Protein 5NM7 (pdb70)

Sequence (519 aa):
YKTLRLGDRGADVSYLQRQLIAAGARLDIDAIYGSATRRDAVMAFQATHGLVADGIAGPKTWSTLSAGRRDPRHLTDADLQRAADRLQVDLAAVRAVNEVESKGAGFLPDGRPVILYERHIMYRQLAAAGLAAKYPALVNSKRGGYAGDAAEYARLASASQISGACALEATSWGAFQIMGFHWKALGYPDVFAFVDAMKVSEAEQLEAFVRFVLADKVMLAALRSKKWAKFAELYNGKAYAENLYDVKLERAFDRYSRAAAKTLRLGDRGADVSYLQRQLIAAGARLDIDAIYGSATRDAVMAFQATHGLVADGIAGPKTWSTLSAGRRDPRHLTDADLQRAADRRLQVDLAAVRAVNEVESKGAGFLPDGRPVILYERHIMYRQLAAAGDALAAKYPALVNSKRGGYAGDAAEYARLASASQISGACALEATSWGAFQIMGFHWKALGYPDVFAFVDAMKVSEAEQLEAFVRFVLADKVMLAALRSKKWAKFAELYNGKAYAENLYDVKLERAFDRYSRA

Organism: NCBI:txid1636201

CATH classification: 1.10.101.10

Solvent-accessible surface area: 24401 Å² total

Foldseek 3Di:
DAKDAAAFFDPVQLVLVVLLVVVPADDDSHRHLHPSQLVSLLVQQQVLFHARQSICHPQSCCCSVPVDHDPQAHGLVLLVVLCVLLVADSLLSSLCLVQQFQRFQAAPVQAGFKWAWQLQLLVLVVVVVACVPPVLRHHVDTDNTDGGPVRVVSLVVSVVVPVQSRLQRMFGTGNRHRLVCCVLLDHPGSVRLSVQSSRHNSSVVSSVSSVCVSPVVLSVCSRVVVQVSNQCVRVHDCSVVVPRSVSSVVSSVVSVVVVD/DKDAAAFFDDVQLVLVVLLVVVPADDDSHRHLHPSQLVSLLVQQQVLFHARQSICDPQSCCCSPPVDDDPQAHGLVLLVVLCVLLVADSLLSSLCLVQQFPRFQAAPVQFGFKWAWQLQLQVLCVVVPVVVCVVPVLRHHVDTDNTDGGPVRVVSLVVSVVVPVQSRQQRMFGTGNRHRLVCCVVLDHPGSVRLSVLSSRHNSSVVSSVSSVCVSPVVLSVCSRVLVQVVNQCVRVHDCSVVVPRSVSSVVSSVVSVVD

Nearest PDB structures (foldseek):
  5nm7-assembly2_A  TM=1.004E+00  e=3.043E-46  Burkholderia
  5nm7-assembly1_G  TM=9.994E-01  e=7.234E-45  Burkholderia
  7rum-assembly2_B  TM=9.389E-01  e=4.330E-25  Salmonella phage GEC_vB_GOT
  7q4s-assembly2_BBB  TM=9.296E-01  e=2.760E-20  Pseudomonas phage JG004
  4xxt-assembly1_A  TM=7.301E-01  e=5.571E-03  Clostridium acetobutylicum ATCC 824

Structure (mmCIF, N/CA/C/O backbone):
data_5NM7
#
_entry.id   5NM7
#
_cell.length_a   154.615
_cell.length_b   154.615
_cell.length_c   125.823
_cell.angle_alpha   90.00
_cell.angle_beta   90.00
_cell.angle_gamma   120.00
#
_symmetry.space_group_name_H-M   'H 3 2'
#
loop_
_entity.id
_entity.type
_entity.pdbx_description
1 polymer 'Peptidoglycan-binding domain 1'
2 non-polymer GLYCINE
3 non-polymer 'TRIETHYLENE GLYCOL'
4 water water
#
loop_
_atom_site.group_PDB
_atom_site.id
_atom_site.type_symbol
_atom_site.label_atom_id
_atom_site.label_alt_id
_atom_site.label_comp_id
_atom_site.label_asym_id
_atom_site.label_entity_id
_atom_site.label_seq_id
_atom_site.pdbx_PDB_ins_code
_atom_site.Cartn_x
_atom_site.Cartn_y
_atom_site.Cartn_z
_atom_site.occupancy
_atom_site.B_iso_or_equiv
_atom_site.auth_seq_id
_atom_site.auth_comp_id
_atom_site.auth_asym_id
_atom_site.auth_atom_id
_atom_site.pdbx_PDB_model_num
ATOM 1 N N . TYR A 1 2 ? -80.183 119.369 157.516 1.00 58.81 2 TYR G N 1
ATOM 2 C CA . TYR A 1 2 ? -80.371 118.166 158.398 1.00 58.23 2 TYR G CA 1
ATOM 3 C C . TYR A 1 2 ? -79.098 117.321 158.393 1.00 51.70 2 TYR G C 1
ATOM 4 O O . TYR A 1 2 ? -78.325 117.352 157.432 1.00 48.24 2 TYR G O 1
ATOM 13 N N . LYS A 1 3 ? -78.879 116.576 159.471 1.00 48.03 3 LYS G N 1
ATOM 14 C CA . LYS A 1 3 ? -77.700 115.718 159.566 1.00 44.00 3 LYS G CA 1
ATOM 15 C C . LYS A 1 3 ? -77.895 114.496 158.637 1.00 37.75 3 LYS G C 1
ATOM 16 O O . LYS A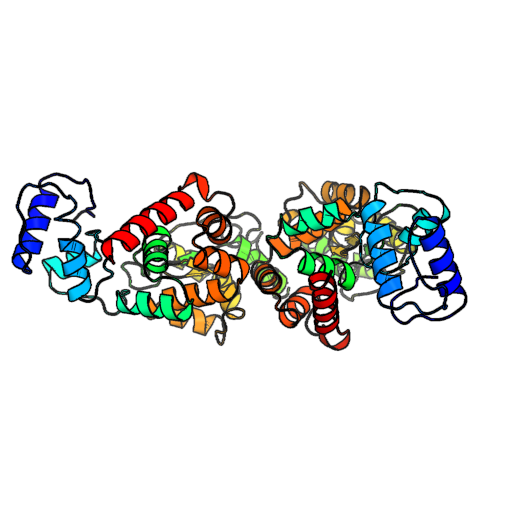 1 3 ? -79.038 114.071 158.355 1.00 35.96 3 LYS G O 1
ATOM 22 N N . THR A 1 4 ? -76.784 113.970 158.133 1.00 32.85 4 THR G N 1
ATOM 23 C CA . THR A 1 4 ? -76.807 112.754 157.316 1.00 31.53 4 THR G CA 1
ATOM 24 C C . THR A 1 4 ? -77.226 111.572 158.174 1.00 27.92 4 THR G C 1
ATOM 25 O O . THR A 1 4 ? -76.683 111.374 159.257 1.00 29.68 4 THR G O 1
ATOM 29 N N . LEU A 1 5 ? -78.169 110.783 157.676 1.00 25.76 5 LEU G N 1
ATOM 30 C CA . LEU A 1 5 ? -78.683 109.627 158.361 1.00 24.69 5 LEU G CA 1
ATOM 31 C C . LEU A 1 5 ? -78.434 108.368 157.541 1.00 24.54 5 LEU G C 1
ATOM 32 O O . LEU A 1 5 ? -78.512 108.370 156.309 1.00 23.64 5 LEU G O 1
ATOM 37 N N . ARG A 1 6 ? -78.184 107.286 158.253 1.00 24.79 6 ARG G N 1
ATOM 38 C CA . ARG A 1 6 ? -77.898 106.011 157.646 1.00 26.08 6 ARG G CA 1
ATOM 39 C C . ARG A 1 6 ? -78.378 104.879 158.516 1.00 26.40 6 ARG G C 1
ATOM 40 O O . ARG A 1 6 ? -78.740 105.065 159.697 1.00 25.90 6 ARG G O 1
ATOM 48 N N . LEU A 1 7 ? -78.347 103.693 157.933 1.00 25.77 7 LEU G N 1
ATOM 49 C CA . LEU A 1 7 ? -78.745 102.465 158.612 1.00 27.55 7 LEU G CA 1
ATOM 50 C C . LEU A 1 7 ? -78.169 102.402 160.015 1.00 27.65 7 LEU G C 1
ATOM 51 O O . LEU A 1 7 ? -76.969 102.587 160.206 1.00 26.25 7 LEU G O 1
ATOM 56 N N . GLY A 1 8 ? -79.049 102.197 160.995 1.00 25.93 8 GLY G N 1
ATOM 57 C CA . GLY A 1 8 ? -78.665 102.089 162.379 1.00 27.68 8 GLY G CA 1
ATOM 58 C C . GLY A 1 8 ? -78.926 103.338 163.192 1.00 28.18 8 GLY G C 1
ATOM 59 O O . GLY A 1 8 ? -78.958 103.265 164.409 1.00 28.71 8 GLY G O 1
ATOM 60 N N . ASP A 1 9 ? -79.081 104.497 162.543 1.00 25.51 9 ASP G N 1
ATOM 61 C CA . ASP A 1 9 ? -79.412 105.720 163.239 1.00 24.46 9 ASP G CA 1
ATOM 62 C C . ASP A 1 9 ? -80.813 105.608 163.875 1.00 23.67 9 ASP G C 1
ATOM 63 O O . ASP A 1 9 ? -81.656 104.827 163.427 1.00 22.24 9 ASP G O 1
ATOM 68 N N . ARG A 1 10 ? -80.984 106.317 164.980 1.00 24.80 10 ARG G N 1
ATOM 69 C CA . ARG A 1 10 ? -82.239 106.309 165.732 1.00 26.91 10 ARG G CA 1
ATOM 70 C C . ARG A 1 10 ? -82.521 107.702 166.245 1.00 27.04 10 ARG G C 1
ATOM 71 O O . ARG A 1 10 ? -81.604 108.443 166.588 1.00 27.32 10 ARG G O 1
ATOM 79 N N . GLY A 1 11 ? -83.793 108.067 166.329 1.00 26.05 11 GLY G N 1
ATOM 80 C CA . GLY A 1 11 ? -84.136 109.307 167.003 1.00 26.17 11 GLY G CA 1
ATOM 81 C C . GLY A 1 11 ? -85.039 110.205 166.208 1.00 26.78 11 GLY G C 1
ATOM 82 O O . GLY A 1 11 ? -85.527 109.842 165.134 1.00 23.54 11 GLY G O 1
ATOM 83 N N . ALA A 1 12 ? -85.248 111.399 166.747 1.00 28.30 12 ALA G N 1
ATOM 84 C CA . ALA A 1 12 ? -86.202 112.355 166.167 1.00 28.10 12 ALA G CA 1
ATOM 85 C C . ALA A 1 12 ? -85.897 112.677 164.699 1.00 28.61 12 ALA G C 1
ATOM 86 O O . ALA A 1 12 ? -86.811 112.818 163.904 1.00 26.54 12 ALA G O 1
ATOM 88 N N . ASP A 1 13 ? -84.619 112.766 164.340 1.00 25.18 13 ASP G N 1
ATOM 89 C CA . ASP A 1 13 ? -84.245 113.023 162.951 1.00 26.47 13 ASP G CA 1
ATOM 90 C C . ASP A 1 13 ? -84.690 111.880 162.026 1.00 22.64 13 ASP G C 1
ATOM 91 O O . ASP A 1 13 ? -85.045 112.127 160.885 1.00 22.59 13 ASP G O 1
ATOM 96 N N . VAL A 1 14 ? -84.655 110.641 162.503 1.00 21.20 14 VAL G N 1
ATOM 97 C CA . VAL A 1 14 ? -85.100 109.508 161.726 1.00 21.59 14 VAL G CA 1
ATOM 98 C C . VAL A 1 14 ? -86.608 109.524 161.549 1.00 21.74 14 VAL G C 1
ATOM 99 O O . VAL A 1 14 ? -87.102 109.300 160.457 1.00 21.28 14 VAL G O 1
ATOM 103 N N . SER A 1 15 ? -87.364 109.805 162.614 1.00 23.73 15 SER G N 1
ATOM 104 C CA . SER A 1 15 ? -88.821 109.827 162.433 1.00 23.43 15 SER G CA 1
ATOM 105 C C . SER A 1 15 ? -89.193 110.951 161.473 1.00 23.90 15 SER G C 1
ATOM 106 O O . SER A 1 15 ? -90.097 110.772 160.677 1.00 22.29 15 SER G O 1
ATOM 109 N N . TYR A 1 16 ? -88.486 112.086 161.531 1.00 23.98 16 TYR G N 1
ATOM 110 C CA . TYR A 1 16 ? -88.690 113.172 160.578 1.00 27.12 16 TYR G CA 1
ATOM 111 C C . TYR A 1 16 ? -88.419 112.692 159.146 1.00 24.87 16 TYR G C 1
ATOM 112 O O . TYR A 1 16 ? -89.241 112.851 158.260 1.00 21.56 16 TYR G O 1
ATOM 121 N N . LEU A 1 17 ? -87.307 111.988 158.951 1.00 22.44 17 LEU G N 1
ATOM 122 C CA . LEU A 1 17 ? -87.045 111.376 157.637 1.00 20.39 17 LEU G CA 1
ATOM 123 C C . LEU A 1 17 ? -88.166 110.451 157.185 1.00 19.81 17 LEU G C 1
ATOM 124 O O . LEU A 1 17 ? -88.611 110.509 156.032 1.00 19.09 17 LEU G O 1
ATOM 129 N N . GLN A 1 18 ? -88.623 109.583 158.074 1.00 21.57 18 GLN G N 1
ATOM 130 C CA . GLN A 1 18 ? -89.656 108.606 157.738 1.00 22.78 18 GLN G CA 1
ATOM 131 C C . GLN A 1 18 ? -90.949 109.332 157.297 1.00 23.38 18 GLN G C 1
ATOM 132 O O . GLN A 1 18 ? -91.568 108.984 156.292 1.00 23.38 18 GLN G O 1
ATOM 138 N N . ARG A 1 19 ? -91.318 110.377 158.031 1.00 24.74 19 ARG G N 1
ATOM 139 C CA . ARG A 1 19 ? -92.480 111.209 157.624 1.00 26.47 19 ARG G CA 1
ATOM 140 C C . ARG A 1 19 ? -92.310 111.832 156.246 1.00 26.15 19 ARG G C 1
ATOM 141 O O . ARG A 1 19 ? -93.260 111.823 155.447 1.00 26.43 19 ARG G O 1
ATOM 149 N N . GLN A 1 20 ? -91.107 112.339 155.950 1.00 23.86 20 GLN G N 1
ATOM 150 C CA . GLN A 1 20 ? -90.811 112.941 154.642 1.00 26.48 20 GLN G CA 1
ATOM 151 C C . GLN A 1 20 ? -90.885 111.887 153.529 1.00 26.73 20 GLN G C 1
ATOM 152 O O . GLN A 1 20 ? -91.457 112.141 152.470 1.00 26.30 20 GLN G O 1
ATOM 158 N N . LEU A 1 21 ? -90.346 110.700 153.791 1.00 24.40 21 LEU G N 1
ATOM 159 C CA . LEU A 1 21 ? -90.452 109.603 152.831 1.00 24.36 21 LEU G CA 1
ATOM 160 C C . LEU A 1 21 ? -91.902 109.211 152.578 1.00 25.82 21 LEU G C 1
ATOM 161 O O . LEU A 1 21 ? -92.283 108.938 151.438 1.00 26.79 21 LEU G O 1
ATOM 166 N N . ILE A 1 22 ? -92.706 109.178 153.635 1.00 27.59 22 ILE G N 1
ATOM 167 C CA . ILE A 1 22 ? -94.157 108.884 153.500 1.00 27.69 22 ILE G CA 1
ATOM 168 C C . ILE A 1 22 ? -94.862 109.983 152.695 1.00 26.95 22 ILE G C 1
ATOM 169 O O . ILE A 1 22 ? -95.668 109.663 151.832 1.00 28.41 22 ILE G O 1
ATOM 174 N N . ALA A 1 23 ? -94.537 111.244 152.953 1.00 26.99 23 ALA G N 1
ATOM 175 C CA . ALA A 1 23 ? -95.051 112.381 152.176 1.00 27.22 23 ALA G CA 1
ATOM 176 C C . ALA A 1 23 ? -94.690 112.277 150.693 1.00 29.54 23 ALA G C 1
ATOM 177 O O . ALA A 1 23 ? -95.468 112.677 149.831 1.00 27.18 23 ALA G O 1
ATOM 179 N N . ALA A 1 24 ? -93.526 111.686 150.401 1.00 29.46 24 ALA G N 1
ATOM 180 C CA . ALA A 1 24 ? -93.121 111.382 149.018 1.00 29.86 24 ALA G CA 1
ATOM 181 C C . ALA A 1 24 ? -93.634 110.042 148.451 1.00 29.59 24 ALA G C 1
ATOM 182 O O . ALA A 1 24 ? -93.247 109.645 147.342 1.00 31.87 24 ALA G O 1
ATOM 184 N N . GLY A 1 25 ? -94.512 109.348 149.172 1.00 27.52 25 GLY G N 1
ATOM 185 C CA . GLY A 1 25 ? -95.121 108.118 148.705 1.00 27.53 25 GLY G CA 1
ATOM 186 C C . GLY A 1 25 ? -94.765 106.810 149.373 1.00 27.30 25 GLY G C 1
ATOM 187 O O . GLY A 1 25 ? -95.344 105.779 149.024 1.00 30.51 25 GLY G O 1
ATOM 188 N N . ALA A 1 26 ? -93.825 106.802 150.334 1.00 29.36 26 ALA G N 1
ATOM 189 C CA . ALA A 1 26 ? -93.390 105.551 150.976 1.00 28.32 26 ALA G CA 1
ATOM 190 C C . ALA A 1 26 ? -94.446 104.994 151.933 1.00 31.66 26 ALA G C 1
ATOM 191 O O . ALA A 1 26 ? -95.294 105.727 152.422 1.00 32.09 26 ALA G O 1
ATOM 193 N N . ARG A 1 27 ? -94.360 103.701 152.198 1.00 33.46 27 ARG G N 1
ATOM 194 C CA . ARG A 1 27 ? -95.129 103.060 153.259 1.00 37.52 27 ARG G CA 1
ATOM 195 C C . ARG A 1 27 ? -94.164 102.577 154.330 1.00 36.06 27 ARG G C 1
ATOM 196 O O . ARG A 1 27 ? -93.416 101.612 154.119 1.00 36.16 27 ARG G O 1
ATOM 204 N N . LEU A 1 28 ? -94.195 103.240 155.490 1.00 33.40 28 LEU G N 1
ATOM 205 C CA . LEU A 1 28 ? -93.281 102.958 156.603 1.00 33.36 28 LEU G CA 1
ATOM 206 C C . LEU A 1 28 ? -93.926 103.150 157.945 1.00 33.48 28 LEU G C 1
ATOM 207 O O . LEU A 1 28 ? -94.738 104.054 158.107 1.00 31.54 28 LEU G O 1
ATOM 212 N N . ASP A 1 29 ? -93.494 102.342 158.908 1.00 34.40 29 ASP G N 1
ATOM 213 C CA . ASP A 1 29 ? -93.819 102.547 160.319 1.00 39.07 29 ASP G CA 1
ATOM 214 C C . ASP A 1 29 ? -92.942 103.727 160.769 1.00 35.80 29 ASP G C 1
ATOM 215 O O . ASP A 1 29 ? -91.731 103.738 160.543 1.00 34.71 29 ASP G O 1
ATOM 220 N N . ILE A 1 30 ? -93.552 104.725 161.396 1.00 31.20 30 ILE G N 1
ATOM 221 C CA . ILE A 1 30 ? -92.802 105.858 161.918 1.00 29.17 30 ILE G CA 1
ATOM 222 C C . ILE A 1 30 ? -92.357 105.511 163.343 1.00 31.02 30 ILE G C 1
ATOM 223 O O . ILE A 1 30 ? -93.029 105.838 164.335 1.00 27.40 30 ILE G O 1
ATOM 228 N N . ASP A 1 31 ? -91.204 104.855 163.443 1.00 26.85 31 ASP G N 1
ATOM 229 C CA . ASP A 1 31 ? -90.690 104.357 164.708 1.00 24.69 31 ASP G CA 1
ATOM 230 C C . ASP A 1 31 ? -89.325 104.932 165.090 1.00 23.60 31 ASP G C 1
ATOM 231 O O . ASP A 1 31 ? -88.788 104.521 166.110 1.00 25.03 31 ASP G O 1
ATOM 236 N N . ALA A 1 32 ? -88.800 105.888 164.307 1.00 22.84 32 ALA G N 1
ATOM 237 C CA . ALA A 1 32 ? -87.542 106.555 164.597 1.00 24.00 32 ALA G CA 1
ATOM 238 C C . ALA A 1 32 ? -86.325 105.599 164.516 1.00 21.92 32 ALA G C 1
ATOM 239 O O . ALA A 1 32 ? -85.279 105.889 165.101 1.00 23.67 32 ALA G O 1
ATOM 241 N N . ILE A 1 33 ? -86.468 104.493 163.803 1.00 23.72 33 ILE G N 1
ATOM 242 C CA . ILE A 1 33 ? -85.379 103.503 163.634 1.00 22.96 33 ILE G CA 1
ATOM 243 C C . ILE A 1 33 ? -85.071 103.402 162.137 1.00 22.26 33 ILE G C 1
ATOM 244 O O . ILE A 1 33 ? -85.934 103.021 161.327 1.00 22.22 33 ILE G O 1
ATOM 249 N N . TYR A 1 34 ? -83.834 103.724 161.779 1.00 22.56 34 TYR G N 1
ATOM 250 C CA . TYR A 1 34 ? -83.405 103.646 160.392 1.00 22.35 34 TYR G CA 1
ATOM 251 C C . TYR A 1 34 ? -82.913 102.219 160.193 1.00 23.57 34 TYR G C 1
ATOM 252 O O . TYR A 1 34 ? -81.727 101.937 160.328 1.00 24.34 34 TYR G O 1
ATOM 261 N N . GLY A 1 35 ? -83.846 101.337 159.884 1.00 24.08 35 GLY G N 1
ATOM 262 C CA . GLY A 1 35 ? -83.532 99.947 159.620 1.00 25.46 35 GLY G CA 1
ATOM 263 C C . GLY A 1 35 ? -83.628 99.684 158.136 1.00 28.24 35 GLY G C 1
ATOM 264 O O . GLY A 1 35 ? -83.638 100.616 157.311 1.00 24.25 35 GLY G O 1
ATOM 265 N N . SER A 1 36 ? -83.734 98.405 157.786 1.00 26.66 36 SER G N 1
ATOM 266 C CA . SER A 1 36 ? -83.742 98.002 156.387 1.00 28.89 36 SER G CA 1
ATOM 267 C C . SER A 1 36 ? -84.925 98.544 155.601 1.00 29.08 36 SER G C 1
ATOM 268 O O . SER A 1 36 ? -84.794 98.832 154.421 1.00 26.72 36 SER G O 1
ATOM 271 N N . ALA A 1 37 ? -86.099 98.643 156.222 1.00 27.56 37 ALA G N 1
ATOM 272 C CA . ALA A 1 37 ? -87.260 99.178 155.519 1.00 26.72 37 ALA G CA 1
ATOM 273 C C . ALA A 1 37 ? -87.051 100.662 155.196 1.00 23.94 37 ALA G C 1
ATOM 274 O O . ALA A 1 37 ? -87.425 101.118 154.115 1.00 24.55 37 ALA G O 1
ATOM 276 N N . THR A 1 38 ? -86.518 101.402 156.159 1.00 21.79 38 THR G N 1
ATOM 277 C CA . THR A 1 38 ? -86.271 102.821 155.976 1.00 23.56 38 THR G CA 1
ATOM 278 C C . THR A 1 38 ? -85.189 102.999 154.897 1.00 21.92 38 THR G C 1
ATOM 279 O O . THR A 1 38 ? -85.335 103.839 153.997 1.00 23.53 38 THR G O 1
ATOM 283 N N A ARG A 1 39 ? -84.118 102.215 154.993 0.50 24.22 39 ARG G N 1
ATOM 284 N N B ARG A 1 39 ? -84.118 102.216 154.993 0.50 24.04 39 ARG G N 1
ATOM 285 C CA A ARG A 1 39 ? -83.066 102.245 153.968 0.50 25.45 39 ARG G CA 1
ATOM 286 C CA B ARG A 1 39 ? -83.067 102.246 153.967 0.50 25.12 39 ARG G CA 1
ATOM 287 C C A ARG A 1 39 ? -83.612 101.956 152.567 0.50 24.75 39 ARG G C 1
ATOM 288 C C B ARG A 1 39 ? -83.612 101.957 152.567 0.50 24.56 39 ARG G C 1
ATOM 289 O O A ARG A 1 39 ? -83.319 102.684 151.610 0.50 23.49 39 ARG G O 1
ATOM 290 O O B ARG A 1 39 ? -83.319 102.684 151.610 0.50 23.32 39 ARG G O 1
ATOM 305 N N . ASP A 1 40 ? -84.405 100.892 152.450 1.00 24.03 40 ASP G N 1
ATOM 306 C CA . ASP A 1 40 ? -85.064 100.554 151.180 1.00 25.69 40 ASP G CA 1
ATOM 307 C C . ASP A 1 40 ? -85.904 101.686 150.662 1.00 23.50 40 ASP G C 1
ATOM 308 O O . ASP A 1 40 ? -85.913 101.945 149.458 1.00 23.11 40 ASP G O 1
ATOM 313 N N . ALA A 1 41 ? -86.621 102.366 151.559 1.00 22.02 41 ALA G N 1
ATOM 314 C CA . ALA A 1 41 ? -87.425 103.514 151.150 1.00 20.00 41 ALA G CA 1
ATOM 315 C C . ALA A 1 41 ? -86.567 104.667 150.636 1.00 20.25 41 ALA G C 1
ATOM 316 O O . ALA A 1 41 ? -86.938 105.313 149.656 1.00 19.79 41 ALA G O 1
ATOM 318 N N . VAL A 1 42 ? -85.441 104.925 151.303 1.00 19.87 42 VAL G N 1
ATOM 319 C CA . VAL A 1 42 ? -84.526 105.956 150.874 1.00 19.65 42 VAL G CA 1
ATOM 320 C C . VAL A 1 42 ? -84.017 105.566 149.484 1.00 19.89 42 VAL G C 1
ATOM 321 O O . VAL A 1 42 ? -84.028 106.383 148.580 1.00 19.56 42 VAL G O 1
ATOM 325 N N . MET A 1 43 ? -83.628 104.300 149.323 1.00 21.36 43 MET G N 1
ATOM 326 C CA . MET A 1 43 ? -83.165 103.825 148.019 1.00 24.14 43 MET G CA 1
ATOM 327 C C . MET A 1 43 ? -84.204 103.990 146.920 1.00 26.36 43 MET G C 1
ATOM 328 O O . MET A 1 43 ? -83.910 104.532 145.853 1.00 24.53 43 MET G O 1
ATOM 333 N N . ALA A 1 44 ? -85.446 103.584 147.201 1.00 26.16 44 ALA G N 1
ATOM 334 C CA . ALA A 1 44 ? -86.528 103.723 146.254 1.00 25.60 44 ALA G CA 1
ATOM 335 C C . ALA A 1 44 ? -86.789 105.189 145.928 1.00 25.33 44 ALA G C 1
ATOM 336 O O . ALA A 1 44 ? -86.991 105.555 144.771 1.00 26.53 44 ALA G O 1
ATOM 338 N N . PHE A 1 45 ? -86.779 106.050 146.942 1.00 23.44 45 PHE G N 1
ATOM 339 C CA . PHE A 1 45 ? -86.922 107.475 146.711 1.00 22.38 45 PHE G CA 1
ATOM 340 C C . PHE A 1 45 ? -85.795 108.022 145.829 1.00 22.72 45 PHE G C 1
ATOM 341 O O . PHE A 1 45 ? -86.031 108.785 144.879 1.00 22.47 45 PHE G O 1
ATOM 349 N N . GLN A 1 46 ? -84.565 107.631 146.132 1.00 23.10 46 GLN G N 1
ATOM 350 C CA . GLN A 1 46 ? -83.434 108.159 145.386 1.00 23.41 46 GLN G CA 1
ATOM 351 C C . GLN A 1 46 ? -83.517 107.737 143.923 1.00 24.84 46 GLN G C 1
ATOM 352 O O . GLN A 1 46 ? -83.342 108.554 143.024 1.00 24.86 46 GLN G O 1
ATOM 358 N N . ALA A 1 47 ? -83.837 106.467 143.714 1.00 26.08 47 ALA G N 1
ATOM 359 C CA . ALA A 1 47 ? -83.860 105.889 142.367 1.00 29.54 47 ALA G CA 1
ATOM 360 C C . ALA A 1 47 ? -84.885 106.569 141.511 1.00 30.12 47 ALA G C 1
ATOM 361 O O . ALA A 1 47 ? -84.606 106.922 140.371 1.00 31.52 47 ALA G O 1
ATOM 363 N N . THR A 1 48 ? -86.062 106.810 142.077 1.00 32.66 48 THR G N 1
ATOM 364 C CA . THR A 1 48 ? -87.167 107.370 141.311 1.00 33.30 48 THR G CA 1
ATOM 365 C C . THR A 1 48 ? -87.031 108.876 141.085 1.00 30.64 48 THR G C 1
ATOM 366 O O . THR A 1 48 ? -87.613 109.374 140.145 1.00 34.07 48 THR G O 1
ATOM 370 N N . HIS A 1 49 ? -86.229 109.582 141.882 1.00 31.63 49 HIS G N 1
ATOM 371 C CA . HIS A 1 49 ? -86.027 111.036 141.724 1.00 30.95 49 HIS G CA 1
ATOM 372 C C . HIS A 1 49 ? -84.662 111.453 141.123 1.00 32.92 49 HIS G C 1
ATOM 373 O O . HIS A 1 49 ? -84.261 112.600 141.265 1.00 37.83 49 HIS G O 1
ATOM 380 N N . GLY A 1 50 ? -83.961 110.530 140.480 1.00 32.85 50 GLY G N 1
ATOM 381 C CA . GLY A 1 50 ? -82.684 110.837 139.824 1.00 34.04 50 GLY G CA 1
ATOM 382 C C . GLY A 1 50 ? -81.525 111.119 140.762 1.00 33.26 50 GLY G C 1
ATOM 383 O O . GLY A 1 50 ? -80.651 111.933 140.457 1.00 36.40 50 GLY G O 1
ATOM 384 N N . LEU A 1 51 ? -81.539 110.501 141.939 1.00 27.15 51 LEU G N 1
ATOM 385 C CA . LEU A 1 51 ? -80.423 110.575 142.856 1.00 25.28 51 LEU G CA 1
ATOM 386 C C . LEU A 1 51 ? -79.657 109.261 142.727 1.00 23.36 51 LEU G C 1
ATOM 387 O O . LEU A 1 51 ? -80.155 108.285 142.195 1.00 24.89 51 LEU G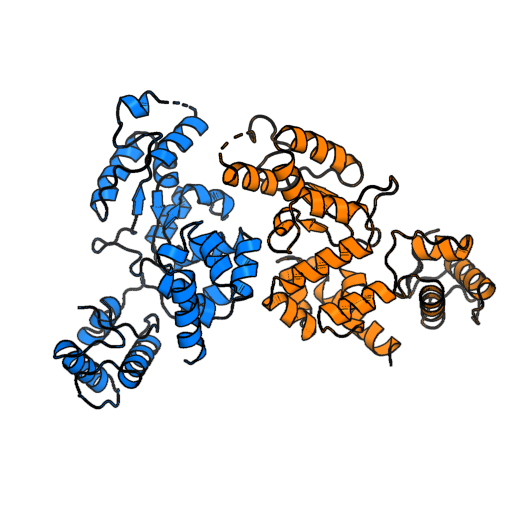 O 1
ATOM 392 N N . VAL A 1 52 ? -78.478 109.233 143.294 1.00 20.78 52 VAL G N 1
ATOM 393 C CA . VAL A 1 52 ? -77.786 107.953 143.484 1.00 21.23 52 VAL G CA 1
ATOM 394 C C . VAL A 1 52 ? -78.473 107.148 144.603 1.00 20.85 52 VAL G C 1
ATOM 395 O O . VAL A 1 52 ? -78.599 107.635 145.726 1.00 20.75 52 VAL G O 1
ATOM 399 N N . ALA A 1 53 ? -78.875 105.919 144.275 1.00 19.88 53 ALA G N 1
ATOM 400 C CA . ALA A 1 53 ? -79.613 105.063 145.216 1.00 21.27 53 ALA G CA 1
ATOM 401 C C . ALA A 1 53 ? -78.645 104.317 146.098 1.00 22.38 53 ALA G C 1
ATOM 402 O O . ALA A 1 53 ? -78.283 103.161 145.813 1.00 24.40 53 ALA G O 1
ATOM 404 N N . ASP A 1 54 ? -78.185 104.972 147.148 1.00 21.94 54 ASP G N 1
ATOM 405 C CA . ASP A 1 54 ? -77.258 104.368 148.118 1.00 21.45 54 ASP G CA 1
ATOM 406 C C . ASP A 1 54 ? -77.900 104.096 149.477 1.00 20.53 54 ASP G C 1
ATOM 407 O O . ASP A 1 54 ? -77.266 103.526 150.362 1.00 21.95 54 ASP G O 1
ATOM 412 N N . GLY A 1 55 ? -79.145 104.513 149.663 1.00 22.18 55 GLY G N 1
ATOM 413 C CA . GLY A 1 55 ? -79.812 104.271 150.947 1.00 22.27 55 GLY G CA 1
ATOM 414 C C . GLY A 1 55 ? -79.314 105.126 152.093 1.00 21.75 55 GLY G C 1
ATOM 415 O O . GLY A 1 55 ? -79.677 104.871 153.239 1.00 23.08 55 GLY G O 1
ATOM 416 N N . ILE A 1 56 ? -78.533 106.169 151.793 1.00 20.30 56 ILE G N 1
ATOM 417 C CA . ILE A 1 56 ? -77.995 107.087 152.775 1.00 19.70 56 ILE G CA 1
ATOM 418 C C . ILE A 1 56 ? -78.663 108.434 152.583 1.00 20.03 56 ILE G C 1
ATOM 419 O O . ILE A 1 56 ? -78.621 108.999 151.483 1.00 19.70 56 ILE G O 1
ATOM 424 N N . ALA A 1 57 ? -79.333 108.911 153.644 1.00 18.98 57 ALA G N 1
ATOM 425 C CA . ALA A 1 57 ? -80.031 110.200 153.567 1.00 19.49 57 ALA G CA 1
ATOM 426 C C . ALA A 1 57 ? -79.034 111.283 153.884 1.00 18.44 57 ALA G C 1
ATOM 427 O O . ALA A 1 57 ? -78.919 111.745 155.029 1.00 20.59 57 ALA G O 1
ATOM 429 N N . GLY A 1 58 ? -78.312 111.711 152.858 1.00 16.86 58 GLY G N 1
ATOM 430 C CA . GLY A 1 58 ? -77.348 112.807 153.021 1.00 17.26 58 GLY G CA 1
ATOM 431 C C . GLY A 1 58 ? -77.906 114.113 152.502 1.00 20.43 58 GLY G C 1
ATOM 432 O O . GLY A 1 58 ? -79.110 114.205 152.216 1.00 20.93 58 GLY G O 1
ATOM 433 N N . PRO A 1 59 ? -77.038 115.117 152.311 1.00 20.98 59 PRO G N 1
ATOM 434 C CA . PRO A 1 59 ? -77.515 116.466 151.928 1.00 22.70 59 PRO G CA 1
ATOM 435 C C . PRO A 1 59 ? -78.248 116.510 150.591 1.00 21.43 59 PRO G C 1
ATOM 436 O O . PRO A 1 59 ? -79.222 117.254 150.420 1.00 22.98 59 PRO G O 1
ATOM 440 N N . LYS A 1 60 ? -77.821 115.692 149.633 1.00 19.29 60 LYS G N 1
ATOM 441 C CA . LYS A 1 60 ? -78.495 115.659 148.344 1.00 20.58 60 LYS G CA 1
ATOM 442 C C . LYS A 1 60 ? -79.887 115.095 148.462 1.00 20.60 60 LYS G C 1
ATOM 443 O O . LYS A 1 60 ? -80.837 115.625 147.864 1.00 21.83 60 LYS G O 1
ATOM 449 N N . THR A 1 61 ? -80.014 113.983 149.188 1.00 21.41 61 THR G N 1
ATOM 450 C CA . THR A 1 61 ? -81.326 113.377 149.384 1.00 21.41 61 THR G CA 1
ATOM 451 C C . THR A 1 61 ? -82.240 114.332 150.155 1.00 23.40 61 THR G C 1
ATOM 452 O O . THR A 1 61 ? -83.404 114.519 149.752 1.00 23.17 61 THR G O 1
ATOM 456 N N . TRP A 1 62 ? -81.719 114.930 151.210 1.00 24.18 62 TRP G N 1
ATOM 457 C CA . TRP A 1 62 ? -82.496 115.898 152.000 1.00 26.95 62 TRP G CA 1
ATOM 458 C C . TRP A 1 62 ? -83.017 117.055 151.151 1.00 30.26 62 TRP G C 1
ATOM 459 O O . TRP A 1 62 ? -84.184 117.462 151.288 1.00 28.69 62 TRP G O 1
ATOM 470 N N . SER A 1 63 ? -82.171 117.579 150.274 1.00 26.12 63 SER G N 1
ATOM 471 C CA . SER A 1 63 ? -82.590 118.647 149.387 1.00 28.83 63 SER G CA 1
ATOM 472 C C . SER A 1 63 ? -83.773 118.240 148.496 1.00 28.44 63 SER G C 1
ATOM 473 O O . SER A 1 63 ? -84.730 118.995 148.352 1.00 26.03 63 SER G O 1
ATOM 476 N N . THR A 1 64 ? -83.735 117.047 147.908 1.00 24.00 64 THR G N 1
ATOM 477 C CA . THR A 1 64 ? -84.845 116.592 147.068 1.00 26.06 64 THR G CA 1
ATOM 478 C C . THR A 1 64 ? -86.056 116.253 147.899 1.00 27.39 64 THR G C 1
ATOM 479 O O . THR A 1 64 ? -87.204 116.542 147.529 1.00 26.07 64 THR G O 1
ATOM 483 N N . LEU A 1 65 ? -85.790 115.670 149.044 1.00 25.95 65 LEU G N 1
ATOM 484 C CA . LEU A 1 65 ? -86.861 115.175 149.851 1.00 28.20 65 LEU G CA 1
ATOM 485 C C . LEU A 1 65 ? -87.642 116.317 150.529 1.00 28.11 65 LEU G C 1
ATOM 486 O O . LEU A 1 65 ? -88.877 116.214 150.708 1.00 30.67 65 LEU G O 1
ATOM 491 N N . SER A 1 66 ? -86.954 117.408 150.849 1.00 26.86 66 SER G N 1
ATOM 492 C CA . SER A 1 66 ? -87.554 118.567 151.529 1.00 31.39 66 SER G CA 1
ATOM 493 C C . SER A 1 66 ? -88.030 119.660 150.582 1.00 30.63 66 SER G C 1
ATOM 494 O O . SER A 1 66 ? -88.929 120.433 150.958 1.00 28.59 66 SER G O 1
ATOM 497 N N . ALA A 1 67 ? -87.428 119.757 149.384 1.00 29.39 67 ALA G N 1
ATOM 498 C CA . ALA A 1 67 ? -87.721 120.862 148.444 1.00 29.68 67 ALA G CA 1
ATOM 499 C C . ALA A 1 67 ? -87.968 120.468 146.990 1.00 25.50 67 ALA G C 1
ATOM 500 O O . ALA A 1 67 ? -88.195 121.342 146.151 1.00 23.58 67 ALA G O 1
ATOM 502 N N . GLY A 1 68 ? -87.893 119.183 146.660 1.00 23.28 68 GLY G N 1
ATOM 503 C CA . GLY A 1 68 ? -88.074 118.719 145.304 1.00 23.39 68 GLY G CA 1
ATOM 504 C C . GLY A 1 68 ? -87.070 119.191 144.270 1.00 24.38 68 GLY G C 1
ATOM 505 O O . GLY A 1 68 ? -87.341 119.102 143.077 1.00 26.89 68 GLY G O 1
ATOM 506 N N . ARG A 1 69 ? -85.903 119.629 144.738 1.00 26.60 69 ARG G N 1
ATOM 507 C CA . ARG A 1 69 ? -84.883 120.243 143.923 1.00 29.77 69 ARG G CA 1
ATOM 508 C C . ARG A 1 69 ? -83.898 119.136 143.643 1.00 28.70 69 ARG G C 1
ATOM 509 O O . ARG A 1 69 ? -83.674 118.330 144.513 1.00 24.73 69 ARG G O 1
ATOM 511 N N . ARG A 1 70 ? -83.303 119.146 142.463 1.00 29.82 70 ARG G N 1
ATOM 512 C CA . ARG A 1 70 ? -82.188 118.257 142.162 1.00 33.63 70 ARG G CA 1
ATOM 513 C C . ARG A 1 70 ? -81.193 119.096 141.381 1.00 31.09 70 ARG G C 1
ATOM 514 O O . ARG A 1 70 ? -81.557 119.753 140.427 1.00 30.75 70 ARG G O 1
ATOM 522 N N . ASP A 1 71 ? -79.932 119.072 141.782 1.00 27.55 71 ASP G N 1
ATOM 523 C CA . ASP A 1 71 ? -78.903 119.836 141.061 1.00 26.94 71 ASP G CA 1
ATOM 524 C C . ASP A 1 71 ? -78.505 118.991 139.842 1.00 27.50 71 ASP G C 1
ATOM 525 O O . ASP A 1 71 ? -78.168 117.806 140.006 1.00 25.81 71 ASP G O 1
ATOM 530 N N . PRO A 1 72 ? -78.550 119.564 138.625 1.00 27.80 72 PRO G N 1
ATOM 531 C CA . PRO A 1 72 ? -78.186 118.770 137.452 1.00 28.35 72 PRO G CA 1
ATOM 532 C C . PRO A 1 72 ? -76.680 118.411 137.405 1.00 27.13 72 PRO G C 1
ATOM 533 O O . PRO A 1 72 ? -76.303 117.529 136.646 1.00 29.75 72 PRO G O 1
ATOM 537 N N . ARG A 1 73 ? -75.850 119.064 138.204 1.00 24.65 73 ARG G N 1
ATOM 538 C CA . ARG A 1 73 ? -74.400 118.705 138.318 1.00 26.50 73 ARG G CA 1
ATOM 539 C C . ARG A 1 73 ? -74.191 117.404 139.091 1.00 22.85 73 ARG G C 1
ATOM 540 O O . ARG A 1 73 ? -73.062 116.861 139.103 1.00 22.67 73 ARG G O 1
ATOM 548 N N . HIS A 1 74 ? -75.208 116.954 139.822 1.00 19.48 74 HIS G N 1
ATOM 549 C CA . HIS A 1 74 ? -75.021 115.769 140.688 1.00 19.32 74 HIS G CA 1
ATOM 550 C C . HIS A 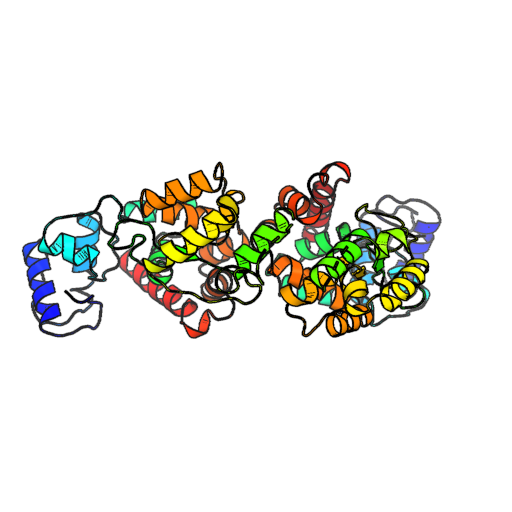1 74 ? -75.146 114.475 139.932 1.00 18.86 74 HIS G C 1
ATOM 551 O O . HIS A 1 74 ? -75.923 114.323 139.000 1.00 19.08 74 HIS G O 1
ATOM 558 N N . LEU A 1 75 ? -74.362 113.501 140.394 1.00 18.29 75 LEU G N 1
ATOM 559 C CA . LEU A 1 75 ? -74.390 112.178 139.829 1.00 19.98 75 LEU G CA 1
ATOM 560 C C . LEU A 1 75 ? -75.746 111.530 140.022 1.00 18.66 75 LEU G C 1
ATOM 561 O O . LEU A 1 75 ? -76.399 111.722 141.047 1.00 19.54 75 LEU G O 1
ATOM 566 N N . THR A 1 76 ? -76.165 110.755 139.030 1.00 20.34 76 THR G N 1
ATOM 567 C CA . THR A 1 76 ? -77.401 109.947 139.085 1.00 22.04 76 THR G CA 1
ATOM 568 C C . THR A 1 76 ? -77.120 108.436 139.040 1.00 22.53 76 THR G C 1
ATOM 569 O O . THR A 1 76 ? -76.037 108.027 138.653 1.00 20.48 76 THR G O 1
ATOM 573 N N . ASP A 1 77 ? -78.121 107.617 139.369 1.00 21.68 77 ASP G N 1
ATOM 574 C CA . ASP A 1 77 ? -78.048 106.157 139.187 1.00 23.49 77 ASP G CA 1
ATOM 575 C C . ASP A 1 77 ? -77.635 105.780 137.780 1.00 21.69 77 ASP G C 1
ATOM 576 O O . ASP A 1 77 ? -76.820 104.866 137.584 1.00 21.85 77 ASP G O 1
ATOM 581 N N . ALA A 1 78 ? -78.204 106.490 136.801 1.00 22.40 78 ALA G N 1
ATOM 582 C CA . ALA A 1 78 ? -77.940 106.199 135.402 1.00 21.46 78 ALA G CA 1
ATOM 583 C C . ALA A 1 78 ? -76.477 106.422 135.056 1.00 20.22 78 ALA G C 1
ATOM 584 O O . ALA A 1 78 ? -75.928 105.687 134.223 1.00 21.64 78 ALA G O 1
ATOM 586 N N . ASP A 1 79 ? -75.842 107.427 135.654 1.00 18.65 79 ASP G N 1
ATOM 587 C CA . ASP A 1 79 ? -74.402 107.592 135.471 1.00 17.63 79 ASP G CA 1
ATOM 588 C C . ASP A 1 79 ? -73.624 106.383 135.974 1.00 18.30 79 ASP G C 1
ATOM 589 O O . ASP A 1 79 ? -72.614 106.011 135.363 1.00 18.34 79 ASP G O 1
ATOM 594 N N . LEU A 1 80 ? -74.051 105.798 137.096 1.00 18.15 80 LEU G N 1
ATOM 595 C CA . LEU A 1 80 ? -73.352 104.607 137.627 1.00 18.87 80 LEU G CA 1
ATOM 596 C C . LEU A 1 80 ? -73.533 103.420 136.710 1.00 18.51 80 LEU G C 1
ATOM 597 O O . LEU A 1 80 ? -72.582 102.640 136.505 1.00 19.90 80 LEU G O 1
ATOM 602 N N . GLN A 1 81 ? -74.738 103.262 136.147 1.00 18.72 81 GLN G N 1
ATOM 603 C CA . GLN A 1 81 ? -74.968 102.201 135.166 1.00 21.73 81 GLN G CA 1
ATOM 604 C C . GLN A 1 81 ? -74.087 102.394 133.949 1.00 21.02 81 GLN G C 1
ATOM 605 O O . GLN A 1 81 ? -73.443 101.427 133.474 1.00 21.33 81 GLN G O 1
ATOM 611 N N . ARG A 1 82 ? -73.968 103.633 133.471 1.00 21.09 82 ARG G N 1
ATOM 612 C CA . ARG A 1 82 ? -73.070 103.895 132.339 1.00 22.12 82 ARG G CA 1
ATOM 613 C C . ARG A 1 82 ? -71.614 103.552 132.663 1.00 20.26 82 ARG G C 1
ATOM 614 O O . ARG A 1 82 ? -70.899 102.969 131.816 1.00 19.21 82 ARG G O 1
ATOM 622 N N . ALA A 1 83 ? -71.171 103.907 133.871 1.00 18.09 83 ALA G N 1
ATOM 623 C CA . ALA A 1 83 ? -69.833 103.568 134.315 1.00 19.24 83 ALA G CA 1
ATOM 624 C C . ALA A 1 83 ? -69.623 102.054 134.378 1.00 19.17 83 ALA G C 1
ATOM 625 O O . ALA A 1 83 ? -68.567 101.555 133.951 1.00 18.59 83 ALA G O 1
ATOM 627 N N . ALA A 1 84 ? -70.625 101.316 134.861 1.00 18.80 84 ALA G N 1
ATOM 628 C CA . ALA A 1 84 ? -70.544 99.848 134.901 1.00 20.41 84 ALA G CA 1
ATOM 629 C C . ALA A 1 84 ? -70.379 99.260 133.502 1.00 21.64 84 ALA G C 1
ATOM 630 O O . ALA A 1 84 ? -69.562 98.367 133.268 1.00 22.20 84 ALA G O 1
ATOM 632 N N . ASP A 1 85 ? -71.139 99.794 132.558 1.00 22.30 85 ASP G N 1
ATOM 633 C CA . ASP A 1 85 ? -70.987 99.404 131.150 1.00 23.50 85 ASP G CA 1
ATOM 634 C C . ASP A 1 85 ? -69.623 99.736 130.581 1.00 23.10 85 ASP G C 1
ATOM 635 O O . ASP A 1 85 ? -69.014 98.894 129.890 1.00 26.04 85 ASP G O 1
ATOM 640 N N . ARG A 1 86 ? -69.131 100.949 130.848 1.00 20.05 86 ARG G N 1
ATOM 641 C CA . ARG A 1 86 ? -67.813 101.339 130.396 1.00 21.97 86 ARG G CA 1
ATOM 642 C C . ARG A 1 86 ? -66.700 100.440 130.905 1.00 21.93 86 ARG G C 1
ATOM 643 O O . ARG A 1 86 ? -65.715 100.181 130.187 1.00 22.74 86 ARG G O 1
ATOM 651 N N . LEU A 1 87 ? -66.809 100.047 132.172 1.00 20.92 87 LEU G N 1
ATOM 652 C CA . LEU A 1 87 ? -65.785 99.255 132.840 1.00 20.72 87 LEU G CA 1
ATOM 653 C C . LEU A 1 87 ? -65.941 97.756 132.661 1.00 21.46 87 LEU G C 1
ATOM 654 O O . LEU A 1 87 ? -64.990 97.024 132.936 1.00 21.28 87 LEU G O 1
ATOM 659 N N . GLN A 1 88 ? -67.127 97.314 132.230 1.00 22.01 88 GLN G N 1
ATOM 660 C CA . GLN A 1 88 ? -67.510 95.895 132.235 1.00 24.08 88 GLN G CA 1
ATOM 661 C C . GLN A 1 88 ? -67.345 95.317 133.642 1.00 24.85 88 GLN G C 1
ATOM 662 O O . GLN A 1 88 ? -66.714 94.280 133.867 1.00 22.95 88 GLN G O 1
ATOM 668 N N . VAL A 1 89 ? -67.890 96.058 134.605 1.00 23.09 89 VAL G N 1
ATOM 669 C CA . VAL A 1 89 ? -67.860 95.704 136.016 1.00 23.41 89 VAL G CA 1
ATOM 670 C C . VAL A 1 89 ? -69.326 95.602 136.444 1.00 25.85 89 VAL G C 1
ATOM 671 O O . VAL A 1 89 ? -70.191 96.323 135.952 1.00 22.85 89 VAL G O 1
ATOM 675 N N . ASP A 1 90 ? -69.596 94.665 137.347 1.00 25.86 90 ASP G N 1
ATOM 676 C CA . ASP A 1 90 ? -70.907 94.444 137.899 1.00 27.42 90 ASP G CA 1
ATOM 677 C C . ASP A 1 90 ? -71.386 95.788 138.513 1.00 23.73 90 ASP G C 1
ATOM 678 O O . ASP A 1 90 ? -70.613 96.506 139.143 1.00 23.05 90 ASP G O 1
ATOM 683 N N . LEU A 1 91 ? -72.628 96.145 138.252 1.00 24.35 91 LEU G N 1
ATOM 684 C CA . LEU A 1 91 ? -73.175 97.430 138.714 1.00 25.57 91 LEU G CA 1
ATOM 685 C C . LEU A 1 91 ? -73.026 97.570 140.231 1.00 24.29 91 LEU G C 1
ATOM 686 O O . LEU A 1 91 ? -72.645 98.648 140.725 1.00 23.16 91 LEU G O 1
ATOM 691 N N . ALA A 1 92 ? -73.266 96.476 140.963 1.00 22.80 92 ALA G N 1
ATOM 692 C CA . ALA A 1 92 ? -73.113 96.491 142.415 1.00 20.06 92 ALA G CA 1
ATOM 693 C C . ALA A 1 92 ? -71.697 96.876 142.831 1.00 17.97 92 ALA G C 1
ATOM 694 O O . ALA A 1 92 ? -71.491 97.531 143.854 1.00 17.19 92 ALA G O 1
ATOM 696 N N . ALA A 1 93 ? -70.692 96.442 142.051 1.00 19.21 93 ALA G N 1
ATOM 697 C CA . ALA A 1 93 ? -69.324 96.825 142.338 1.00 18.90 93 ALA G CA 1
ATOM 698 C C . ALA A 1 93 ? -69.069 98.308 142.116 1.00 18.45 93 ALA G C 1
ATOM 699 O O . ALA A 1 93 ? -68.341 98.949 142.897 1.00 18.71 93 ALA G O 1
ATOM 701 N N . VAL A 1 94 ? -69.669 98.854 141.071 1.00 18.69 94 VAL G N 1
ATOM 702 C CA . VAL A 1 94 ? -69.577 100.301 140.782 1.00 19.23 94 VAL G CA 1
ATOM 703 C C . VAL A 1 94 ? -70.282 101.117 141.850 1.00 16.83 94 VAL G C 1
ATOM 704 O O . VAL A 1 94 ? -69.742 102.103 142.318 1.00 16.95 94 VAL G O 1
ATOM 708 N N . ARG A 1 95 ? -71.456 100.667 142.258 1.00 16.93 95 ARG G N 1
ATOM 709 C CA . ARG A 1 95 ? -72.141 101.299 143.371 1.00 18.95 95 ARG G CA 1
ATOM 710 C C . ARG A 1 95 ? -71.335 101.273 144.650 1.00 18.51 95 ARG G C 1
ATOM 711 O O . ARG A 1 95 ? -71.247 102.284 145.358 1.00 18.00 95 ARG G O 1
ATOM 719 N N . ALA A 1 96 ? -70.686 100.135 144.952 1.00 16.99 96 ALA G N 1
ATOM 720 C CA . ALA A 1 96 ? -69.794 100.046 146.101 1.00 16.10 96 ALA G CA 1
ATOM 721 C C . ALA A 1 96 ? -68.608 100.975 146.025 1.00 15.53 96 ALA G C 1
ATOM 722 O O . ALA A 1 96 ? -68.290 101.648 146.951 1.00 15.62 96 ALA G O 1
ATOM 724 N N . VAL A 1 97 ? -67.945 101.043 144.869 1.00 16.34 97 VAL G N 1
ATOM 725 C CA . VAL A 1 97 ? -66.836 101.981 144.679 1.00 17.71 97 VAL G CA 1
ATOM 726 C C . VAL A 1 97 ? -67.262 103.420 144.826 1.00 17.09 97 VAL G C 1
ATOM 727 O O . VAL A 1 97 ? -66.578 104.224 145.455 1.00 16.60 97 VAL G O 1
ATOM 731 N N . ASN A 1 98 ? -68.379 103.751 144.220 1.00 17.46 98 ASN G N 1
ATOM 732 C CA . ASN A 1 98 ? -68.913 105.101 144.337 1.00 18.93 98 ASN G CA 1
ATOM 733 C C . ASN A 1 98 ? -69.206 105.460 145.780 1.00 19.70 98 ASN G C 1
ATOM 734 O O . ASN A 1 98 ? -68.835 106.532 146.250 1.00 19.55 98 ASN G O 1
ATOM 739 N N . GLU A 1 99 ? -69.857 104.562 146.504 1.00 18.16 99 GLU G N 1
ATOM 740 C CA . GLU A 1 99 ? -70.138 104.822 147.919 1.00 18.68 99 GLU G CA 1
ATOM 741 C C . GLU A 1 99 ? -68.908 105.029 148.770 1.00 18.68 99 GLU G C 1
ATOM 742 O O . GLU A 1 99 ? -68.858 105.940 149.610 1.00 20.70 99 GLU G O 1
ATOM 748 N N . VAL A 1 100 ? -67.910 104.177 148.590 1.00 16.87 100 VAL G N 1
ATOM 749 C CA . VAL A 1 100 ? -66.764 104.183 149.463 1.00 18.61 100 VAL G CA 1
ATOM 750 C C . VAL A 1 100 ? -65.705 105.189 149.033 1.00 18.52 100 VAL G C 1
ATOM 751 O O . VAL A 1 100 ? -65.086 105.849 149.888 1.00 19.32 100 VAL G O 1
ATOM 755 N N . GLU A 1 101 ? -65.470 105.296 147.724 1.00 17.18 101 GLU G N 1
ATOM 756 C CA . GLU A 1 101 ? -64.324 106.041 147.207 1.00 16.33 101 GLU G CA 1
ATOM 757 C C . GLU A 1 101 ? -64.638 107.472 146.814 1.00 17.50 101 GLU G C 1
ATOM 758 O O . GLU A 1 101 ? -63.735 108.282 146.787 1.00 18.48 101 GLU G O 1
ATOM 764 N N . SER A 1 102 ? -65.882 107.769 146.531 1.00 16.67 102 SER G N 1
ATOM 765 C CA . SER A 1 102 ? -66.219 109.143 146.187 1.00 17.68 102 SER G CA 1
ATOM 766 C C . SER A 1 102 ? -66.150 110.025 147.434 1.00 18.18 102 SER G C 1
ATOM 767 O O . SER A 1 102 ? -66.503 109.606 148.522 1.00 18.93 102 SER G O 1
ATOM 770 N N . LYS A 1 103 ? -65.752 111.284 147.242 1.00 18.15 103 LYS G N 1
ATOM 771 C CA . LYS A 1 103 ? -65.932 112.292 148.274 1.00 21.34 103 LYS G CA 1
ATOM 772 C C . LYS A 1 103 ? -67.405 112.604 148.524 1.00 20.73 103 LYS G C 1
ATOM 773 O O . LYS A 1 103 ? -67.737 113.231 149.552 1.00 24.13 103 LYS G O 1
ATOM 779 N N . GLY A 1 104 ? -68.277 112.207 147.613 1.00 18.66 104 GLY G N 1
ATOM 780 C CA . GLY A 1 104 ? -69.713 112.453 147.714 1.00 22.78 104 GLY G CA 1
ATOM 781 C C . GLY A 1 104 ? -70.023 113.667 146.869 1.00 20.65 104 GLY G C 1
ATOM 782 O O . GLY A 1 104 ? -70.259 113.547 145.650 1.00 21.68 104 GLY G O 1
ATOM 783 N N . ALA A 1 105 ? -69.984 114.846 147.497 1.00 19.99 105 ALA G N 1
ATOM 784 C CA . ALA A 1 105 ? -70.047 116.072 146.718 1.00 18.60 105 ALA G CA 1
ATOM 785 C C . ALA A 1 105 ? -68.744 116.267 145.901 1.00 15.37 105 ALA G C 1
ATOM 786 O O . ALA A 1 105 ? -67.682 116.356 146.473 1.00 16.70 105 ALA G O 1
ATOM 788 N N . GLY A 1 106 ? -68.889 116.369 144.595 1.00 16.42 106 GLY G N 1
ATOM 789 C CA . GLY A 1 106 ? -67.776 116.679 143.702 1.00 16.18 106 GLY G CA 1
ATOM 790 C C . GLY A 1 106 ? -67.486 118.172 143.596 1.00 17.77 106 GLY G C 1
ATOM 791 O O . GLY A 1 106 ? -66.467 118.570 143.019 1.00 17.32 106 GLY G O 1
ATOM 792 N N . PHE A 1 107 ? -68.401 118.986 144.127 1.00 17.38 107 PHE G N 1
ATOM 793 C CA . PHE A 1 107 ? -68.267 120.440 144.095 1.00 18.60 107 PHE G CA 1
ATOM 794 C C . PHE A 1 107 ? -68.369 121.037 145.483 1.00 19.03 107 PHE G C 1
ATOM 795 O O . PHE A 1 107 ? -69.086 120.527 146.362 1.00 19.72 107 PHE G O 1
ATOM 803 N N . LEU A 1 108 ? -67.608 122.112 145.678 1.00 19.53 108 LEU G N 1
ATOM 804 C CA . LEU A 1 108 ? -67.682 122.922 146.859 1.00 20.87 108 LEU G CA 1
ATOM 805 C C . LEU A 1 108 ? -69.015 123.655 146.855 1.00 22.20 108 LEU G C 1
ATOM 806 O O . LEU A 1 108 ? -69.628 123.829 145.826 1.00 20.80 108 LEU G O 1
ATOM 811 N N . PRO A 1 109 ? -69.426 124.150 148.019 1.00 24.59 109 PRO G N 1
ATOM 812 C CA . PRO A 1 109 ? -70.651 124.972 148.037 1.00 27.38 109 PRO G CA 1
ATOM 813 C C . PRO A 1 109 ? -70.622 126.161 147.061 1.00 26.48 109 PRO G C 1
ATOM 814 O O . PRO A 1 109 ? -71.655 126.487 146.469 1.00 27.59 109 PRO G O 1
ATOM 818 N N . ASP A 1 110 ? -69.441 126.739 146.807 1.00 25.69 110 ASP G N 1
ATOM 819 C CA . ASP A 1 110 ? -69.315 127.850 145.867 1.00 24.28 110 ASP G CA 1
ATOM 820 C C . ASP A 1 110 ? -69.441 127.470 144.390 1.00 24.47 110 ASP G C 1
ATOM 821 O O . ASP A 1 110 ? -69.454 128.341 143.525 1.00 23.11 110 ASP G O 1
ATOM 826 N N . GLY A 1 111 ? -69.438 126.154 144.091 1.00 22.48 111 GLY G N 1
ATOM 827 C CA . GLY A 1 111 ? -69.746 125.656 142.774 1.00 20.87 111 GLY G CA 1
ATOM 828 C C . GLY A 1 111 ? -68.524 125.132 142.019 1.00 22.42 111 GLY G C 1
ATOM 829 O O . GLY A 1 111 ? -68.674 124.564 140.963 1.00 23.08 111 GLY G O 1
ATOM 830 N N . ARG A 1 112 ? -67.324 125.375 142.553 1.00 19.37 112 ARG G N 1
ATOM 831 C CA . ARG A 1 112 ? -66.107 124.908 141.909 1.00 19.31 112 ARG G CA 1
ATOM 832 C C . ARG A 1 112 ? -65.890 123.472 142.318 1.00 19.06 112 ARG G C 1
ATOM 833 O O . ARG A 1 112 ? -66.285 123.061 143.399 1.00 19.20 112 ARG G O 1
ATOM 841 N N . PRO A 1 113 ? -65.186 122.711 141.479 1.00 18.85 113 PRO G N 1
ATOM 842 C CA . PRO A 1 113 ? -64.898 121.331 141.911 1.00 19.29 113 PRO G CA 1
ATOM 843 C C . PRO A 1 113 ? -64.040 121.235 143.177 1.00 17.80 113 PRO G C 1
ATOM 844 O O . PRO A 1 113 ? -63.192 122.089 143.454 1.00 18.26 113 PRO G O 1
ATOM 848 N N . VAL A 1 114 ? -64.227 120.157 143.934 1.00 17.76 114 VAL G N 1
ATOM 849 C CA . VAL A 1 114 ? -63.387 119.856 145.080 1.00 18.23 114 VAL G CA 1
ATOM 850 C C . VAL A 1 114 ? -61.984 119.520 144.571 1.00 18.17 114 VAL G C 1
ATOM 851 O O . VAL A 1 114 ? -61.850 118.794 143.588 1.00 19.05 114 VAL G O 1
ATOM 855 N N . ILE A 1 115 ? -60.984 120.126 145.188 1.00 16.05 115 ILE G N 1
ATOM 856 C CA . ILE A 1 115 ? -59.582 119.961 144.776 1.00 16.73 115 ILE G CA 1
ATOM 857 C C . ILE A 1 115 ? -58.685 119.759 145.948 1.00 16.80 115 ILE G C 1
ATOM 858 O O . ILE A 1 115 ? -59.010 120.111 147.084 1.00 16.89 115 ILE G O 1
ATOM 863 N N . LEU A 1 116 ? -57.506 119.196 145.669 1.00 16.10 116 LEU G N 1
ATOM 864 C CA . LEU A 1 116 ? -56.404 119.203 146.604 1.00 17.46 116 LEU G CA 1
ATOM 865 C C . LEU A 1 116 ? -55.139 119.404 145.815 1.00 18.06 116 LEU G C 1
ATOM 866 O O . LEU A 1 116 ? -54.830 118.633 144.893 1.00 18.36 116 LEU G O 1
ATOM 871 N N . TYR A 1 117 ? -54.434 120.484 146.128 1.00 18.22 117 TYR G N 1
ATOM 872 C CA . TYR A 1 117 ? -53.205 120.817 145.443 1.00 18.25 117 TYR G CA 1
ATOM 873 C C . TYR A 1 117 ? -52.008 120.133 146.129 1.00 18.13 117 TYR G C 1
ATOM 874 O O . TYR A 1 117 ? -51.947 120.103 147.358 1.00 18.45 117 TYR G O 1
ATOM 883 N N . GLU A 1 118 ? -51.122 119.535 145.324 1.00 17.48 118 GLU G N 1
ATOM 884 C CA . GLU A 1 118 ? -50.037 118.674 145.792 1.00 19.04 118 GLU G CA 1
ATOM 885 C C . GLU A 1 118 ? -48.691 119.293 145.409 1.00 20.18 118 GLU G C 1
ATOM 886 O O . GLU A 1 118 ? -48.225 119.159 144.263 1.00 20.00 118 GLU G O 1
ATOM 892 N N . ARG A 1 119 ? -48.094 119.988 146.371 1.00 20.48 119 ARG G N 1
ATOM 893 C CA . ARG A 1 119 ? -46.866 120.742 146.150 1.00 21.59 119 ARG G CA 1
ATOM 894 C C . ARG A 1 119 ? -45.689 119.882 145.732 1.00 22.10 119 ARG G C 1
ATOM 895 O O . ARG A 1 119 ? -44.802 120.355 145.012 1.00 22.51 119 ARG G O 1
ATOM 903 N N . HIS A 1 120 ? -45.682 118.631 146.202 1.00 23.09 120 HIS G N 1
ATOM 904 C CA . HIS A 1 120 ? -44.627 117.679 145.775 1.00 24.93 120 HIS G CA 1
ATOM 905 C C . HIS A 1 120 ? -44.788 117.208 144.337 1.00 24.35 120 HIS G C 1
ATOM 906 O O . HIS A 1 120 ? -43.790 116.941 143.661 1.00 26.58 120 HIS G O 1
ATOM 913 N N . ILE A 1 121 ? -46.020 117.144 143.835 1.00 21.75 121 ILE G N 1
ATOM 914 C CA . ILE A 1 121 ? -46.244 116.887 142.437 1.00 23.84 121 ILE G CA 1
ATOM 915 C C . ILE A 1 121 ? -45.938 118.133 141.602 1.00 25.19 121 ILE G C 1
ATOM 916 O O . ILE A 1 121 ? -45.455 118.021 140.464 1.00 24.87 121 ILE G O 1
ATOM 921 N N . MET A 1 122 ? -46.257 119.325 142.119 1.00 23.56 122 MET G N 1
ATOM 922 C CA . MET A 1 122 ? -45.873 120.557 141.410 1.00 24.88 122 MET G CA 1
ATOM 923 C C . MET A 1 122 ? -44.353 120.576 141.196 1.00 26.72 122 MET G C 1
ATOM 924 O O . MET A 1 122 ? -43.892 120.801 140.072 1.00 30.84 122 MET G O 1
ATOM 929 N N . TYR A 1 123 ? -43.616 120.324 142.266 1.00 28.80 123 TYR G N 1
ATOM 930 C CA . TYR A 1 123 ? -42.161 120.186 142.217 1.00 33.17 123 TYR G CA 1
ATOM 931 C C . TYR A 1 123 ? -41.736 119.264 141.058 1.00 33.14 123 TYR G C 1
ATOM 932 O O . TYR A 1 123 ? -40.900 119.620 140.213 1.00 31.89 123 TYR G O 1
ATOM 941 N N . ARG A 1 124 ? -42.380 118.108 140.997 1.00 33.41 124 ARG G N 1
ATOM 942 C CA . ARG A 1 124 ? -42.103 117.107 139.985 1.00 35.43 124 ARG G CA 1
ATOM 943 C C . ARG A 1 124 ? -42.417 117.587 138.555 1.00 36.01 124 ARG G C 1
ATOM 944 O O . ARG A 1 124 ? -41.633 117.349 137.626 1.00 37.85 124 ARG G O 1
ATOM 952 N N . GLN A 1 125 ? -43.556 118.254 138.372 1.00 32.66 125 GLN G N 1
ATOM 953 C CA . GLN A 1 125 ? -43.993 118.687 137.053 1.00 34.29 125 GLN G CA 1
ATOM 954 C C . GLN A 1 125 ? -43.154 119.850 136.518 1.00 37.59 125 GLN G C 1
ATOM 955 O O . GLN A 1 125 ? -42.944 119.957 135.292 1.00 40.17 125 GLN G O 1
ATOM 961 N N . LEU A 1 126 ? -42.686 120.702 137.426 1.00 38.59 126 LEU G N 1
ATOM 962 C CA . LEU A 1 126 ? -41.794 121.808 137.075 1.00 39.93 126 LEU G CA 1
ATOM 963 C C . LEU A 1 126 ? -40.414 121.290 136.612 1.00 44.61 126 LEU G C 1
ATOM 964 O O . LEU A 1 126 ? -39.872 121.778 135.612 1.00 42.34 126 LEU G O 1
ATOM 969 N N . ALA A 1 127 ? -39.867 120.323 137.342 1.00 46.26 127 ALA G N 1
ATOM 970 C CA . ALA A 1 127 ? -38.606 119.662 136.960 1.00 49.97 127 ALA G CA 1
ATOM 971 C C . ALA A 1 127 ? -38.687 119.034 135.562 1.00 52.82 127 ALA G C 1
ATOM 972 O O . ALA A 1 127 ? -37.840 119.298 134.708 1.00 50.88 127 ALA G O 1
ATOM 974 N N . ALA A 1 128 ? -39.732 118.243 135.332 1.00 53.18 128 ALA G N 1
ATOM 975 C CA . ALA A 1 128 ? -39.995 117.629 134.018 1.00 55.72 128 ALA G CA 1
ATOM 976 C C . ALA A 1 128 ? -40.264 118.633 132.879 1.00 54.86 128 ALA G C 1
ATOM 977 O O . ALA A 1 128 ? -40.014 118.330 131.717 1.00 55.98 128 ALA G O 1
ATOM 979 N N . ALA A 1 129 ? -40.780 119.813 133.215 1.00 58.44 129 ALA G N 1
ATOM 980 C CA . ALA A 1 129 ? -40.994 120.889 132.238 1.00 59.29 129 ALA G CA 1
ATOM 981 C C . ALA A 1 129 ? -39.717 121.698 131.903 1.00 59.60 129 ALA G C 1
ATOM 982 O O . ALA A 1 129 ? -39.754 122.558 131.012 1.00 53.40 129 ALA G O 1
ATOM 984 N N . GLY A 1 130 ? -38.619 121.442 132.623 1.00 58.25 130 GLY G N 1
ATOM 985 C CA . GLY A 1 130 ? -37.289 121.915 132.236 1.00 58.10 130 GLY G CA 1
ATOM 986 C C . GLY A 1 130 ? -36.514 122.460 133.418 1.00 57.94 130 GLY G C 1
ATOM 987 O O . GLY A 1 130 ? -36.301 121.746 134.404 1.00 60.52 130 GLY G O 1
ATOM 988 N N . LEU A 1 136 ? -37.324 127.625 142.888 1.00 44.98 136 LEU G N 1
ATOM 989 C CA . LEU A 1 136 ? -38.781 127.786 143.148 1.00 45.15 136 LEU G CA 1
ATOM 990 C C . LEU A 1 136 ? -39.271 127.220 144.489 1.00 43.01 136 LEU G C 1
ATOM 991 O O . LEU A 1 136 ? -40.082 127.861 145.190 1.00 42.76 136 LEU G O 1
ATOM 996 N N . ALA A 1 137 ? -38.796 126.026 144.841 1.00 44.35 137 ALA G N 1
ATOM 997 C CA . ALA A 1 137 ? -39.044 125.428 146.174 1.00 46.07 137 ALA G CA 1
ATOM 998 C C . ALA A 1 137 ? -38.490 126.247 147.341 1.00 48.96 137 ALA G C 1
ATOM 999 O O . ALA A 1 137 ? -39.112 126.316 148.405 1.00 56.56 137 ALA G O 1
ATOM 1001 N N . ALA A 1 138 ? -37.321 126.859 147.141 1.00 50.12 138 ALA G N 1
ATOM 1002 C CA . ALA A 1 138 ? -36.768 127.824 148.102 1.00 48.41 138 ALA G CA 1
ATOM 1003 C C . ALA A 1 138 ? -37.566 129.141 148.164 1.00 44.37 138 ALA G C 1
ATOM 1004 O O . ALA A 1 138 ? -37.797 129.672 149.241 1.00 46.98 138 ALA G O 1
ATOM 1006 N N . LYS A 1 139 ? -37.957 129.660 146.999 1.00 45.93 139 LYS G N 1
ATOM 1007 C CA . LYS A 1 139 ? -38.759 130.895 146.905 1.00 48.63 139 LYS G CA 1
ATOM 1008 C C . LYS A 1 139 ? -40.187 130.741 147.467 1.00 48.38 139 LYS G C 1
ATOM 1009 O O . LYS A 1 139 ? -40.710 131.654 148.108 1.00 49.25 139 LYS G O 1
ATOM 1015 N N . TYR A 1 140 ? -40.799 129.578 147.237 1.00 47.58 140 TYR G N 1
ATOM 1016 C CA . TYR A 1 140 ? -42.210 129.349 147.560 1.00 44.63 140 TYR G CA 1
ATOM 1017 C C . TYR A 1 140 ? -42.407 127.977 148.238 1.00 45.08 140 TYR G C 1
ATOM 1018 O O . TYR A 1 140 ? -43.065 127.089 147.689 1.00 45.17 140 TYR G O 1
ATOM 1027 N N . PRO A 1 141 ? -41.844 127.792 149.446 1.00 49.10 141 PRO G N 1
ATOM 1028 C CA . PRO A 1 141 ? -41.815 126.458 150.101 1.00 47.10 141 PRO G CA 1
ATOM 1029 C C . PRO A 1 141 ? -43.172 125.816 150.462 1.00 43.95 141 PRO G C 1
ATOM 1030 O O . PRO A 1 141 ? -43.291 124.586 150.513 1.00 43.00 141 PRO G O 1
ATOM 1034 N N . ALA A 1 142 ? -44.186 126.631 150.722 1.00 40.07 142 ALA G N 1
ATOM 1035 C CA . ALA A 1 142 ? -45.532 126.121 150.979 1.00 37.33 142 ALA G CA 1
ATOM 1036 C C . ALA A 1 142 ? -46.198 125.543 149.724 1.00 36.06 142 ALA G C 1
ATOM 1037 O O . ALA A 1 142 ? -47.086 124.685 149.839 1.00 32.06 142 ALA G O 1
ATOM 1039 N N . LEU A 1 143 ? -45.804 126.059 148.550 1.00 32.57 143 LEU G N 1
ATOM 1040 C CA . LEU A 1 143 ? -46.399 125.705 147.254 1.00 32.83 143 LEU G CA 1
ATOM 1041 C C . LEU A 1 143 ? -45.603 124.770 146.390 1.00 33.30 143 LEU G C 1
ATOM 1042 O O . LEU A 1 143 ? -46.148 124.095 145.517 1.00 33.09 143 LEU G O 1
ATOM 1047 N N . VAL A 1 144 ? -44.287 124.803 146.546 1.00 33.35 144 VAL G N 1
ATOM 1048 C CA . VAL A 1 144 ? -43.416 123.960 145.738 1.00 35.73 144 VAL G CA 1
ATOM 1049 C C . VAL A 1 144 ? -42.476 123.353 146.745 1.00 37.24 144 VAL G C 1
ATOM 1050 O O . VAL A 1 144 ? -41.819 124.092 147.480 1.00 36.08 144 VAL G O 1
ATOM 1054 N N . ASN A 1 145 ? -42.441 122.023 146.806 1.00 36.69 145 ASN G N 1
ATOM 1055 C CA . ASN A 1 145 ? -41.694 121.322 147.844 1.00 36.99 145 ASN G CA 1
ATOM 1056 C C . ASN A 1 145 ? -41.601 119.836 147.544 1.00 39.39 145 ASN G C 1
ATOM 1057 O O . ASN A 1 145 ? -42.590 119.225 147.184 1.00 36.97 145 ASN G O 1
ATOM 1062 N N . SER A 1 146 ? -40.423 119.235 147.721 1.00 40.10 146 SER G N 1
ATOM 1063 C CA . SER A 1 146 ? -40.285 117.778 147.579 1.00 41.57 146 SER G CA 1
ATOM 1064 C C . SER A 1 146 ? -41.001 117.021 148.711 1.00 38.84 146 SER G C 1
ATOM 1065 O O . SER A 1 146 ? -41.297 115.846 148.577 1.00 38.32 146 SER G O 1
ATOM 1068 N N . LYS A 1 147 ? -41.240 117.704 149.825 1.00 40.14 147 LYS G N 1
ATOM 1069 C CA . LYS A 1 147 ? -42.060 117.200 150.933 1.00 39.78 147 LYS G CA 1
ATOM 1070 C C . LYS A 1 147 ? -43.554 117.425 150.662 1.00 37.00 147 LYS G C 1
ATOM 1071 O O . LYS A 1 147 ? -43.978 118.522 150.302 1.00 30.59 147 LYS G O 1
ATOM 1077 N N . ARG A 1 148 ? -44.338 116.382 150.871 1.00 33.30 148 ARG G N 1
ATOM 1078 C CA . ARG A 1 148 ? -45.780 116.450 150.705 1.00 33.45 148 ARG G CA 1
ATOM 1079 C C . ARG A 1 148 ? -46.401 117.275 151.818 1.00 30.63 148 ARG G C 1
ATOM 1080 O O . ARG A 1 148 ? -45.808 117.440 152.903 1.00 28.26 148 ARG G O 1
ATOM 1088 N N . GLY A 1 149 ? -47.571 117.828 151.525 1.00 27.67 149 GLY G N 1
ATOM 1089 C CA . GLY A 1 149 ? -48.378 118.517 152.515 1.00 25.41 149 GLY G CA 1
ATOM 1090 C C . GLY A 1 149 ? -48.580 119.994 152.247 1.00 23.89 149 GLY G C 1
ATOM 1091 O O . GLY A 1 149 ? -48.477 120.422 151.116 1.00 23.55 149 GLY G O 1
ATOM 1092 N N . GLY A 1 150 ? -48.849 120.739 153.325 1.00 22.58 150 GLY G N 1
ATOM 1093 C CA . GLY A 1 150 ? -49.168 122.174 153.257 1.00 22.75 150 GLY G CA 1
ATOM 1094 C C . GLY A 1 150 ? -50.629 122.411 152.911 1.00 22.69 150 GLY G C 1
ATOM 1095 O O . GLY A 1 150 ? -51.034 123.539 152.651 1.00 21.67 150 GLY G O 1
ATOM 1096 N N . TYR A 1 151 ? -51.445 121.363 152.921 1.00 20.63 151 TYR G N 1
ATOM 1097 C CA . TYR A 1 151 ? -52.848 121.456 152.518 1.00 20.90 151 TYR G CA 1
ATOM 1098 C C . TYR A 1 151 ? -53.652 122.416 153.377 1.00 21.82 151 TYR G C 1
ATOM 1099 O O . TYR A 1 151 ? -53.502 122.443 154.612 1.00 20.59 151 TYR G O 1
ATOM 1108 N N . ALA A 1 152 ? -54.551 123.151 152.734 1.00 23.10 152 ALA G N 1
ATOM 1109 C CA . ALA A 1 152 ? -55.534 123.989 153.454 1.00 22.92 152 ALA G CA 1
ATOM 1110 C C . ALA A 1 152 ? -56.886 123.307 153.519 1.00 23.05 152 ALA G C 1
ATOM 1111 O O . ALA A 1 152 ? -57.506 123.274 154.561 1.00 25.38 152 ALA G O 1
ATOM 1113 N N . GLY A 1 153 ? -57.343 122.799 152.390 1.00 21.83 153 GLY G N 1
ATOM 1114 C CA . GLY A 1 153 ? -58.637 122.181 152.243 1.00 21.91 153 GLY G CA 1
ATOM 1115 C C . GLY A 1 153 ? -59.745 123.118 151.818 1.00 22.14 153 GLY G C 1
ATOM 1116 O O . GLY A 1 153 ? -59.665 124.333 152.011 1.00 21.12 153 GLY G O 1
ATOM 1117 N N . ASP A 1 154 ? -60.795 122.541 151.241 1.00 21.56 154 ASP G N 1
ATOM 1118 C CA . ASP A 1 154 ? -61.992 123.261 150.890 1.00 23.60 154 ASP G CA 1
ATOM 1119 C C . ASP A 1 154 ? -61.653 124.433 149.948 1.00 22.80 154 ASP G C 1
ATOM 1120 O O . ASP A 1 154 ? -60.760 124.315 149.121 1.00 19.32 154 ASP G O 1
ATOM 1125 N N . ALA A 1 155 ? -62.359 125.547 150.064 1.00 20.15 155 ALA G N 1
ATOM 1126 C CA . ALA A 1 155 ? -62.187 126.662 149.132 1.00 21.71 155 ALA G CA 1
ATOM 1127 C C . ALA A 1 155 ? -60.774 127.257 149.202 1.00 20.78 155 ALA G C 1
ATOM 1128 O O . ALA A 1 155 ? -60.276 127.770 148.200 1.00 21.92 155 ALA G O 1
ATOM 1130 N N . ALA A 1 156 ? -60.123 127.152 150.356 1.00 20.31 156 ALA G N 1
ATOM 1131 C CA . ALA A 1 156 ? -58.770 127.686 150.539 1.00 20.97 156 ALA G CA 1
ATOM 1132 C C . ALA A 1 156 ? -57.754 126.976 149.629 1.00 20.38 156 ALA G C 1
ATOM 1133 O O . ALA A 1 156 ? -56.729 127.545 149.310 1.00 18.96 156 ALA G O 1
ATOM 1135 N N . GLU A 1 157 ? -58.061 125.759 149.170 1.00 20.39 157 GLU G N 1
ATOM 1136 C CA . GLU A 1 157 ? -57.214 125.138 148.160 1.00 19.56 157 GLU G CA 1
ATOM 1137 C C . GLU A 1 157 ? -57.107 125.939 146.891 1.00 19.28 157 GLU G C 1
ATOM 1138 O O . GLU A 1 157 ? -56.069 125.901 146.265 1.00 20.16 157 GLU G O 1
ATOM 1144 N N . TYR A 1 158 ? -58.173 126.656 146.514 1.00 16.67 158 TYR G N 1
ATOM 1145 C CA . TYR A 1 158 ? -58.130 127.469 145.295 1.00 17.60 158 TYR G CA 1
ATOM 1146 C C . TYR A 1 158 ? -57.153 128.626 145.403 1.00 18.17 158 TYR G C 1
ATOM 1147 O O . TYR A 1 158 ? -56.597 129.038 144.385 1.00 18.39 158 TYR G O 1
ATOM 1156 N N . ALA A 1 159 ? -56.949 129.139 146.597 1.00 19.50 159 ALA G N 1
ATOM 1157 C CA . ALA A 1 159 ? -55.907 130.168 146.825 1.00 20.58 159 ALA G CA 1
ATOM 1158 C C . ALA A 1 159 ? -54.519 129.590 146.552 1.00 20.72 159 ALA G C 1
ATOM 1159 O O . ALA A 1 159 ? -53.690 130.222 145.886 1.00 21.76 159 ALA G O 1
ATOM 1161 N N . ARG A 1 160 ? -54.265 128.377 147.054 1.00 20.46 160 ARG G N 1
ATOM 1162 C CA . ARG A 1 160 ? -53.004 127.702 146.788 1.00 20.38 160 ARG G CA 1
ATOM 1163 C C . ARG A 1 160 ? -52.838 127.425 145.278 1.00 19.96 160 ARG G C 1
ATOM 1164 O O . ARG A 1 160 ? -51.756 127.655 144.711 1.00 21.96 160 ARG G O 1
ATOM 1172 N N . LEU A 1 161 ? -53.888 126.902 144.650 1.00 18.23 161 LEU G N 1
ATOM 1173 C CA . LEU A 1 161 ? -53.874 126.619 143.214 1.00 18.06 161 LEU G CA 1
ATOM 1174 C C . LEU A 1 161 ? -53.594 127.925 142.405 1.00 20.09 161 LEU G C 1
ATOM 1175 O O . LEU A 1 161 ? -52.735 127.940 141.521 1.00 19.20 161 LEU G O 1
ATOM 1180 N N . ALA A 1 162 ? -54.287 129.007 142.776 1.00 20.49 162 ALA G N 1
ATOM 1181 C CA . ALA A 1 162 ? -54.171 130.297 142.100 1.00 22.37 162 ALA G CA 1
ATOM 1182 C C . ALA A 1 162 ? -52.714 130.776 142.157 1.00 22.32 162 ALA G C 1
ATOM 1183 O O . ALA A 1 162 ? -52.207 131.307 141.158 1.00 22.34 162 ALA G O 1
ATOM 1185 N N . SER A 1 163 ? -52.071 130.615 143.315 1.00 21.74 163 SER G N 1
ATOM 1186 C CA . SER A 1 163 ? -50.656 130.991 143.502 1.00 23.22 163 SER G CA 1
ATOM 1187 C C . SER A 1 163 ? -49.735 130.103 142.696 1.00 24.87 163 SER G C 1
ATOM 1188 O O . SER A 1 163 ? -48.869 130.581 141.960 1.00 23.30 163 SER G O 1
ATOM 1191 N N . ALA A 1 164 ? -49.958 128.794 142.784 1.00 23.05 164 ALA G N 1
ATOM 1192 C CA . ALA A 1 164 ? -49.212 127.876 141.934 1.00 24.19 164 ALA G CA 1
ATOM 1193 C C . ALA A 1 164 ? -49.369 128.163 140.444 1.00 23.67 164 ALA G C 1
ATOM 1194 O O . ALA A 1 164 ? -48.389 128.040 139.681 1.00 26.41 164 ALA G O 1
ATOM 1196 N N . SER A 1 165 ? -50.570 128.539 140.027 1.00 25.40 165 SER G N 1
ATOM 1197 C CA . SER A 1 165 ? -50.873 128.802 138.632 1.00 28.52 165 SER G CA 1
ATOM 1198 C C . SER A 1 165 ? -50.035 129.964 138.061 1.00 30.84 165 SER G C 1
ATOM 1199 O O . SER A 1 165 ? -49.726 129.990 136.867 1.00 32.01 165 SER G O 1
ATOM 1202 N N . GLN A 1 166 ? -49.684 130.901 138.927 1.00 30.50 166 GLN G N 1
ATOM 1203 C CA . GLN A 1 166 ? -48.830 132.040 138.542 1.00 34.12 166 GLN G CA 1
ATOM 1204 C C . GLN A 1 166 ? -47.369 131.632 138.346 1.00 36.23 166 GLN G C 1
ATOM 1205 O O . GLN A 1 166 ? -46.604 132.361 137.716 1.00 36.61 166 GLN G O 1
ATOM 1211 N N . ILE A 1 167 ? -46.983 130.470 138.862 1.00 34.28 167 ILE G N 1
ATOM 1212 C CA . ILE A 1 167 ? -45.679 129.861 138.539 1.00 35.22 167 ILE G CA 1
ATOM 1213 C C . ILE A 1 167 ? -45.728 129.125 137.194 1.00 35.27 167 ILE G C 1
ATOM 1214 O O . ILE A 1 167 ? -44.870 129.334 136.326 1.00 33.98 167 ILE G O 1
ATOM 1219 N N . SER A 1 168 ? -46.733 128.270 137.033 1.00 30.13 168 SER G N 1
ATOM 1220 C CA . SER A 1 168 ? -47.004 127.617 135.774 1.00 30.21 168 SER G CA 1
ATOM 1221 C C . SER A 1 168 ? -48.414 127.049 135.792 1.00 29.67 168 SER G C 1
ATOM 1222 O O . SER A 1 168 ? -48.703 126.178 136.606 1.00 29.34 168 SER G O 1
ATOM 1225 N N . GLY A 1 169 ? -49.256 127.547 134.895 1.00 27.14 169 GLY G N 1
ATOM 1226 C CA . GLY A 1 169 ? -50.681 127.217 134.865 1.00 27.98 169 GLY G CA 1
ATOM 1227 C C . GLY A 1 169 ? -50.927 125.756 134.609 1.00 27.57 169 GLY G C 1
ATOM 1228 O O . GLY A 1 169 ? -51.633 125.111 135.375 1.00 27.76 169 GLY G O 1
ATOM 1229 N N . ALA A 1 170 ? -50.276 125.211 133.577 1.00 27.49 170 ALA G N 1
ATOM 1230 C CA . ALA A 1 170 ? -50.449 123.803 133.246 1.00 25.30 170 ALA G CA 1
ATOM 1231 C C . ALA A 1 170 ? -49.946 122.897 134.348 1.00 25.84 170 ALA G C 1
ATOM 1232 O O . ALA A 1 170 ? -50.640 121.935 134.738 1.00 23.59 170 ALA G O 1
ATOM 1234 N N . CYS A 1 171 ? -48.748 123.180 134.865 1.00 23.54 171 CYS G N 1
ATOM 1235 C CA . CYS A 1 171 ? -48.164 122.366 135.927 1.00 24.86 171 CYS G CA 1
ATOM 1236 C C . CYS A 1 171 ? -49.012 122.337 137.198 1.00 21.99 171 CYS G C 1
ATOM 1237 O O . CYS A 1 171 ? -49.194 121.279 137.834 1.00 21.36 171 CYS G O 1
ATOM 1240 N N . ALA A 1 172 ? -49.533 123.508 137.560 1.00 22.46 172 ALA G N 1
ATOM 1241 C CA . ALA A 1 172 ? -50.347 123.611 138.775 1.00 23.10 172 ALA G CA 1
ATOM 1242 C C . ALA A 1 172 ? -51.610 122.751 138.672 1.00 20.64 172 ALA G C 1
ATOM 1243 O O . ALA A 1 172 ? -51.959 122.086 139.650 1.00 21.66 172 ALA G O 1
ATOM 1245 N N . LEU A 1 173 ? -52.268 122.761 137.514 1.00 19.54 173 LEU G N 1
ATOM 1246 C CA . LEU A 1 173 ? -53.486 121.951 137.293 1.00 19.13 173 LEU G CA 1
ATOM 1247 C C . LEU A 1 173 ? -53.135 120.477 137.300 1.00 19.84 173 LEU G C 1
ATOM 1248 O O . LEU A 1 173 ? -53.867 119.668 137.861 1.00 19.46 173 LEU G O 1
ATOM 1253 N N . GLU A 1 174 ? -52.001 120.143 136.691 1.00 19.93 174 GLU G N 1
ATOM 1254 C CA . GLU A 1 174 ? -51.472 118.759 136.742 1.00 19.64 174 GLU G CA 1
ATOM 1255 C C . GLU A 1 174 ? -51.159 118.244 138.154 1.00 18.98 174 GLU G C 1
ATOM 1256 O O . GLU A 1 174 ? -51.324 117.044 138.432 1.00 17.99 174 GLU G O 1
ATOM 1262 N N . ALA A 1 175 ? -50.743 119.142 139.055 1.00 17.47 175 ALA G N 1
ATOM 1263 C CA . ALA A 1 175 ? -50.404 118.851 140.419 1.00 17.62 175 ALA G CA 1
ATOM 1264 C C . ALA A 1 175 ? -51.614 118.967 141.364 1.00 17.49 175 ALA G C 1
ATOM 1265 O O . ALA A 1 175 ? -51.425 118.992 142.592 1.00 18.81 175 ALA G O 1
ATOM 1267 N N . THR A 1 176 ? -52.816 118.992 140.817 1.00 17.27 176 THR G N 1
ATOM 1268 C CA . THR A 1 176 ? -54.014 119.101 141.635 1.00 15.88 176 THR G CA 1
ATOM 1269 C C . THR A 1 176 ? -54.907 117.892 141.367 1.00 15.09 176 THR G C 1
ATOM 1270 O O . THR A 1 176 ? -54.987 117.430 140.233 1.00 15.41 176 THR G O 1
ATOM 1274 N N . SER A 1 177 ? -55.565 117.395 142.411 1.00 15.99 177 SER G N 1
ATOM 1275 C CA . SER A 1 177 ? -56.619 116.372 142.231 1.00 17.13 177 SER G CA 1
ATOM 1276 C C . SER A 1 177 ? -57.994 116.972 142.130 1.00 17.23 177 SER G C 1
ATOM 1277 O O . SER A 1 177 ? -58.318 117.915 142.870 1.00 17.07 177 SER G O 1
ATOM 1280 N N . TRP A 1 178 ? -58.848 116.403 141.291 1.00 16.92 178 TRP G N 1
ATOM 1281 C CA . TRP A 1 178 ? -60.109 117.036 140.909 1.00 16.00 178 TRP G CA 1
ATOM 1282 C C . TRP A 1 178 ? -61.298 116.170 141.104 1.00 16.13 178 TRP G C 1
ATOM 1283 O O . TRP A 1 178 ? -61.295 115.000 140.743 1.00 16.03 178 TRP G O 1
ATOM 1294 N N . GLY A 1 179 ? -62.342 116.769 141.668 1.00 15.69 179 GLY G N 1
ATOM 1295 C CA . GLY A 1 179 ? -63.672 116.203 141.690 1.00 16.51 179 GLY G CA 1
ATOM 1296 C C . GLY A 1 179 ? -63.845 115.078 142.698 1.00 15.19 179 GLY G C 1
ATOM 1297 O O . GLY A 1 179 ? -63.012 114.871 143.576 1.00 16.13 179 GLY G O 1
ATOM 1298 N N . ALA A 1 180 ? -64.988 114.408 142.556 1.00 15.77 180 ALA G N 1
ATOM 1299 C CA . ALA A 1 180 ? -65.496 113.461 143.531 1.00 15.11 180 ALA G CA 1
ATOM 1300 C C . ALA A 1 180 ? -64.531 112.301 143.742 1.00 14.44 180 ALA G C 1
ATOM 1301 O O . ALA A 1 180 ? -64.441 111.775 144.856 1.00 15.32 180 ALA G O 1
ATOM 1303 N N . PHE A 1 181 ? -63.762 111.944 142.689 1.00 14.48 181 PHE G N 1
ATOM 1304 C CA . PHE A 1 181 ? -62.753 110.871 142.801 1.00 15.08 181 PHE G CA 1
ATOM 1305 C C . PHE A 1 181 ? -61.313 111.331 142.885 1.00 16.24 181 PHE G C 1
ATOM 1306 O O . PHE A 1 181 ? -60.398 110.527 142.881 1.00 17.62 181 PHE G O 1
ATOM 1314 N N . GLN A 1 182 ? -61.102 112.646 142.976 1.00 14.95 182 GLN G N 1
ATOM 1315 C CA . GLN A 1 182 ? -59.795 113.212 143.214 1.00 15.50 182 GLN G CA 1
ATOM 1316 C C . GLN A 1 182 ? -58.732 112.662 142.255 1.00 15.25 182 GLN G C 1
ATOM 1317 O O . GLN A 1 182 ? -57.688 112.139 142.683 1.00 16.56 182 GLN G O 1
ATOM 1323 N N . ILE A 1 183 ? -59.052 112.752 140.972 1.00 15.70 183 ILE G N 1
ATOM 1324 C CA . ILE A 1 183 ? -58.127 112.305 139.923 1.00 16.18 183 ILE G CA 1
ATOM 1325 C C . ILE A 1 183 ? -57.083 113.392 139.720 1.00 17.53 183 ILE G C 1
ATOM 1326 O O . ILE A 1 183 ? -57.431 114.579 139.523 1.00 16.94 183 ILE G O 1
ATOM 1331 N N . MET A 1 184 ? -55.800 113.009 139.776 1.00 16.82 184 MET G N 1
ATOM 1332 C CA . MET A 1 184 ? -54.734 113.955 139.524 1.00 18.21 184 MET G CA 1
ATOM 1333 C C . MET A 1 184 ? -54.739 114.463 138.094 1.00 17.89 184 MET G C 1
ATOM 1334 O O . MET A 1 184 ? -54.853 113.703 137.135 1.00 17.84 184 MET G O 1
ATOM 1339 N N . GLY A 1 185 ? -54.593 115.773 137.941 1.00 16.65 185 GLY G N 1
ATOM 1340 C CA . GLY A 1 185 ? -54.596 116.400 136.659 1.00 16.17 185 GLY G CA 1
ATOM 1341 C C . GLY A 1 185 ? -53.501 115.870 135.704 1.00 16.53 185 GLY G C 1
ATOM 1342 O O . GLY A 1 185 ? -53.723 115.857 134.502 1.00 16.73 185 GLY G O 1
ATOM 1343 N N . PHE A 1 186 ? -52.379 115.408 136.248 1.00 17.91 186 PHE G N 1
ATOM 1344 C CA . PHE A 1 186 ? -51.298 114.918 135.387 1.00 18.83 186 PHE G CA 1
ATOM 1345 C C . PHE A 1 186 ? -51.662 113.665 134.584 1.00 19.94 186 PHE G C 1
ATOM 1346 O O . PHE A 1 186 ? -50.938 113.308 133.616 1.00 18.62 186 PHE G O 1
ATOM 1354 N N . HIS A 1 187 ? -52.760 113.018 134.928 1.00 18.65 187 HIS G N 1
ATOM 1355 C CA . HIS A 1 187 ? -53.282 111.910 134.122 1.00 20.30 187 HIS G CA 1
ATOM 1356 C C . HIS A 1 187 ? -53.984 112.330 132.836 1.00 19.55 187 HIS G C 1
ATOM 1357 O O . HIS A 1 187 ? -54.422 111.472 132.087 1.00 20.72 187 HIS G O 1
ATOM 1364 N N . TRP A 1 188 ? -54.181 113.640 132.587 1.00 19.41 188 TRP G N 1
ATOM 1365 C CA . TRP A 1 188 ? -55.038 114.082 131.458 1.00 20.68 188 TRP G CA 1
ATOM 1366 C C . TRP A 1 188 ? -54.679 113.413 130.126 1.00 20.45 188 TRP G C 1
ATOM 1367 O O . TRP A 1 188 ? -55.556 112.985 129.377 1.00 21.37 188 TRP G O 1
ATOM 1378 N N . LYS A 1 189 ? -53.376 113.286 129.875 1.00 20.40 189 LYS G N 1
ATOM 1379 C CA . LYS A 1 189 ? -52.880 112.729 128.617 1.00 23.80 189 LYS G CA 1
ATOM 1380 C C . LYS A 1 189 ? -53.124 111.227 128.528 1.00 21.92 189 LYS G C 1
ATOM 1381 O O . LYS A 1 189 ? -53.705 110.757 127.548 1.00 23.52 189 LYS G O 1
ATOM 1387 N N . ALA A 1 190 ? -52.727 110.514 129.564 1.00 22.38 190 ALA G N 1
ATOM 1388 C CA . ALA A 1 190 ? -52.988 109.075 129.705 1.00 22.33 190 ALA G CA 1
ATOM 1389 C C . ALA A 1 190 ? -54.444 108.721 129.566 1.00 25.07 190 ALA G C 1
ATOM 1390 O O . ALA A 1 190 ? -54.765 107.627 129.096 1.00 24.41 190 ALA G O 1
ATOM 1392 N N . LEU A 1 191 ? -55.332 109.619 130.022 1.00 20.23 191 LEU G N 1
ATOM 1393 C CA . LEU A 1 191 ? -56.760 109.370 129.985 1.00 21.34 191 LEU G CA 1
ATOM 1394 C C . LEU A 1 191 ? -57.458 109.921 128.754 1.00 21.57 191 LEU G C 1
ATOM 1395 O O . LEU A 1 191 ? -58.684 109.874 128.655 1.00 24.18 191 LEU G O 1
ATOM 1400 N N . GLY A 1 192 ? -56.699 110.406 127.786 1.00 21.12 192 GLY G N 1
ATOM 1401 C CA . GLY A 1 192 ? -57.253 110.763 126.512 1.00 22.42 192 GLY G CA 1
ATOM 1402 C C . GLY A 1 192 ? -57.941 112.087 126.409 1.00 22.92 192 GLY G C 1
ATOM 1403 O O . GLY A 1 192 ? -58.738 112.285 125.504 1.00 25.10 192 GLY G O 1
ATOM 1404 N N . TYR A 1 193 ? -57.653 113.006 127.335 1.00 23.97 193 TYR G N 1
ATOM 1405 C CA . TYR A 1 193 ? -58.183 114.352 127.241 1.00 23.45 193 TYR G CA 1
ATOM 1406 C C . TYR A 1 193 ? -57.284 115.182 126.306 1.00 25.19 193 TYR G C 1
ATOM 1407 O O . TYR A 1 193 ? -56.096 114.877 126.169 1.00 25.98 193 TYR G O 1
ATOM 1416 N N . PRO A 1 194 ? -57.845 116.229 125.666 1.00 26.21 194 PRO G N 1
ATOM 1417 C CA . PRO A 1 194 ? -57.045 117.021 124.698 1.00 30.82 194 PRO G CA 1
ATOM 1418 C C . PRO A 1 194 ? -55.816 117.711 125.306 1.00 28.60 194 PRO G C 1
ATOM 1419 O O . PRO A 1 194 ? -54.763 117.800 124.663 1.00 29.05 194 PRO G O 1
ATOM 1423 N N . ASP A 1 195 ? -55.985 118.246 126.523 1.00 25.58 195 ASP G N 1
ATOM 1424 C CA . ASP A 1 195 ? -54.925 118.946 127.288 1.00 24.12 195 ASP G CA 1
ATOM 1425 C C . ASP A 1 195 ? -55.417 119.065 128.743 1.00 22.76 195 ASP G C 1
ATOM 1426 O O . ASP A 1 195 ? -56.574 118.694 129.029 1.00 21.75 195 ASP G O 1
ATOM 1431 N N . VAL A 1 196 ? -54.587 119.570 129.628 1.00 21.69 196 VAL G N 1
ATOM 1432 C CA . VAL A 1 196 ? -54.970 119.668 131.055 1.00 22.40 196 VAL G CA 1
ATOM 1433 C C . VAL A 1 196 ? -56.119 120.675 131.257 1.00 23.32 196 VAL G C 1
ATOM 1434 O O . VAL A 1 196 ? -56.959 120.493 132.127 1.00 19.71 196 VAL G O 1
ATOM 1438 N N . PHE A 1 197 ? -56.173 121.723 130.439 1.00 23.16 197 PHE G N 1
ATOM 1439 C CA . PHE A 1 197 ? -57.241 122.711 130.556 1.00 23.63 197 PHE G CA 1
ATOM 1440 C C . PHE A 1 197 ? -58.585 122.136 130.214 1.00 22.74 197 PHE G C 1
ATOM 1441 O O . PHE A 1 197 ? -59.565 122.433 130.884 1.00 22.48 197 PHE G O 1
ATOM 1449 N N . ALA A 1 198 ? -58.640 121.280 129.201 1.00 22.95 198 ALA G N 1
ATOM 1450 C CA . ALA A 1 198 ? -59.886 120.623 128.827 1.00 23.39 198 ALA G CA 1
ATOM 1451 C C . ALA A 1 198 ? -60.328 119.628 129.912 1.00 21.06 198 ALA G C 1
ATOM 1452 O O . ALA A 1 198 ? -61.518 119.478 130.170 1.00 21.01 198 ALA G O 1
ATOM 1454 N N . PHE A 1 199 ? -59.362 118.945 130.508 1.00 20.72 199 PHE G N 1
ATOM 1455 C CA . PHE A 1 199 ? -59.637 118.043 131.624 1.00 19.62 199 PHE G CA 1
ATOM 1456 C C . PHE A 1 199 ? -60.306 118.811 132.775 1.00 18.46 199 PHE G C 1
ATOM 1457 O O . PHE A 1 199 ? -61.379 118.423 133.280 1.00 20.07 199 PHE G O 1
ATOM 1465 N N . VAL A 1 200 ? -59.683 119.909 133.154 1.00 20.07 200 VAL G N 1
ATOM 1466 C CA . VAL A 1 200 ? -60.207 120.729 134.235 1.00 20.01 200 VAL G CA 1
ATOM 1467 C C . VAL A 1 200 ? -61.583 121.299 133.891 1.00 19.84 200 VAL G C 1
ATOM 1468 O O . VAL A 1 200 ? -62.477 121.290 134.730 1.00 19.63 200 VAL G O 1
ATOM 1472 N N . ASP A 1 201 ? -61.759 121.800 132.666 1.00 20.05 201 ASP G N 1
ATOM 1473 C CA . ASP A 1 201 ? -63.066 122.258 132.224 1.00 21.26 201 ASP G CA 1
ATOM 1474 C C . ASP A 1 201 ? -64.128 121.185 132.388 1.00 19.98 201 ASP G C 1
ATOM 1475 O O . ASP A 1 201 ? -65.231 121.473 132.806 1.00 20.30 201 ASP G O 1
ATOM 1480 N N . ALA A 1 202 ? -63.785 119.932 132.066 1.00 19.05 202 ALA G N 1
ATOM 1481 C CA . ALA A 1 202 ? -64.740 118.839 132.236 1.00 19.39 202 ALA G CA 1
ATOM 1482 C C . ALA A 1 202 ? -65.067 118.646 133.724 1.00 19.78 202 ALA G C 1
ATOM 1483 O O . ALA A 1 202 ? -66.239 118.420 134.114 1.00 19.30 202 ALA G O 1
ATOM 1485 N N . MET A 1 203 ? -64.039 118.713 134.559 1.00 19.25 203 MET G N 1
ATOM 1486 C CA . MET A 1 203 ? -64.236 118.525 135.999 1.00 19.50 203 MET G CA 1
ATOM 1487 C C . MET A 1 203 ? -65.189 119.592 136.552 1.00 19.25 203 MET G C 1
ATOM 1488 O O . MET A 1 203 ? -65.878 119.371 137.520 1.00 19.20 203 MET G O 1
ATOM 1493 N N . LYS A 1 204 ? -65.173 120.773 135.948 1.00 20.69 204 LYS G N 1
ATOM 1494 C CA . LYS A 1 204 ? -66.072 121.867 136.376 1.00 19.79 204 LYS G CA 1
ATOM 1495 C C . LYS A 1 204 ? -67.532 121.726 135.954 1.00 22.03 204 LYS G C 1
ATOM 1496 O O . LYS A 1 204 ? -68.386 122.420 136.514 1.00 21.83 204 LYS G O 1
ATOM 1502 N N . VAL A 1 205 ? -67.834 120.852 134.993 1.00 20.85 205 VAL G N 1
ATOM 1503 C CA . VAL A 1 205 ? -69.156 120.727 134.419 1.00 22.39 205 VAL G CA 1
ATOM 1504 C C . VAL A 1 205 ? -70.091 119.943 135.324 1.00 22.31 205 VAL G C 1
ATOM 1505 O O . VAL A 1 205 ? -71.194 120.388 135.650 1.00 22.20 205 VAL G O 1
ATOM 1509 N N . SER A 1 206 ? -69.681 118.746 135.750 1.00 21.07 206 SER G N 1
ATOM 1510 C CA . SER A 1 206 ? -70.616 117.896 136.476 1.00 20.19 206 SER G CA 1
ATOM 1511 C C . SER A 1 206 ? -69.903 116.748 137.161 1.00 17.40 206 SER G C 1
ATOM 1512 O O . SER A 1 206 ? -68.752 116.426 136.827 1.00 16.88 206 SER G O 1
ATOM 1515 N N . GLU A 1 207 ? -70.613 116.146 138.113 1.00 17.82 207 GLU G N 1
ATOM 1516 C CA . GLU A 1 207 ? -70.080 114.944 138.777 1.00 18.42 207 GLU G CA 1
ATOM 1517 C C . GLU A 1 207 ? -69.975 113.787 137.788 1.00 19.13 207 GLU G C 1
ATOM 1518 O O . GLU A 1 207 ? -69.082 112.938 137.916 1.00 18.71 207 GLU G O 1
ATOM 1524 N N . ALA A 1 208 ? -70.872 113.745 136.812 1.00 18.66 208 ALA G N 1
ATOM 1525 C CA . ALA A 1 208 ? -70.765 112.747 135.743 1.00 18.74 208 ALA G CA 1
ATOM 1526 C C . ALA A 1 208 ? -69.414 112.800 135.021 1.00 19.79 208 ALA G C 1
ATOM 1527 O O . ALA A 1 208 ? -68.818 111.768 134.748 1.00 19.61 208 ALA G O 1
ATOM 1529 N N . GLU A 1 209 ? -68.923 114.015 134.722 1.00 18.53 209 GLU G N 1
ATOM 1530 C CA . GLU A 1 209 ? -67.616 114.155 134.119 1.00 19.79 209 GLU G CA 1
ATOM 1531 C C . GLU A 1 209 ? -66.507 113.725 135.067 1.00 18.20 209 GLU G C 1
ATOM 1532 O O . GLU A 1 209 ? -65.517 113.147 134.648 1.00 17.94 209 GLU G O 1
ATOM 1538 N N . GLN A 1 210 ? -66.696 113.991 136.350 1.00 15.60 210 GLN G N 1
ATOM 1539 C CA . GLN A 1 210 ? -65.726 113.603 137.366 1.00 16.41 210 GLN G CA 1
ATOM 1540 C C . GLN A 1 210 ? -65.657 112.082 137.494 1.00 15.58 210 GLN G C 1
ATOM 1541 O O . GLN A 1 210 ? -64.570 111.533 137.640 1.00 17.23 210 GLN G O 1
ATOM 1547 N N . LEU A 1 211 ? -66.809 111.437 137.439 1.00 16.43 211 LEU G N 1
ATOM 1548 C CA . LEU A 1 211 ? -66.877 109.953 137.394 1.00 15.85 211 LEU G CA 1
ATOM 1549 C C . LEU A 1 211 ? -66.240 109.416 136.106 1.00 16.95 211 LEU G C 1
ATOM 1550 O O . LEU A 1 211 ? -65.578 108.388 136.146 1.00 17.64 211 LEU G O 1
ATOM 1555 N N . GLU A 1 212 ? -66.443 110.105 134.982 1.00 16.08 212 GLU G N 1
ATOM 1556 C CA . GLU A 1 212 ? -65.841 109.687 133.697 1.00 16.92 212 GLU G CA 1
ATOM 1557 C C . GLU A 1 212 ? -64.329 109.669 133.822 1.00 17.67 212 GLU G C 1
ATOM 1558 O O . GLU A 1 212 ? -63.689 108.758 133.306 1.00 17.38 212 GLU G O 1
ATOM 1564 N N . ALA A 1 213 ? -63.750 110.658 134.528 1.00 16.74 213 ALA G N 1
ATOM 1565 C CA . ALA A 1 213 ? -62.331 110.660 134.791 1.00 16.29 213 ALA G CA 1
ATOM 1566 C C . ALA A 1 213 ? -61.899 109.445 135.566 1.00 15.97 213 ALA G C 1
ATOM 1567 O O . ALA A 1 213 ? -60.872 108.780 135.215 1.00 17.09 213 ALA G O 1
ATOM 1569 N N . PHE A 1 214 ? -62.670 109.114 136.584 1.00 15.39 214 PHE G N 1
ATOM 1570 C CA . PHE A 1 214 ? -62.401 107.875 137.345 1.00 15.74 214 PHE G CA 1
ATOM 1571 C C . PHE A 1 214 ? -62.461 106.645 136.454 1.00 16.06 214 PHE G C 1
ATOM 1572 O O . PHE A 1 214 ? -61.565 105.807 136.513 1.00 16.06 214 PHE G O 1
ATOM 1580 N N . VAL A 1 215 ? -63.497 106.547 135.640 1.00 15.46 215 VAL G N 1
ATOM 1581 C CA . VAL A 1 215 ? -63.642 105.403 134.718 1.00 16.11 215 VAL G CA 1
ATOM 1582 C C . VAL A 1 215 ? -62.405 105.306 133.828 1.00 16.87 215 VAL G C 1
ATOM 1583 O O . VAL A 1 215 ? -61.799 104.226 133.685 1.00 17.21 215 VAL G O 1
ATOM 1587 N N . ARG A 1 216 ? -62.021 106.426 133.224 1.00 16.11 216 ARG G N 1
ATOM 1588 C CA . ARG A 1 216 ? -60.817 106.412 132.365 1.00 15.77 216 ARG G CA 1
ATOM 1589 C C . ARG A 1 216 ? -59.565 106.027 133.129 1.00 16.94 216 ARG G C 1
ATOM 1590 O O . ARG A 1 216 ? -58.710 105.313 132.585 1.00 16.91 216 ARG G O 1
ATOM 1598 N N . PHE A 1 217 ? -59.439 106.511 134.366 1.00 16.61 217 PHE G N 1
ATOM 1599 C CA . PHE A 1 217 ? -58.306 106.245 135.229 1.00 16.48 217 PHE G CA 1
ATOM 1600 C C . PHE A 1 217 ? -58.166 104.760 135.480 1.00 16.33 217 PHE G C 1
ATOM 1601 O O . PHE A 1 217 ? -57.068 104.197 135.353 1.00 16.89 217 PHE G O 1
ATOM 1609 N N . VAL A 1 218 ? -59.291 104.134 135.769 1.00 15.66 218 VAL G N 1
ATOM 1610 C CA . VAL A 1 218 ? -59.308 102.691 136.027 1.00 17.30 218 VAL G CA 1
ATOM 1611 C C . VAL A 1 218 ? -59.013 101.925 134.738 1.00 17.55 218 VAL G C 1
ATOM 1612 O O . VAL A 1 218 ? -58.217 100.972 134.753 1.00 16.45 218 VAL G O 1
ATOM 1616 N N . LEU A 1 219 ? -59.628 102.340 133.641 1.00 15.94 219 LEU G N 1
ATOM 1617 C CA . LEU A 1 219 ? -59.377 101.711 132.342 1.00 17.49 219 LEU G CA 1
ATOM 1618 C C . LEU A 1 219 ? -57.910 101.764 131.941 1.00 17.64 219 LEU G C 1
ATOM 1619 O O . LEU A 1 219 ? -57.422 100.847 131.253 1.00 19.72 219 LEU G O 1
ATOM 1624 N N . ALA A 1 220 ? -57.210 102.817 132.348 1.00 16.34 220 ALA G N 1
ATOM 1625 C CA . ALA A 1 220 ? -55.787 102.987 132.050 1.00 18.70 220 ALA G CA 1
ATOM 1626 C C . ALA A 1 220 ? -54.846 102.111 132.866 1.00 20.08 220 ALA G C 1
ATOM 1627 O O . ALA A 1 220 ? -53.663 102.020 132.527 1.00 21.40 220 ALA G O 1
ATOM 1629 N N . ASP A 1 221 ? -55.356 101.469 133.915 1.00 19.07 221 ASP G N 1
ATOM 1630 C CA . ASP A 1 221 ? -54.577 100.559 134.738 1.00 20.66 221 ASP G CA 1
ATOM 1631 C C . ASP A 1 221 ? -55.216 99.179 134.707 1.00 19.20 221 ASP G C 1
ATOM 1632 O O . ASP A 1 221 ? -56.144 98.886 135.418 1.00 17.95 221 ASP G O 1
ATOM 1637 N N . LYS A 1 222 ? -54.717 98.316 133.831 1.00 19.46 222 LYS G N 1
ATOM 1638 C CA . LYS A 1 222 ? -55.355 97.025 133.617 1.00 19.13 222 LYS G CA 1
ATOM 1639 C C . LYS A 1 222 ? -55.318 96.148 134.843 1.00 18.76 222 LYS G C 1
ATOM 1640 O O . LYS A 1 222 ? -56.188 95.324 135.021 1.00 18.76 222 LYS G O 1
ATOM 1646 N N . VAL A 1 223 ? -54.322 96.302 135.693 1.00 17.88 223 VAL G N 1
ATOM 1647 C CA . VAL A 1 223 ? -54.226 95.494 136.917 1.00 18.43 223 VAL G CA 1
ATOM 1648 C C . VAL A 1 223 ? -55.299 95.948 137.893 1.00 18.99 223 VAL G C 1
ATOM 1649 O O . VAL A 1 223 ? -56.021 95.130 138.438 1.00 19.48 223 VAL G O 1
ATOM 1653 N N . MET A 1 224 ? -55.415 97.256 138.049 1.00 17.59 224 MET G N 1
ATOM 1654 C CA . MET A 1 224 ? -56.524 97.816 138.847 1.00 17.57 224 MET G CA 1
ATOM 1655 C C . MET A 1 224 ? -57.924 97.483 138.333 1.00 17.19 224 MET G C 1
ATOM 1656 O O . MET A 1 224 ? -58.824 97.096 139.103 1.00 17.64 224 MET G O 1
ATOM 1661 N N . LEU A 1 225 ? -58.113 97.580 137.021 1.00 16.16 225 LEU G N 1
ATOM 1662 C CA . LEU A 1 225 ? -59.333 97.224 136.382 1.00 16.35 225 LEU G CA 1
ATOM 1663 C C . LEU A 1 225 ? -59.696 95.768 136.650 1.00 16.13 225 LEU G C 1
ATOM 1664 O O . LEU A 1 225 ? -60.833 95.427 136.925 1.00 17.01 225 LEU G O 1
ATOM 1669 N N . ALA A 1 226 ? -58.693 94.898 136.528 1.00 16.70 226 ALA G N 1
ATOM 1670 C CA . ALA A 1 226 ? -58.949 93.474 136.742 1.00 18.16 226 ALA G CA 1
ATOM 1671 C C . ALA A 1 226 ? -59.314 93.212 138.178 1.00 18.39 226 ALA G C 1
ATOM 1672 O O . ALA A 1 226 ? -60.174 92.364 138.429 1.00 18.76 226 ALA G O 1
ATOM 1674 N N . ALA A 1 227 ? -58.690 93.949 139.110 1.00 17.87 227 ALA G N 1
ATOM 1675 C CA . ALA A 1 227 ? -58.969 93.776 140.530 1.00 18.13 227 ALA G CA 1
ATOM 1676 C C . ALA A 1 227 ? -60.413 94.173 140.813 1.00 18.42 227 ALA G C 1
ATOM 1677 O O . ALA A 1 227 ? -61.123 93.462 141.498 1.00 18.81 227 ALA G O 1
ATOM 1679 N N . LEU A 1 228 ? -60.854 95.277 140.209 1.00 17.27 228 LEU G N 1
ATOM 1680 C CA . LEU A 1 228 ? -62.201 95.715 140.359 1.00 16.97 228 LEU G CA 1
ATOM 1681 C C . LEU A 1 228 ? -63.202 94.744 139.754 1.00 18.89 228 LEU G C 1
ATOM 1682 O O . LEU A 1 228 ? -64.188 94.360 140.380 1.00 19.02 228 LEU G O 1
ATOM 1687 N N . ARG A 1 229 ? -62.919 94.286 138.539 1.00 18.89 229 ARG G N 1
ATOM 1688 C CA . ARG A 1 229 ? -63.810 93.372 137.861 1.00 19.66 229 ARG G CA 1
ATOM 1689 C C . ARG A 1 229 ? -64.002 92.105 138.655 1.00 20.13 229 ARG G C 1
ATOM 1690 O O . ARG A 1 229 ? -65.105 91.577 138.663 1.00 21.20 229 ARG G O 1
ATOM 1698 N N . SER A 1 230 ? -62.927 91.637 139.288 1.00 20.28 230 SER G N 1
ATOM 1699 C CA . SER A 1 230 ? -62.910 90.343 139.983 1.00 22.91 230 SER G CA 1
ATOM 1700 C C . SER A 1 230 ? -63.246 90.527 141.496 1.00 22.64 230 SER G C 1
ATOM 1701 O O . SER A 1 230 ? -63.148 89.583 142.280 1.00 23.67 230 SER G O 1
ATOM 1704 N N . LYS A 1 231 ? -63.652 91.747 141.869 1.00 21.73 231 LYS G N 1
ATOM 1705 C CA . LYS A 1 231 ? -64.036 92.103 143.231 1.00 23.45 231 LYS G CA 1
ATOM 1706 C C . LYS A 1 231 ? -62.963 91.774 144.244 1.00 21.53 231 LYS G C 1
ATOM 1707 O O . LYS A 1 231 ? -63.241 91.247 145.339 1.00 23.60 231 LYS G O 1
ATOM 1713 N N . LYS A 1 232 ? -61.716 92.005 143.874 1.00 20.06 232 LYS G N 1
ATOM 1714 C CA . LYS A 1 232 ? -60.582 91.784 144.765 1.00 21.30 232 LYS G CA 1
ATOM 1715 C C . LYS A 1 232 ? -60.408 93.098 145.517 1.00 21.35 232 LYS G C 1
ATOM 1716 O O . LYS A 1 232 ? -59.599 93.966 145.158 1.00 20.61 232 LYS G O 1
ATOM 1722 N N . TRP A 1 233 ? -61.172 93.243 146.584 1.00 20.38 233 TRP G N 1
ATOM 1723 C CA . TRP A 1 233 ? -61.321 94.588 147.201 1.00 21.87 233 TRP G CA 1
ATOM 1724 C C . TRP A 1 233 ? -60.092 95.091 147.879 1.00 20.12 233 TRP G C 1
ATOM 1725 O O . TRP A 1 233 ? -59.751 96.266 147.753 1.00 19.46 233 TRP G O 1
ATOM 1736 N N . ALA A 1 234 ? -59.350 94.192 148.537 1.00 19.25 234 ALA G N 1
ATOM 1737 C CA . ALA A 1 234 ? -58.131 94.626 149.206 1.00 21.97 234 ALA G CA 1
ATOM 1738 C C . ALA A 1 234 ? -57.102 95.034 148.179 1.00 20.59 234 ALA G C 1
ATOM 1739 O O . ALA A 1 234 ? -56.402 96.026 148.353 1.00 20.99 234 ALA G O 1
ATOM 1741 N N . LYS A 1 235 ? -56.995 94.248 147.101 1.00 21.34 235 LYS G N 1
ATOM 1742 C CA . LYS A 1 235 ? -56.057 94.586 146.035 1.00 21.38 235 LYS G CA 1
ATOM 1743 C C . LYS A 1 235 ? -56.449 95.914 145.341 1.00 19.49 235 LYS G C 1
ATOM 1744 O O . LYS A 1 235 ? -55.605 96.765 145.168 1.00 18.47 235 LYS G O 1
ATOM 1748 N N . PHE A 1 236 ? -57.718 96.068 145.033 1.00 17.04 236 PHE G N 1
ATOM 1749 C CA . PHE A 1 236 ? -58.181 97.313 144.427 1.00 16.33 236 PHE G CA 1
ATOM 1750 C C . PHE A 1 236 ? -57.871 98.482 145.366 1.00 17.42 236 PHE G C 1
ATOM 1751 O O . PHE A 1 236 ? -57.343 99.506 144.928 1.00 18.08 236 PHE G O 1
ATOM 1759 N N . ALA A 1 237 ? -58.192 98.330 146.646 1.00 18.15 237 ALA G N 1
ATOM 1760 C CA . ALA A 1 237 ? -57.978 99.402 147.588 1.00 20.25 237 ALA G CA 1
ATOM 1761 C C . ALA A 1 237 ? -56.497 99.722 147.717 1.00 18.44 237 ALA G C 1
ATOM 1762 O O . ALA A 1 237 ? -56.102 100.875 147.761 1.00 17.30 237 ALA G O 1
ATOM 1764 N N . GLU A 1 238 ? -55.638 98.700 147.754 1.00 19.00 238 GLU G N 1
ATOM 1765 C CA . GLU A 1 238 ? -54.199 98.960 147.838 1.00 20.90 238 GLU G CA 1
ATOM 1766 C C . GLU A 1 238 ? -53.693 99.749 146.618 1.00 19.57 238 GLU G C 1
ATOM 1767 O O . GLU A 1 238 ? -52.900 100.703 146.756 1.00 21.38 238 GLU G O 1
ATOM 1773 N N . LEU A 1 239 ? -54.186 99.362 145.437 1.00 19.54 239 LEU G N 1
ATOM 1774 C CA . LEU A 1 239 ? -53.761 100.011 144.195 1.00 19.21 239 LEU G CA 1
ATOM 1775 C C . LEU A 1 239 ? -54.326 101.424 144.097 1.00 18.95 239 LEU G C 1
ATOM 1776 O O . LEU A 1 239 ? -53.630 102.329 143.617 1.00 21.62 239 LEU G O 1
ATOM 1781 N N . TYR A 1 240 ? -55.576 101.590 144.511 1.00 19.00 240 TYR G N 1
ATOM 1782 C CA . TYR A 1 240 ? -56.283 102.855 144.354 1.00 18.23 240 TYR G CA 1
ATOM 1783 C C . TYR A 1 240 ? -55.999 103.835 145.483 1.00 18.98 240 TYR G C 1
ATOM 1784 O O . TYR A 1 240 ? -55.677 105.001 145.224 1.00 19.22 240 TYR G O 1
ATOM 1793 N N . ASN A 1 241 ? -56.140 103.372 146.728 1.00 18.86 241 ASN G N 1
ATOM 1794 C CA . ASN A 1 241 ? -55.949 104.209 147.923 1.00 19.87 241 ASN G CA 1
ATOM 1795 C C . ASN A 1 241 ? -54.506 104.255 148.410 1.00 23.08 241 ASN G C 1
ATOM 1796 O O . ASN A 1 241 ? -54.135 105.213 149.080 1.00 24.61 241 ASN G O 1
ATOM 1801 N N . GLY A 1 242 ? -53.711 103.254 148.055 1.00 22.02 242 GLY G N 1
ATOM 1802 C CA . GLY A 1 242 ? -52.303 103.210 148.418 1.00 24.53 242 GLY G CA 1
ATOM 1803 C C . GLY A 1 242 ? -52.062 102.310 149.621 1.00 26.45 242 GLY G C 1
ATOM 1804 O O . GLY A 1 242 ? -52.973 101.644 150.119 1.00 25.21 242 GLY G O 1
ATOM 1805 N N . LYS A 1 243 ? -50.821 102.330 150.094 1.00 32.95 243 LYS G N 1
ATOM 1806 C CA . LYS A 1 243 ? -50.339 101.353 151.076 1.00 38.42 243 LYS G CA 1
ATOM 1807 C C . LYS A 1 243 ? -51.087 101.400 152.418 1.00 36.55 243 LYS G C 1
ATOM 1808 O O . LYS A 1 243 ? -51.201 100.381 153.079 1.00 38.06 243 LYS G O 1
ATOM 1814 N N . ALA A 1 244 ? -51.636 102.562 152.769 1.00 33.31 244 ALA G N 1
ATOM 1815 C CA . ALA A 1 244 ? -52.375 102.757 154.016 1.00 32.77 244 ALA G CA 1
ATOM 1816 C C . ALA A 1 244 ? -53.883 102.495 153.894 1.00 31.55 244 ALA G C 1
ATOM 1817 O O . ALA A 1 244 ? -54.643 102.855 154.792 1.00 31.09 244 ALA G O 1
ATOM 1819 N N . TYR A 1 245 ? -54.314 101.846 152.807 1.00 28.46 245 TYR G N 1
ATOM 1820 C CA . TYR A 1 245 ? -55.729 101.503 152.610 1.00 26.53 245 TYR G CA 1
ATOM 1821 C C . TYR A 1 245 ? -56.427 100.843 153.819 1.00 26.28 245 TYR G C 1
ATOM 1822 O O . TYR A 1 245 ? -57.592 101.105 154.079 1.00 27.82 245 TYR G O 1
ATOM 1831 N N . ALA A 1 246 ? -55.723 99.967 154.527 1.00 27.14 246 ALA G N 1
ATOM 1832 C CA . ALA A 1 246 ? -56.338 99.194 155.600 1.00 27.69 246 ALA G CA 1
ATOM 1833 C C . ALA A 1 246 ? -56.674 100.060 156.822 1.00 29.42 246 ALA G C 1
ATOM 1834 O O . ALA A 1 246 ? -57.678 99.823 157.459 1.00 26.71 246 ALA G O 1
ATOM 1836 N N . GLU A 1 247 ? -55.895 101.110 157.045 1.00 33.09 247 GLU G N 1
ATOM 1837 C CA . GLU A 1 247 ? -56.067 101.969 158.206 1.00 38.06 247 GLU G CA 1
ATOM 1838 C C . GLU A 1 247 ? -57.407 102.683 158.150 1.00 36.40 247 GLU G C 1
ATOM 1839 O O . GLU A 1 247 ? -58.019 102.928 159.179 1.00 34.41 247 GLU G O 1
ATOM 1845 N N . ASN A 1 248 ? -57.901 102.953 156.945 1.00 32.44 248 ASN G N 1
ATOM 1846 C CA . ASN A 1 248 ? -59.211 103.567 156.789 1.00 32.92 248 ASN G CA 1
ATOM 1847 C C . ASN A 1 248 ? -60.298 102.587 156.352 1.00 27.00 248 ASN G C 1
ATOM 1848 O O . ASN A 1 248 ? -61.376 102.991 155.999 1.00 25.00 248 ASN G O 1
ATOM 1853 N N . LEU A 1 249 ? -60.021 101.290 156.432 1.00 24.46 249 LEU G N 1
ATOM 1854 C CA . LEU A 1 249 ? -61.010 100.251 156.174 1.00 22.76 249 LEU G CA 1
ATOM 1855 C C . LEU A 1 249 ? -61.549 100.253 154.730 1.00 20.69 249 LEU G C 1
ATOM 1856 O O . LEU A 1 249 ? -62.603 99.720 154.496 1.00 19.82 249 LEU G O 1
ATOM 1861 N N . TYR A 1 250 ? -60.810 100.806 153.767 1.00 19.86 250 TYR G N 1
ATOM 1862 C CA . TYR A 1 250 ? -61.328 100.853 152.404 1.00 19.87 250 TYR G CA 1
ATOM 1863 C C . TYR A 1 250 ? -61.686 99.469 151.859 1.00 18.40 250 TYR G C 1
ATOM 1864 O O . TYR A 1 250 ? -62.712 99.294 151.243 1.00 19.76 250 TYR G O 1
ATOM 1873 N N . ASP A 1 251 ? -60.800 98.521 152.104 1.00 20.57 251 ASP G N 1
ATOM 1874 C CA . ASP A 1 251 ? -60.992 97.155 151.623 1.00 21.57 251 ASP G CA 1
ATOM 1875 C C . ASP A 1 251 ? -62.294 96.549 152.098 1.00 21.40 251 ASP G C 1
ATOM 1876 O O . ASP A 1 251 ? -63.125 96.060 151.309 1.00 19.69 251 ASP G O 1
ATOM 1881 N N . VAL A 1 252 ? -62.509 96.603 153.417 1.00 20.44 252 VAL G N 1
ATOM 1882 C CA . VAL A 1 252 ? -63.682 95.997 153.971 1.00 21.77 252 VAL G CA 1
ATOM 1883 C C . VAL A 1 252 ? -64.924 96.813 153.734 1.00 19.51 252 VAL G C 1
ATOM 1884 O O . VAL A 1 252 ? -65.993 96.272 153.558 1.00 19.97 252 VAL G O 1
ATOM 1888 N N . LYS A 1 253 ? -64.806 98.148 153.698 1.00 19.13 253 LYS G N 1
ATOM 1889 C CA . LYS A 1 253 ? -65.961 98.941 153.315 1.00 19.23 253 LYS G CA 1
ATOM 1890 C C . LYS A 1 253 ? -66.448 98.638 151.909 1.00 18.65 253 LYS G C 1
ATOM 1891 O O . LYS A 1 253 ? -67.651 98.588 151.682 1.00 18.56 253 LYS G O 1
ATOM 1897 N N . LEU A 1 254 ? -65.518 98.457 150.970 1.00 17.99 254 LEU G N 1
ATOM 1898 C CA . LEU A 1 254 ? -65.870 98.078 149.616 1.00 17.03 254 LEU G CA 1
ATOM 1899 C C . LEU A 1 254 ? -66.570 96.722 149.610 1.00 18.24 254 LEU G C 1
ATOM 1900 O O . LEU A 1 254 ? -67.628 96.585 149.012 1.00 20.83 254 LEU G O 1
ATOM 1905 N N . G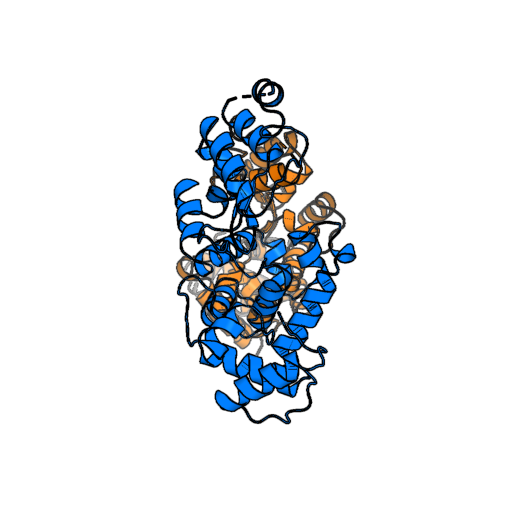LU A 1 255 ? -65.962 95.778 150.295 1.00 20.89 255 GLU G N 1
ATOM 1906 C CA . GLU A 1 255 ? -66.494 94.378 150.358 1.00 23.07 255 GLU G CA 1
ATOM 1907 C C . GLU A 1 255 ? -67.899 94.349 150.890 1.00 22.85 255 GLU G C 1
ATOM 1908 O O . GLU A 1 255 ? -68.823 93.822 150.253 1.00 22.58 255 GLU G O 1
ATOM 1914 N N . ARG A 1 256 ? -68.104 95.010 152.021 1.00 23.35 256 ARG G N 1
ATOM 1915 C CA . ARG A 1 256 ? -69.420 95.027 152.644 1.00 24.15 256 ARG G CA 1
ATOM 1916 C C . ARG A 1 256 ? -70.458 95.873 151.913 1.00 22.71 256 ARG G C 1
ATOM 1917 O O . ARG A 1 256 ? -71.620 95.492 151.825 1.00 22.17 256 ARG G O 1
ATOM 1925 N N . ALA A 1 257 ? -70.047 96.968 151.263 1.00 23.04 257 ALA G N 1
ATOM 1926 C CA . ALA A 1 257 ? -70.930 97.698 150.377 1.00 22.52 257 ALA G CA 1
ATOM 1927 C C . ALA A 1 257 ? -71.408 96.876 149.185 1.00 22.43 257 ALA G C 1
ATOM 1928 O O . ALA A 1 257 ? -72.582 96.908 148.825 1.00 21.04 257 ALA G O 1
ATOM 1930 N N . PHE A 1 258 ? -70.460 96.186 148.564 1.00 22.68 258 PHE G N 1
ATOM 1931 C CA . PHE A 1 258 ? -70.742 95.319 147.431 1.00 21.36 258 PHE G CA 1
ATOM 1932 C C . PHE A 1 258 ? -71.764 94.243 147.817 1.00 22.87 258 PHE G C 1
ATOM 1933 O O . PHE A 1 258 ? -72.730 94.029 147.079 1.00 22.00 258 PHE G O 1
ATOM 1941 N N . ASP A 1 259 ? -71.562 93.626 148.983 1.00 24.43 259 ASP G N 1
ATOM 1942 C CA . ASP A 1 259 ? -72.537 92.625 149.473 1.00 26.22 259 ASP G CA 1
ATOM 1943 C C . ASP A 1 259 ? -73.913 93.274 149.585 1.00 25.66 259 ASP G C 1
ATOM 1944 O O . ASP A 1 259 ? -74.889 92.715 149.128 1.00 23.06 259 ASP G O 1
ATOM 1949 N N . ARG A 1 260 ? -73.988 94.464 150.183 1.00 25.56 260 ARG G N 1
ATOM 1950 C CA . ARG A 1 260 ? -75.277 95.177 150.294 1.00 27.95 260 ARG G CA 1
ATOM 1951 C C . ARG A 1 260 ? -75.967 95.407 148.962 1.00 25.05 260 ARG G C 1
ATOM 1952 O O . ARG A 1 260 ? -77.166 95.163 148.813 1.00 26.19 260 ARG G O 1
ATOM 1960 N N . TYR A 1 261 ? -75.211 95.913 147.990 1.00 23.62 261 TYR G N 1
ATOM 1961 C CA . TYR A 1 261 ? -75.753 96.205 146.682 1.00 24.18 261 TYR G CA 1
ATOM 1962 C C . TYR A 1 261 ? -76.106 94.964 145.881 1.00 25.62 261 TYR G C 1
ATOM 1963 O O . TYR A 1 261 ? -77.047 94.999 145.087 1.00 26.44 261 TYR G O 1
ATOM 1972 N N . SER A 1 262 ? -75.319 93.909 146.045 1.00 28.79 262 SER G N 1
ATOM 1973 C CA . SER A 1 262 ? -75.614 92.613 145.427 1.00 30.08 262 SER G CA 1
ATOM 1974 C C . SER A 1 262 ? -76.934 92.064 145.929 1.00 29.28 262 SER G C 1
ATOM 1975 O O . SER A 1 262 ? -77.751 91.638 145.138 1.00 30.81 262 SER G O 1
ATOM 1978 N N . ARG A 1 263 ? -77.124 92.126 147.245 1.00 31.60 263 ARG G N 1
ATOM 1979 C CA . ARG A 1 263 ? -78.399 91.760 147.881 1.00 35.23 263 ARG G CA 1
ATOM 1980 C C . ARG A 1 263 ? -79.581 92.621 147.425 1.00 35.74 263 ARG G C 1
ATOM 1981 O O . ARG A 1 263 ? -80.635 92.087 147.063 1.00 37.50 263 ARG G O 1
ATOM 1989 N N . ALA A 1 264 ? -79.405 93.942 147.434 1.00 36.57 264 ALA G N 1
ATOM 1990 C CA . ALA A 1 264 ? -80.470 94.879 147.017 1.00 38.57 264 ALA G CA 1
ATOM 1991 C C . ALA A 1 264 ? -80.959 94.611 145.592 1.00 39.81 264 ALA G C 1
ATOM 1992 O O . ALA A 1 264 ? -82.165 94.494 145.354 1.00 42.14 264 ALA G O 1
ATOM 1994 N N . ALA A 1 265 ? -80.017 94.453 144.657 1.00 40.58 265 ALA G N 1
ATOM 1995 C CA . ALA A 1 265 ? -80.338 94.117 143.261 1.00 41.44 265 ALA G CA 1
ATOM 1996 C C . ALA A 1 265 ? -81.085 92.775 143.095 1.00 41.79 265 ALA G C 1
ATOM 1997 O O . ALA A 1 265 ? -81.896 92.651 142.187 1.00 42.27 265 ALA G O 1
ATOM 1999 N N . ALA A 1 266 ? -80.819 91.791 143.960 1.00 42.90 266 ALA G N 1
ATOM 2000 C CA . ALA A 1 266 ? -81.525 90.501 143.894 1.00 45.75 266 ALA G CA 1
ATOM 2001 C C . ALA A 1 266 ? -83.005 90.640 144.268 1.00 46.84 266 ALA G C 1
ATOM 2002 O O . ALA A 1 266 ? -83.848 89.841 143.850 1.00 50.37 266 ALA G O 1
ATOM 2005 N N . LYS B 1 3 ? -18.382 83.919 123.144 1.00 44.82 3 LYS A N 1
ATOM 2006 C CA . LYS B 1 3 ? -19.299 84.981 122.625 1.00 42.28 3 LYS A CA 1
ATOM 2007 C C . LYS B 1 3 ? -20.721 84.728 123.083 1.00 39.18 3 LYS A C 1
ATOM 2008 O O . LYS B 1 3 ? -21.129 83.570 123.249 1.00 36.61 3 LYS A O 1
ATOM 2010 N N . THR B 1 4 ? -21.482 85.803 123.246 1.00 34.45 4 THR A N 1
ATOM 2011 C CA . THR B 1 4 ? -22.901 85.711 123.594 1.00 33.16 4 THR A CA 1
ATOM 2012 C C . THR B 1 4 ? -23.707 85.105 122.453 1.00 31.64 4 THR A C 1
ATOM 2013 O O . THR B 1 4 ? -23.581 85.540 121.309 1.00 33.69 4 THR A O 1
ATOM 2017 N N . LEU B 1 5 ? -24.539 84.102 122.767 1.00 28.80 5 LEU A N 1
ATOM 2018 C CA . LEU B 1 5 ? -25.355 83.409 121.782 1.00 27.53 5 LEU A CA 1
ATOM 2019 C C . LEU B 1 5 ? -26.823 83.544 122.110 1.00 27.14 5 LEU A C 1
ATOM 2020 O O . LEU B 1 5 ? -27.211 83.597 123.287 1.00 28.09 5 LEU A O 1
ATOM 2025 N N . ARG B 1 6 ? -27.628 83.635 121.060 1.00 24.55 6 ARG A N 1
ATOM 2026 C CA . ARG B 1 6 ? -29.060 83.828 121.202 1.00 27.97 6 ARG A CA 1
ATOM 2027 C C . ARG B 1 6 ? -29.805 83.182 120.064 1.00 26.69 6 ARG A C 1
ATOM 2028 O O . ARG B 1 6 ? -29.206 82.772 119.054 1.00 27.47 6 ARG A O 1
ATOM 2036 N N . LEU B 1 7 ? -31.125 83.112 120.226 1.00 27.47 7 LEU A N 1
ATOM 2037 C CA . LEU B 1 7 ? -32.002 82.540 119.224 1.00 29.22 7 LEU A CA 1
ATOM 2038 C C . LEU B 1 7 ? -31.635 83.011 117.819 1.00 29.05 7 LEU A C 1
ATOM 2039 O O . LEU B 1 7 ? -31.504 84.213 117.580 1.00 27.64 7 LEU A O 1
ATOM 2044 N N . GLY B 1 8 ? -31.454 82.048 116.910 1.00 29.31 8 GLY A N 1
ATOM 2045 C CA . GLY B 1 8 ? -31.121 82.328 115.533 1.00 29.04 8 GLY A CA 1
ATOM 2046 C C . GLY B 1 8 ? -29.652 82.176 115.203 1.00 30.47 8 GLY A C 1
ATOM 2047 O O . GLY B 1 8 ? -29.304 82.052 114.033 1.00 32.34 8 GLY A O 1
ATOM 2048 N N . ASP B 1 9 ? -28.785 82.189 116.209 1.00 28.61 9 ASP A N 1
ATOM 2049 C CA . ASP B 1 9 ? -27.371 81.944 115.982 1.00 26.96 9 ASP A CA 1
ATOM 2050 C C . ASP B 1 9 ? -27.151 80.518 115.465 1.00 25.21 9 ASP A C 1
ATOM 2051 O O . ASP B 1 9 ? -27.935 79.610 115.736 1.00 24.83 9 ASP A O 1
ATOM 2056 N N . ARG B 1 10 ? -26.107 80.358 114.668 1.00 25.56 10 ARG A N 1
ATOM 2057 C CA . ARG B 1 10 ? -25.753 79.047 114.085 1.00 26.04 10 ARG A CA 1
ATOM 2058 C C . ARG B 1 10 ? -24.249 78.894 114.086 1.00 24.64 10 ARG A C 1
ATOM 2059 O O . ARG B 1 10 ? -23.521 79.865 113.902 1.00 24.85 10 ARG A O 1
ATOM 2067 N N . GLY B 1 11 ? -23.767 77.672 114.259 1.00 23.08 11 GLY A N 1
ATOM 2068 C CA . GLY B 1 11 ? -22.332 77.421 114.026 1.00 23.76 11 GLY A CA 1
ATOM 2069 C C . GLY B 1 11 ? -21.667 76.695 115.164 1.00 23.10 11 GLY A C 1
ATOM 2070 O O . GLY B 1 11 ? -22.316 76.229 116.098 1.00 22.66 11 GLY A O 1
ATOM 2071 N N . ALA B 1 12 ? -20.342 76.596 115.074 1.00 23.58 12 ALA A N 1
ATOM 2072 C CA . ALA B 1 12 ? -19.565 75.809 116.018 1.00 24.90 12 ALA A CA 1
ATOM 2073 C C . ALA B 1 12 ? -19.764 76.237 117.474 1.00 24.03 12 ALA A C 1
ATOM 2074 O O . ALA B 1 12 ? -19.824 75.385 118.366 1.00 21.63 12 ALA A O 1
ATOM 2076 N N . ASP B 1 13 ? -19.905 77.539 117.712 1.00 24.69 13 ASP A N 1
ATOM 2077 C CA . ASP B 1 13 ? -20.163 78.016 119.077 1.00 26.92 13 ASP A CA 1
ATOM 2078 C C . ASP B 1 13 ? -21.497 77.506 119.618 1.00 24.84 13 ASP A C 1
ATOM 2079 O O . ASP B 1 13 ? -21.618 77.237 120.820 1.00 23.54 13 ASP A O 1
ATOM 2084 N N . VAL B 1 14 ? -22.493 77.354 118.746 1.00 23.23 14 VAL A N 1
ATOM 2085 C CA . VAL B 1 14 ? -23.798 76.829 119.167 1.00 23.56 14 VAL A CA 1
ATOM 2086 C C . VAL B 1 14 ? -23.710 75.344 119.486 1.00 22.71 14 VAL A C 1
ATOM 2087 O O . VAL B 1 14 ? -24.241 74.907 120.499 1.00 22.09 14 VAL A O 1
ATOM 2091 N N . SER B 1 15 ? -23.031 74.555 118.652 1.00 23.59 15 SER A N 1
ATOM 2092 C CA . SER B 1 15 ? -22.948 73.126 118.964 1.00 23.36 15 SER A CA 1
ATOM 2093 C C . SER B 1 15 ? -22.169 72.923 120.253 1.00 23.45 15 SER A C 1
ATOM 2094 O O . SER B 1 15 ? -22.536 72.069 121.033 1.00 25.69 15 SER A O 1
ATOM 2097 N N . TYR B 1 16 ? -21.155 73.755 120.506 1.00 23.23 16 TYR A N 1
ATOM 2098 C CA . TYR B 1 16 ? -20.432 73.724 121.781 1.00 24.99 16 TYR A CA 1
ATOM 2099 C C . TYR B 1 16 ? -21.396 74.016 122.938 1.00 23.79 16 TYR A C 1
ATOM 2100 O O . TYR B 1 16 ? -21.444 73.285 123.915 1.00 23.86 16 TYR A O 1
ATOM 2109 N N . LEU B 1 17 ? -22.197 75.074 122.802 1.00 22.99 17 LEU A N 1
ATOM 2110 C CA . LEU B 1 17 ? -23.216 75.345 123.828 1.00 22.49 17 LEU A CA 1
ATOM 2111 C C . LEU B 1 17 ? -24.150 74.151 124.060 1.00 21.38 17 LEU A C 1
ATOM 2112 O O . LEU B 1 17 ? -24.441 73.790 125.213 1.00 23.29 17 LEU A O 1
ATOM 2117 N N . GLN B 1 18 ? -24.645 73.559 122.978 1.00 22.52 18 GLN A N 1
ATOM 2118 C CA . GLN B 1 18 ? -25.581 72.455 123.064 1.00 23.42 18 GLN A CA 1
ATOM 2119 C C . GLN B 1 18 ? -24.952 71.276 123.833 1.00 24.77 18 GLN A C 1
ATOM 2120 O O . GLN B 1 18 ? -25.573 70.688 124.718 1.00 25.26 18 GLN A O 1
ATOM 2126 N N . ARG B 1 19 ? -23.693 70.971 123.523 1.00 26.17 19 ARG A N 1
ATOM 2127 C CA . ARG B 1 19 ? -22.973 69.927 124.273 1.00 26.28 19 ARG A CA 1
ATOM 2128 C C . ARG B 1 19 ? -22.856 70.217 125.774 1.00 26.01 19 ARG A C 1
ATOM 2129 O O . ARG B 1 19 ? -23.084 69.323 126.600 1.00 26.41 19 ARG A O 1
ATOM 2137 N N . GLN B 1 20 ? -22.573 71.472 126.116 1.00 26.09 20 GLN A N 1
ATOM 2138 C CA . GLN B 1 20 ? -22.450 71.894 127.521 1.00 27.75 20 GLN A CA 1
ATOM 2139 C C . GLN B 1 20 ? -23.814 71.782 128.212 1.00 27.27 20 GLN A C 1
ATOM 2140 O O . GLN B 1 20 ? -23.906 71.332 129.359 1.00 26.74 20 GLN A O 1
ATOM 2146 N N . LEU B 1 21 ? -24.873 72.196 127.527 1.00 27.80 21 LEU A N 1
ATOM 2147 C CA . LEU B 1 21 ? -26.225 72.076 128.098 1.00 27.68 21 LEU A CA 1
ATOM 2148 C C . LEU B 1 21 ? -26.604 70.604 128.318 1.00 30.43 21 LEU A C 1
ATOM 2149 O O . LEU B 1 21 ? -27.209 70.272 129.333 1.00 33.10 21 LEU A O 1
ATOM 2154 N N . ILE B 1 22 ? -26.244 69.729 127.367 1.00 30.16 22 ILE A N 1
ATOM 2155 C CA . ILE B 1 22 ? -26.468 68.277 127.517 1.00 33.81 22 ILE A CA 1
ATOM 2156 C C . ILE B 1 22 ? -25.677 67.723 128.706 1.00 32.58 22 ILE A C 1
ATOM 2157 O O . ILE B 1 22 ? -26.219 66.945 129.491 1.00 33.55 22 ILE A O 1
ATOM 2162 N N . ALA B 1 23 ? -24.422 68.140 128.851 1.00 36.41 23 ALA A N 1
ATOM 2163 C CA . ALA B 1 23 ? -23.600 67.784 130.019 1.00 38.10 23 ALA A CA 1
ATOM 2164 C C . ALA B 1 23 ? -24.240 68.221 131.351 1.00 41.91 23 ALA A C 1
ATOM 2165 O O . ALA B 1 23 ? -24.099 67.534 132.357 1.00 39.14 23 ALA A O 1
ATOM 2167 N N . ALA B 1 24 ? -24.942 69.363 131.344 1.00 41.48 24 ALA A N 1
ATOM 2168 C CA . ALA B 1 24 ? -25.729 69.838 132.500 1.00 41.52 24 ALA A CA 1
ATOM 2169 C C . ALA B 1 24 ? -27.150 69.242 132.628 1.00 42.53 24 ALA A C 1
ATOM 2170 O O . ALA B 1 24 ? -27.920 69.680 133.486 1.00 43.99 24 ALA A O 1
ATOM 2172 N N . GLY B 1 25 ? -27.500 68.256 131.798 1.00 42.20 25 GLY A N 1
ATOM 2173 C CA . GLY B 1 25 ? -28.782 67.557 131.887 1.00 40.99 25 GLY A CA 1
ATOM 2174 C C . GLY B 1 25 ? -29.802 67.750 130.775 1.00 39.43 25 GLY A C 1
ATOM 2175 O O . GLY B 1 25 ? -30.837 67.085 130.788 1.00 39.51 25 GLY A O 1
ATOM 2176 N N . ALA B 1 26 ? -29.533 68.622 129.802 1.00 38.24 26 ALA A N 1
ATOM 2177 C CA . ALA B 1 26 ? -30.494 68.890 128.726 1.00 35.09 26 ALA A CA 1
ATOM 2178 C C . ALA B 1 26 ? -30.630 67.723 127.729 1.00 36.29 26 ALA A C 1
ATOM 2179 O O . ALA B 1 26 ? -29.728 66.909 127.590 1.00 35.51 26 ALA A O 1
ATOM 2181 N N . ARG B 1 27 ? -31.760 67.669 127.039 1.00 36.12 27 ARG A N 1
ATOM 2182 C CA . ARG B 1 27 ? -31.938 66.759 125.908 1.00 39.25 27 ARG A CA 1
ATOM 2183 C C . ARG B 1 27 ? -32.079 67.580 124.632 1.00 37.50 27 ARG A C 1
ATOM 2184 O O . ARG B 1 27 ? -33.108 68.231 124.427 1.00 34.66 27 ARG A O 1
ATOM 2192 N N . LEU B 1 28 ? -31.041 67.555 123.788 1.00 32.78 28 LEU A N 1
ATOM 2193 C CA . LEU B 1 28 ? -30.979 68.378 122.585 1.00 32.37 28 LEU A CA 1
ATOM 2194 C C . LEU B 1 28 ? -30.306 67.650 121.442 1.00 32.06 28 LEU A C 1
ATOM 2195 O O . LEU B 1 28 ? -29.340 66.922 121.669 1.00 32.33 28 LEU A O 1
ATOM 2200 N N . ASP B 1 29 ? -30.772 67.914 120.221 1.00 33.20 29 ASP A N 1
ATOM 2201 C CA . ASP B 1 29 ? -30.030 67.519 119.021 1.00 34.92 29 ASP A CA 1
ATOM 2202 C C . ASP B 1 29 ? -28.863 68.486 118.873 1.00 33.39 29 ASP A C 1
ATOM 2203 O O . ASP B 1 29 ? -29.040 69.702 119.017 1.00 33.84 29 ASP A O 1
ATOM 2208 N N . ILE B 1 30 ? -27.664 67.954 118.670 1.00 30.78 30 ILE A N 1
ATOM 2209 C CA . ILE B 1 30 ? -26.488 68.786 118.508 1.00 30.29 30 ILE A CA 1
ATOM 2210 C C . ILE B 1 30 ? -26.388 69.104 117.026 1.00 31.63 30 ILE A C 1
ATOM 2211 O O . ILE B 1 30 ? -25.712 68.405 116.263 1.00 32.91 30 ILE A O 1
ATOM 2216 N N . ASP B 1 31 ? -27.112 70.135 116.616 1.00 27.90 31 ASP A N 1
ATOM 2217 C CA . ASP B 1 31 ? -27.207 70.517 115.222 1.00 26.47 31 ASP A CA 1
ATOM 2218 C C . ASP B 1 31 ? -26.630 71.889 114.916 1.00 23.75 31 ASP A C 1
ATOM 2219 O O . ASP B 1 31 ? -26.731 72.337 113.773 1.00 23.73 31 ASP A O 1
ATOM 2224 N N . ALA B 1 32 ? -26.050 72.576 115.909 1.00 23.68 32 ALA A N 1
ATOM 2225 C CA . ALA B 1 32 ? -25.430 73.882 115.719 1.00 22.96 32 ALA A CA 1
ATOM 2226 C C . ALA B 1 32 ? -26.447 74.980 115.365 1.00 21.10 32 ALA A C 1
ATOM 2227 O O . ALA B 1 32 ? -26.072 76.018 114.840 1.00 19.31 32 ALA A O 1
ATOM 2229 N N . ILE B 1 33 ? -27.733 74.760 115.689 1.00 23.39 33 ILE A N 1
ATOM 2230 C CA . ILE B 1 33 ? -28.810 75.754 115.445 1.00 22.50 33 ILE A CA 1
ATOM 2231 C C . ILE B 1 33 ? -29.425 76.158 116.800 1.00 22.34 33 ILE A C 1
ATOM 2232 O O . ILE B 1 33 ? -29.953 75.318 117.524 1.00 22.98 33 ILE A O 1
ATOM 2237 N N . TYR B 1 34 ? -29.323 77.452 117.129 1.00 23.28 34 TYR A N 1
ATOM 2238 C CA . TYR B 1 34 ? -29.873 77.973 118.390 1.00 22.96 34 TYR A CA 1
ATOM 2239 C C . TYR B 1 34 ? -31.326 78.294 118.095 1.00 24.65 34 TYR A C 1
ATOM 2240 O O . TYR B 1 34 ? -31.656 79.419 117.739 1.00 27.15 34 TYR A O 1
ATOM 2249 N N . GLY B 1 35 ? -32.168 77.274 118.183 1.00 25.14 35 GLY A N 1
ATOM 2250 C CA . GLY B 1 35 ? -33.601 77.429 117.947 1.00 26.46 35 GLY A CA 1
ATOM 2251 C C . GLY B 1 35 ? -34.334 77.404 119.266 1.00 27.52 35 GLY A C 1
ATOM 2252 O O . GLY B 1 35 ? -33.741 77.576 120.341 1.00 25.43 35 GLY A O 1
ATOM 2253 N N . SER B 1 36 ? -35.645 77.191 119.188 1.00 29.49 36 SER A N 1
ATOM 2254 C CA . SER B 1 36 ? -36.501 77.249 120.363 1.00 29.57 36 SER A CA 1
ATOM 2255 C C . SER B 1 36 ? -36.200 76.174 121.413 1.00 27.76 36 SER A C 1
ATOM 2256 O O . SER B 1 36 ? -36.288 76.432 122.595 1.00 28.36 36 SER A O 1
ATOM 2259 N N . ALA B 1 37 ? -35.816 74.980 120.981 1.00 28.52 37 ALA A N 1
ATOM 2260 C CA . ALA B 1 37 ? -35.410 73.952 121.912 1.00 27.57 37 ALA A CA 1
ATOM 2261 C C . ALA B 1 37 ? -34.126 74.325 122.659 1.00 26.76 37 ALA A C 1
ATOM 2262 O O . ALA B 1 37 ? -34.016 74.104 123.872 1.00 25.79 37 ALA A O 1
ATOM 2264 N N . THR B 1 38 ? -33.151 74.874 121.940 1.00 27.12 38 THR A N 1
ATOM 2265 C CA . THR B 1 38 ? -31.897 75.304 122.570 1.00 25.81 38 THR A CA 1
ATOM 2266 C C . THR B 1 38 ? -32.164 76.472 123.535 1.00 25.86 38 THR A C 1
ATOM 2267 O O . THR B 1 38 ? -31.653 76.491 124.668 1.00 23.76 38 THR A O 1
ATOM 2271 N N . ARG B 1 39 ? -32.962 77.435 123.097 1.00 26.23 39 ARG A N 1
ATOM 2272 C CA . ARG B 1 39 ? -33.355 78.551 123.969 1.00 26.60 39 ARG A CA 1
ATOM 2273 C C . ARG B 1 39 ? -34.038 78.077 125.247 1.00 25.88 39 ARG A C 1
ATOM 2274 O O . ARG B 1 39 ? -33.694 78.525 126.348 1.00 24.10 39 ARG A O 1
ATOM 2282 N N . ASP B 1 40 ? -35.010 77.183 125.096 1.00 26.26 40 ASP A N 1
ATOM 2283 C CA . ASP B 1 40 ? -35.696 76.567 126.251 1.00 28.69 40 ASP A CA 1
ATOM 2284 C C . ASP B 1 40 ? -34.740 75.886 127.197 1.00 26.70 40 ASP A C 1
ATOM 2285 O O . ASP B 1 40 ? -34.873 76.014 128.394 1.00 25.00 40 ASP A O 1
ATOM 2290 N N . ALA B 1 41 ? -33.736 75.184 126.634 1.00 26.12 41 ALA A N 1
ATOM 2291 C CA . ALA B 1 41 ? -32.726 74.550 127.441 1.00 25.07 41 ALA A CA 1
ATOM 2292 C C . ALA B 1 41 ? -31.872 75.543 128.203 1.00 23.14 41 ALA A C 1
ATOM 2293 O O . ALA B 1 41 ? -31.563 75.329 129.375 1.00 25.19 41 ALA A O 1
ATOM 2295 N N . VAL B 1 42 ? -31.493 76.641 127.545 1.00 22.74 42 VAL A N 1
ATOM 2296 C CA . VAL B 1 42 ? -30.761 77.708 128.220 1.00 22.17 42 VAL A CA 1
ATOM 2297 C C . VAL B 1 42 ? -31.628 78.264 129.351 1.00 22.43 42 VAL A C 1
ATOM 2298 O O . VAL B 1 42 ? -31.152 78.424 130.465 1.00 22.24 42 VAL A O 1
ATOM 2302 N N . MET B 1 43 ? -32.897 78.534 129.052 1.00 24.08 43 MET A N 1
ATOM 2303 C CA . MET B 1 43 ? -33.811 79.044 130.090 1.00 29.36 43 MET A CA 1
ATOM 2304 C C . MET B 1 43 ? -33.914 78.101 131.280 1.00 28.29 43 MET A C 1
ATOM 2305 O O . MET B 1 43 ? -33.791 78.542 132.433 1.00 24.02 43 MET A O 1
ATOM 2310 N N . ALA B 1 44 ? -34.094 76.797 131.000 1.00 28.97 44 ALA A N 1
ATOM 2311 C CA . ALA B 1 44 ? -34.191 75.795 132.067 1.00 27.07 44 ALA A CA 1
ATOM 2312 C C . ALA B 1 44 ? -32.913 75.716 132.882 1.00 28.91 44 ALA A C 1
ATOM 2313 O O . ALA B 1 44 ? -32.956 75.678 134.109 1.00 28.36 44 ALA A O 1
ATOM 2315 N N . PHE B 1 45 ? -31.768 75.760 132.200 1.00 26.81 45 PHE A N 1
ATOM 2316 C CA . PHE B 1 45 ? -30.498 75.825 132.878 1.00 28.30 45 PHE A CA 1
ATOM 2317 C C . PHE B 1 45 ? -30.352 77.072 133.760 1.00 27.41 45 PHE A C 1
ATOM 2318 O O . PHE B 1 45 ? -29.956 76.995 134.916 1.00 29.36 45 PHE A O 1
ATOM 2326 N N . GLN B 1 46 ? -30.714 78.222 133.227 1.00 27.15 46 GLN A N 1
ATOM 2327 C CA . GLN B 1 46 ? -30.591 79.466 133.969 1.00 25.08 46 GLN A CA 1
ATOM 2328 C C . GLN B 1 46 ? -31.468 79.461 135.232 1.00 25.97 46 GLN A C 1
ATOM 2329 O O . GLN B 1 46 ? -31.006 79.810 136.316 1.00 25.65 46 GLN A O 1
ATOM 2335 N N . ALA B 1 47 ? -32.708 79.020 135.063 1.00 28.62 47 ALA A N 1
ATOM 2336 C CA . ALA B 1 47 ? -33.692 79.049 136.148 1.00 30.67 47 ALA A CA 1
ATOM 2337 C C . ALA B 1 47 ? -33.228 78.177 137.293 1.00 34.40 47 ALA A C 1
ATOM 2338 O O . ALA B 1 47 ? -33.311 78.577 138.441 1.00 39.10 47 ALA A O 1
ATOM 2340 N N . THR B 1 48 ? -32.682 77.006 136.969 1.00 34.68 48 THR A N 1
ATOM 2341 C CA . THR B 1 48 ? -32.259 76.039 137.983 1.00 37.19 48 THR A CA 1
ATOM 2342 C C . THR B 1 48 ? -30.869 76.297 138.595 1.00 37.02 48 THR A C 1
ATOM 2343 O O . THR B 1 48 ? -30.524 75.672 139.594 1.00 39.29 48 THR A O 1
ATOM 2347 N N . HIS B 1 49 ? -30.087 77.205 138.008 1.00 35.20 49 HIS A N 1
ATOM 2348 C CA . HIS B 1 49 ? -28.758 77.587 138.538 1.00 34.15 49 HIS A CA 1
ATOM 2349 C C . HIS B 1 49 ? -28.588 79.070 138.927 1.00 32.33 49 HIS A C 1
ATOM 2350 O O . HIS B 1 49 ? -27.482 79.642 138.865 1.00 32.10 49 HIS A O 1
ATOM 2357 N N . GLY B 1 50 ? -29.676 79.701 139.336 1.00 33.65 50 GLY A N 1
ATOM 2358 C CA . GLY B 1 50 ? -29.595 81.039 139.925 1.00 32.58 50 GLY A CA 1
ATOM 2359 C C . GLY B 1 50 ? -29.244 82.170 138.978 1.00 33.66 50 GLY A C 1
ATOM 2360 O O . GLY B 1 50 ? -28.745 83.225 139.404 1.00 34.88 50 GLY A O 1
ATOM 2361 N N . LEU B 1 51 ? -29.579 81.980 137.708 1.00 28.08 51 LEU A N 1
ATOM 2362 C CA . LEU B 1 51 ? -29.418 83.007 136.718 1.00 26.50 51 LEU A CA 1
ATOM 2363 C C . LEU B 1 51 ? -30.780 83.569 136.321 1.00 25.84 51 LEU A C 1
ATOM 2364 O O . LEU B 1 51 ? -31.836 83.013 136.640 1.00 31.27 51 LEU A O 1
ATOM 2369 N N . VAL B 1 52 ? -30.757 84.716 135.670 1.00 24.47 52 VAL A N 1
ATOM 2370 C CA . VAL B 1 52 ? -31.988 85.244 135.062 1.00 22.10 52 VAL A CA 1
ATOM 2371 C C . VAL B 1 52 ? -32.300 84.364 133.868 1.00 22.86 52 VAL A C 1
ATOM 2372 O O . VAL B 1 52 ? -31.458 84.215 132.966 1.00 22.48 52 VAL A O 1
ATOM 2376 N N . ALA B 1 53 ? -33.513 83.819 133.845 1.00 21.64 53 ALA A N 1
ATOM 2377 C CA . ALA B 1 53 ? -33.929 82.945 132.749 1.00 23.66 53 ALA A CA 1
ATOM 2378 C C . ALA B 1 53 ? -34.412 83.777 131.590 1.00 24.47 53 ALA A C 1
ATOM 2379 O O . ALA B 1 53 ? -35.615 84.012 131.444 1.00 27.23 53 ALA A O 1
ATOM 2381 N N . ASP B 1 54 ? -33.478 84.218 130.746 1.00 22.85 54 ASP A N 1
ATOM 2382 C CA . ASP B 1 54 ? -33.813 84.983 129.547 1.00 22.94 54 ASP A CA 1
ATOM 2383 C C . ASP B 1 54 ? -33.568 84.202 128.232 1.00 23.51 54 ASP A C 1
ATOM 2384 O O . ASP B 1 54 ? -33.853 84.718 127.164 1.00 24.11 54 ASP A O 1
ATOM 2389 N N . GLY B 1 55 ? -32.967 83.015 128.315 1.00 24.46 55 GLY A N 1
ATOM 2390 C CA . GLY B 1 55 ? -32.704 82.236 127.135 1.00 24.33 55 GLY A CA 1
ATOM 2391 C C . GLY B 1 55 ? -31.562 82.741 126.280 1.00 24.91 55 GLY A C 1
ATOM 2392 O O . GLY B 1 55 ? -31.406 82.271 125.167 1.00 26.02 55 GLY A O 1
ATOM 2393 N N . ILE B 1 56 ? -30.756 83.662 126.807 1.00 22.72 56 ILE A N 1
ATOM 2394 C CA . ILE B 1 56 ? -29.619 84.226 126.113 1.00 24.21 56 ILE A CA 1
ATOM 2395 C C . ILE B 1 56 ? -28.383 83.682 126.815 1.00 22.57 56 ILE A C 1
ATOM 2396 O O . ILE B 1 56 ? -28.190 83.906 128.024 1.00 23.71 56 ILE A O 1
ATOM 2401 N N . ALA B 1 57 ? -27.531 82.982 126.058 1.00 23.17 57 ALA A N 1
ATOM 2402 C CA . ALA B 1 57 ? -26.276 82.476 126.608 1.00 24.37 57 ALA A CA 1
ATOM 2403 C C . ALA B 1 57 ? -25.215 83.581 126.571 1.00 25.27 57 ALA A C 1
ATOM 2404 O O . ALA B 1 57 ? -24.425 83.675 125.623 1.00 26.05 57 ALA A O 1
ATOM 2406 N N . GLY B 1 58 ? -25.213 84.419 127.605 1.00 23.66 58 GLY A N 1
ATOM 2407 C CA . GLY B 1 58 ? -24.267 85.521 127.718 1.00 25.57 58 GLY A CA 1
ATOM 2408 C C . GLY B 1 58 ? -23.173 85.156 128.705 1.00 25.40 58 GLY A C 1
ATOM 2409 O O . GLY B 1 58 ? -23.050 83.984 129.100 1.00 26.11 58 GLY A O 1
ATOM 2410 N N . PRO B 1 59 ? -22.368 86.153 129.109 1.00 27.72 59 PRO A N 1
ATOM 2411 C CA . PRO B 1 59 ? -21.187 85.870 129.941 1.00 29.67 59 PRO A CA 1
ATOM 2412 C C . PRO B 1 59 ? -21.519 85.238 131.296 1.00 29.63 59 PRO A C 1
ATOM 2413 O O . PRO B 1 59 ? -20.798 84.364 131.751 1.00 30.11 59 PRO A O 1
ATOM 2417 N N . LYS B 1 60 ? -22.647 85.622 131.899 1.00 26.57 60 LYS A N 1
ATOM 2418 C CA . LYS B 1 60 ? -23.042 85.035 133.167 1.00 24.89 60 LYS A CA 1
ATOM 2419 C C . LYS B 1 60 ? -23.413 83.576 133.029 1.00 24.92 60 LYS A C 1
ATOM 2420 O O . LYS B 1 60 ? -22.987 82.738 133.828 1.00 23.96 60 LYS A O 1
ATOM 2426 N N . THR B 1 61 ? -24.204 83.253 132.001 1.00 23.66 61 THR A N 1
ATOM 2427 C CA . THR B 1 61 ? -24.568 81.871 131.743 1.00 25.44 61 THR A CA 1
ATOM 2428 C C . THR B 1 61 ? -23.332 81.010 131.419 1.00 26.77 61 THR A C 1
ATOM 2429 O O . THR B 1 61 ? -23.182 79.903 131.970 1.00 27.69 61 THR A O 1
ATOM 2433 N N . TRP B 1 62 ? -22.487 81.517 130.537 1.00 27.78 62 TRP A N 1
ATOM 2434 C CA . TRP B 1 62 ? -21.233 80.811 130.210 1.00 30.23 62 TRP A CA 1
ATOM 2435 C C . TRP B 1 62 ? -20.362 80.530 131.432 1.00 32.92 62 TRP A C 1
ATOM 2436 O O . TRP B 1 62 ? -19.847 79.412 131.579 1.00 33.95 62 TRP A O 1
ATOM 2447 N N . SER B 1 63 ? -20.222 81.527 132.300 1.00 34.34 63 SER A N 1
ATOM 2448 C CA . SER B 1 63 ? -19.439 81.364 133.514 1.00 36.18 63 SER A CA 1
ATOM 2449 C C . SER B 1 63 ? -19.992 80.257 134.413 1.00 36.68 63 SER A C 1
ATOM 2450 O O . SER B 1 63 ? -19.239 79.405 134.875 1.00 36.91 63 SER A O 1
ATOM 2453 N N . THR B 1 64 ? -21.304 80.216 134.616 1.00 34.83 64 THR A N 1
ATOM 2454 C CA . THR B 1 64 ? -21.887 79.178 135.454 1.00 38.57 64 THR A CA 1
ATOM 2455 C C . THR B 1 64 ? -21.895 77.806 134.724 1.00 40.96 64 THR A C 1
ATOM 2456 O O . THR B 1 64 ? -21.621 76.780 135.357 1.00 41.58 64 THR A O 1
ATOM 2460 N N . LEU B 1 65 ? -22.142 77.803 133.405 1.00 39.76 65 LEU A N 1
ATOM 2461 C CA . LEU B 1 65 ? -22.252 76.582 132.581 1.00 43.90 65 LEU A CA 1
ATOM 2462 C C . LEU B 1 65 ? -20.889 75.898 132.467 1.00 45.29 65 LEU A C 1
ATOM 2463 O O . LEU B 1 65 ? -20.826 74.676 132.490 1.00 45.78 65 LEU A O 1
ATOM 2468 N N . SER B 1 66 ? -19.820 76.691 132.395 1.00 48.34 66 SER A N 1
ATOM 2469 C CA . SER B 1 66 ? -18.452 76.193 132.192 1.00 54.55 66 SER A CA 1
ATOM 2470 C C . SER B 1 66 ? -17.648 75.984 133.471 1.00 58.39 66 SER A C 1
ATOM 2471 O O . SER B 1 66 ? -16.757 75.134 133.489 1.00 62.92 66 SER A O 1
ATOM 2474 N N . ALA B 1 67 ? -17.948 76.751 134.522 1.00 62.36 67 ALA A N 1
ATOM 2475 C CA . ALA B 1 67 ? -17.166 76.709 135.770 1.00 66.00 67 ALA A CA 1
ATOM 2476 C C . ALA B 1 67 ? -17.960 76.620 137.083 1.00 64.32 67 ALA A C 1
ATOM 2477 O O . ALA B 1 67 ? -17.353 76.590 138.151 1.00 68.84 67 ALA A O 1
ATOM 2479 N N . GLY B 1 68 ? -19.289 76.565 137.026 1.00 63.37 68 GLY A N 1
ATOM 2480 C CA . GLY B 1 68 ? -20.122 76.531 138.230 1.00 64.50 68 GLY A CA 1
ATOM 2481 C C . GLY B 1 68 ? -20.042 77.733 139.174 1.00 67.11 68 GLY A C 1
ATOM 2482 O O . GLY B 1 68 ? -20.435 77.612 140.332 1.00 70.47 68 GLY A O 1
ATOM 2483 N N . ARG B 1 69 ? -19.571 78.881 138.675 1.00 61.03 69 ARG A N 1
ATOM 2484 C CA . ARG B 1 69 ? -19.229 80.065 139.502 1.00 63.35 69 ARG A CA 1
ATOM 2485 C C . ARG B 1 69 ? -20.354 81.139 139.710 1.00 58.42 69 ARG A C 1
ATOM 2486 O O . ARG B 1 69 ? -20.581 81.993 138.859 1.00 66.12 69 ARG A O 1
ATOM 2488 N N . ARG B 1 70 ? -21.035 81.125 140.852 1.00 53.20 70 ARG A N 1
ATOM 2489 C CA . ARG B 1 70 ? -22.175 82.049 141.077 1.00 48.14 70 ARG A CA 1
ATOM 2490 C C . ARG B 1 70 ? -21.753 83.334 141.799 1.00 43.81 70 ARG A C 1
ATOM 2491 O O . ARG B 1 70 ? -21.020 83.274 142.784 1.00 42.54 70 ARG A O 1
ATOM 2499 N N . ASP B 1 71 ? -22.161 84.487 141.264 1.00 37.53 71 ASP A N 1
ATOM 2500 C CA . ASP B 1 71 ? -21.880 85.789 141.849 1.00 33.11 71 ASP A CA 1
ATOM 2501 C C . ASP B 1 71 ? -23.128 86.329 142.596 1.00 30.16 71 ASP A C 1
ATOM 2502 O O . ASP B 1 71 ? -24.183 86.511 141.985 1.00 27.50 71 ASP A O 1
ATOM 2507 N N . PRO B 1 72 ? -22.998 86.610 143.912 1.00 29.57 72 PRO A N 1
ATOM 2508 C CA . PRO B 1 72 ? -24.151 87.138 144.653 1.00 27.69 72 PRO A CA 1
ATOM 2509 C C . PRO B 1 72 ? -24.559 88.545 144.220 1.00 26.48 72 PRO A C 1
ATOM 2510 O O . PRO B 1 72 ? -25.664 88.988 144.541 1.00 26.00 72 PRO A O 1
ATOM 2514 N N . ARG B 1 73 ? -23.684 89.252 143.506 1.00 24.79 73 ARG A N 1
ATOM 2515 C CA . 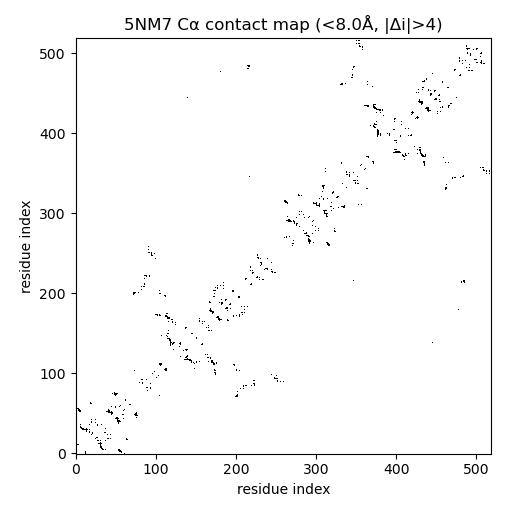ARG B 1 73 ? -24.053 90.556 142.968 1.00 24.84 73 ARG A CA 1
ATOM 2516 C C . ARG B 1 73 ? -25.031 90.496 141.794 1.00 23.96 73 ARG A C 1
ATOM 2517 O O . ARG B 1 73 ? -25.644 91.517 141.465 1.00 22.93 73 ARG A O 1
ATOM 2525 N N . HIS B 1 74 ? -25.173 89.339 141.162 1.00 22.82 74 HIS A N 1
ATOM 2526 C CA . HIS B 1 74 ? -25.991 89.240 139.950 1.00 21.77 74 HIS A CA 1
ATOM 2527 C C . HIS B 1 74 ? -27.444 88.996 140.238 1.00 22.53 74 HIS A C 1
ATOM 2528 O O . HIS B 1 74 ? -27.801 88.289 141.178 1.00 21.21 74 HIS A O 1
ATOM 2535 N N . LEU B 1 75 ? -28.268 89.591 139.396 1.00 22.00 75 LEU A N 1
ATOM 2536 C CA . LEU B 1 75 ? -29.697 89.451 139.504 1.00 22.46 75 LEU A CA 1
ATOM 2537 C C . LEU B 1 75 ? -30.089 87.990 139.250 1.00 21.92 75 LEU A C 1
ATOM 2538 O O . LEU B 1 75 ? -29.463 87.306 138.436 1.00 22.09 75 LEU A O 1
ATOM 2543 N N . THR B 1 76 ? -31.143 87.537 139.934 1.00 22.25 76 THR A N 1
ATOM 2544 C CA . THR B 1 76 ? -31.706 86.207 139.786 1.00 24.07 76 THR A CA 1
ATOM 2545 C C . THR B 1 76 ? -33.175 86.324 139.374 1.00 24.57 76 THR A C 1
ATOM 2546 O O . THR B 1 76 ? -33.752 87.397 139.477 1.00 24.56 76 THR A O 1
ATOM 2550 N N . ASP B 1 77 ? -33.748 85.211 138.929 1.00 25.18 77 ASP A N 1
ATOM 2551 C CA . ASP B 1 77 ? -35.191 85.151 138.608 1.00 26.26 77 ASP A CA 1
ATOM 2552 C C . ASP B 1 77 ? -36.036 85.626 139.759 1.00 26.00 77 ASP A C 1
ATOM 2553 O O . ASP B 1 77 ? -37.030 86.355 139.565 1.00 25.04 77 ASP A O 1
ATOM 2558 N N . ALA B 1 78 ? -35.636 85.238 140.968 1.00 25.48 78 ALA A N 1
ATOM 2559 C CA . ALA B 1 78 ? -36.371 85.627 142.185 1.00 26.47 78 ALA A CA 1
ATOM 2560 C C . ALA B 1 78 ? -36.409 87.141 142.402 1.00 25.27 78 ALA A C 1
ATOM 2561 O O . ALA B 1 78 ? -37.379 87.669 142.920 1.00 22.93 78 ALA A O 1
ATOM 2563 N N . ASP B 1 79 ? -35.347 87.849 142.018 1.00 22.55 79 ASP A N 1
ATOM 2564 C CA . ASP B 1 79 ? -35.376 89.306 142.114 1.00 23.72 79 ASP A CA 1
ATOM 2565 C C . ASP B 1 79 ? -36.391 89.905 141.182 1.00 21.88 79 ASP A C 1
ATOM 2566 O O . ASP B 1 79 ? -37.024 90.910 141.532 1.00 21.52 79 ASP A O 1
ATOM 2571 N N . LEU B 1 80 ? -36.547 89.311 140.003 1.00 21.84 80 LEU A N 1
ATOM 2572 C CA . LEU B 1 80 ? -37.534 89.800 139.044 1.00 22.81 80 LEU A CA 1
ATOM 2573 C C . LEU B 1 80 ? -38.951 89.546 139.560 1.00 22.34 80 LEU A C 1
ATOM 2574 O O . LEU B 1 80 ? -39.820 90.408 139.412 1.00 20.19 80 LEU A O 1
ATOM 2579 N N . GLN B 1 81 ? -39.170 88.382 140.182 1.00 21.38 81 GLN A N 1
ATOM 2580 C CA . GLN B 1 81 ? -40.460 88.127 140.828 1.00 23.75 81 GLN A CA 1
ATOM 2581 C C . GLN B 1 81 ? -40.738 89.180 141.913 1.00 22.62 81 GLN A C 1
ATOM 2582 O O . GLN B 1 81 ? -41.854 89.686 141.995 1.00 22.67 81 GLN A O 1
ATOM 2588 N N . ARG B 1 82 ? -39.755 89.490 142.753 1.00 21.79 82 ARG A N 1
ATOM 2589 C CA . ARG B 1 82 ? -39.939 90.526 143.750 1.00 23.39 82 ARG A CA 1
ATOM 2590 C C . ARG B 1 82 ? -40.297 91.868 143.160 1.00 22.60 82 ARG A C 1
ATOM 2591 O O . ARG B 1 82 ? -41.170 92.578 143.688 1.00 20.07 82 ARG A O 1
ATOM 2599 N N . ALA B 1 83 ? -39.604 92.228 142.079 1.00 21.29 83 ALA A N 1
ATOM 2600 C CA . ALA B 1 83 ? -39.919 93.475 141.395 1.00 20.53 83 ALA A CA 1
ATOM 2601 C C . ALA B 1 83 ? -41.360 93.467 140.832 1.00 19.34 83 ALA A C 1
ATOM 2602 O O . ALA B 1 83 ? -42.064 94.459 140.937 1.00 20.03 83 ALA A O 1
ATOM 2604 N N . ALA B 1 84 ? -41.801 92.335 140.296 1.00 18.92 84 ALA A N 1
ATOM 2605 C CA . ALA B 1 84 ? -43.177 92.201 139.807 1.00 21.08 84 ALA A CA 1
ATOM 2606 C C . ALA B 1 84 ? -44.177 92.427 140.950 1.00 22.67 84 ALA A C 1
ATOM 2607 O O . ALA B 1 84 ? -45.188 93.080 140.773 1.00 20.36 84 ALA A O 1
ATOM 2609 N N . ASP B 1 85 ? -43.874 91.855 142.108 1.00 22.40 85 ASP A N 1
ATOM 2610 C CA . ASP B 1 85 ? -44.702 92.050 143.297 1.00 24.51 85 ASP A CA 1
ATOM 2611 C C . ASP B 1 85 ? -44.712 93.481 143.757 1.00 23.46 85 ASP A C 1
ATOM 2612 O O . ASP B 1 85 ? -45.800 94.022 144.053 1.00 24.37 85 ASP A O 1
ATOM 2617 N N A ARG B 1 86 ? -43.553 94.123 143.783 0.50 22.39 86 ARG A N 1
ATOM 2618 N N B ARG B 1 86 ? -43.536 94.117 143.784 0.50 20.51 86 ARG A N 1
ATOM 2619 C CA A ARG B 1 86 ? -43.480 95.527 144.169 0.50 23.59 86 ARG A CA 1
ATOM 2620 C CA B ARG B 1 86 ? -43.404 95.528 144.159 0.50 20.50 86 ARG A CA 1
ATOM 2621 C C A ARG B 1 86 ? -44.260 96.459 143.250 0.50 21.47 86 ARG A C 1
ATOM 2622 C C B ARG B 1 86 ? -44.236 96.446 143.262 0.50 19.81 86 ARG A C 1
ATOM 2623 O O A ARG B 1 86 ? -44.883 97.424 143.711 0.50 21.88 86 ARG A O 1
ATOM 2624 O O B ARG B 1 86 ? -44.865 97.387 143.755 0.50 20.41 86 ARG A O 1
ATOM 2639 N N . LEU B 1 87 ? -44.219 96.163 141.956 1.00 19.41 87 LEU A N 1
ATOM 2640 C CA . LEU B 1 87 ? -44.868 96.992 140.951 1.00 19.20 87 LEU A CA 1
ATOM 2641 C C . LEU B 1 87 ? -46.317 96.624 140.720 1.00 18.11 87 LEU A C 1
ATOM 2642 O O . LEU B 1 87 ? -47.067 97.400 140.119 1.00 19.42 87 LEU A O 1
ATOM 2647 N N . GLN B 1 88 ? -46.711 95.412 141.110 1.00 19.68 88 GLN A N 1
ATOM 2648 C CA . GLN B 1 88 ? -47.990 94.835 140.717 1.00 19.98 88 GLN A CA 1
ATOM 2649 C C . GLN B 1 88 ? -48.151 94.798 139.202 1.00 21.44 88 GLN A C 1
ATOM 2650 O O . GLN B 1 88 ? -49.167 95.195 138.634 1.00 21.13 88 GLN A O 1
ATOM 2656 N N . VAL B 1 89 ? -47.115 94.273 138.556 1.00 20.15 89 VAL A N 1
ATOM 2657 C CA . VAL B 1 89 ? -47.036 94.117 137.127 1.00 21.41 89 VAL A CA 1
ATOM 2658 C C . VAL B 1 89 ? -46.794 92.621 136.869 1.00 20.78 89 VAL A C 1
ATOM 2659 O O . VAL B 1 89 ? -46.192 91.928 137.680 1.00 21.20 89 VAL A O 1
ATOM 2663 N N . ASP B 1 90 ? -47.356 92.143 135.770 1.00 21.52 90 ASP A N 1
ATOM 2664 C CA . ASP B 1 90 ? -47.197 90.778 135.322 1.00 23.61 90 ASP A CA 1
ATOM 2665 C C . ASP B 1 90 ? -45.703 90.452 135.285 1.00 23.13 90 ASP A C 1
ATOM 2666 O O . ASP B 1 90 ? -44.907 91.237 134.799 1.00 21.02 90 ASP A O 1
ATOM 2671 N N . LEU B 1 91 ? -45.326 89.284 135.793 1.00 21.61 91 LEU A N 1
ATOM 2672 C CA . LEU B 1 91 ? -43.905 88.897 135.808 1.00 22.06 91 LEU A CA 1
ATOM 2673 C C . LEU B 1 91 ? -43.287 88.944 134.404 1.00 19.48 91 LEU A C 1
ATOM 2674 O O . LEU B 1 91 ? -42.144 89.433 134.227 1.00 19.50 91 LEU A O 1
ATOM 2679 N N . ALA B 1 92 ? -44.025 88.455 133.409 1.00 19.79 92 ALA A N 1
ATOM 2680 C CA . ALA B 1 92 ? -43.529 88.479 132.036 1.00 19.52 92 ALA A CA 1
ATOM 2681 C C . ALA B 1 92 ? -43.204 89.896 131.531 1.00 21.83 92 ALA A C 1
ATOM 2682 O O . ALA B 1 92 ? -42.250 90.085 130.781 1.00 20.16 92 ALA A O 1
ATOM 2684 N N . ALA B 1 93 ? -43.985 90.886 131.987 1.00 18.83 93 ALA A N 1
ATOM 2685 C CA . ALA B 1 93 ? -43.716 92.277 131.684 1.00 18.01 93 ALA A CA 1
ATOM 2686 C C . ALA B 1 93 ? -42.416 92.780 132.343 1.00 18.23 93 ALA A C 1
ATOM 2687 O O . ALA B 1 93 ? -41.662 93.477 131.710 1.00 17.98 93 ALA A O 1
ATOM 2689 N N . VAL B 1 94 ? -42.175 92.395 133.589 1.00 17.32 94 VAL A N 1
ATOM 2690 C CA . VAL B 1 94 ? -40.953 92.730 134.284 1.00 18.28 94 VAL A CA 1
ATOM 2691 C C . VAL B 1 94 ? -39.773 92.071 133.575 1.00 17.83 94 VAL A C 1
ATOM 2692 O O . VAL B 1 94 ? -38.722 92.669 133.415 1.00 18.85 94 VAL A O 1
ATOM 2696 N N . ARG B 1 95 ? -39.929 90.811 133.191 1.00 19.04 95 ARG A N 1
ATOM 2697 C CA . ARG B 1 95 ? -38.843 90.109 132.496 1.00 20.07 95 ARG A CA 1
ATOM 2698 C C . ARG B 1 95 ? -38.515 90.822 131.192 1.00 18.58 95 ARG A C 1
ATOM 2699 O O . ARG B 1 95 ? -37.349 90.969 130.835 1.00 19.24 95 ARG A O 1
ATOM 2707 N N . ALA B 1 96 ? -39.554 91.278 130.484 1.00 18.26 96 ALA A N 1
ATOM 2708 C CA . ALA B 1 96 ? -39.372 91.971 129.236 1.00 17.40 96 ALA A CA 1
ATOM 2709 C C . ALA B 1 96 ? -38.669 93.292 129.472 1.00 18.24 96 ALA A C 1
ATOM 2710 O O . ALA B 1 96 ? -37.747 93.630 128.740 1.00 17.66 96 ALA A O 1
ATOM 2712 N N . VAL B 1 97 ? -39.086 94.051 130.486 1.00 17.41 97 VAL A N 1
ATOM 2713 C CA . VAL B 1 97 ? -38.420 95.326 130.790 1.00 18.84 97 VAL A CA 1
ATOM 2714 C C . VAL B 1 97 ? -36.966 95.121 131.174 1.00 18.66 97 VAL A C 1
ATOM 2715 O O . VAL B 1 97 ? -36.076 95.863 130.747 1.00 19.18 97 VAL A O 1
ATOM 2719 N N . ASN B 1 98 ? -36.705 94.094 131.987 1.00 18.29 98 ASN A N 1
ATOM 2720 C CA . ASN B 1 98 ? -35.335 93.768 132.376 1.00 20.16 98 ASN A CA 1
ATOM 2721 C C . ASN B 1 98 ? -34.478 93.426 131.162 1.00 20.57 98 ASN A C 1
ATOM 2722 O O . ASN B 1 98 ? -33.383 93.910 131.033 1.00 22.39 98 ASN A O 1
ATOM 2727 N N . GLU B 1 99 ? -35.002 92.610 130.262 1.00 19.13 99 GLU A N 1
ATOM 2728 C CA . GLU B 1 99 ? -34.243 92.230 129.079 1.00 21.12 99 GLU A CA 1
ATOM 2729 C C . GLU B 1 99 ? -33.930 93.412 128.189 1.00 21.34 99 GLU A C 1
ATOM 2730 O O . GLU B 1 99 ? -32.807 93.531 127.673 1.00 21.78 99 GLU A O 1
ATOM 2736 N N . VAL B 1 100 ? -34.908 94.280 127.964 1.00 19.39 100 VAL A N 1
ATOM 2737 C CA . VAL B 1 100 ? -34.772 95.344 126.968 1.00 19.64 100 VAL A CA 1
ATOM 2738 C C . VAL B 1 100 ? -34.108 96.588 127.553 1.00 21.49 100 VAL A C 1
ATOM 2739 O O . VAL B 1 100 ? -33.325 97.233 126.860 1.00 21.55 100 VAL A O 1
ATOM 2743 N N . GLU B 1 101 ? -34.453 96.939 128.795 1.00 19.53 101 GLU A N 1
ATOM 2744 C CA . GLU B 1 101 ? -34.057 98.227 129.373 1.00 19.29 101 GLU A CA 1
ATOM 2745 C C . GLU B 1 101 ? -32.798 98.170 130.238 1.00 20.67 101 GLU A C 1
ATOM 2746 O O . GLU B 1 101 ? -32.165 99.180 130.446 1.00 22.34 101 GLU A O 1
ATOM 2752 N N . SER B 1 102 ? -32.442 97.007 130.739 1.00 19.95 102 SER A N 1
ATOM 2753 C CA . SER B 1 102 ? -31.210 96.848 131.516 1.00 22.02 102 SER A CA 1
ATOM 2754 C C . SER B 1 102 ? -29.962 96.847 130.640 1.00 21.60 102 SER A C 1
ATOM 2755 O O . SER B 1 102 ? -29.991 96.371 129.510 1.00 22.92 102 SER A O 1
ATOM 2758 N N . LYS B 1 103 ? -28.854 97.355 131.178 1.00 23.19 103 LYS A N 1
ATOM 2759 C CA . LYS B 1 103 ? -27.549 97.193 130.544 1.00 24.89 103 LYS A CA 1
ATOM 2760 C C . LYS B 1 103 ? -27.103 95.740 130.581 1.00 26.11 103 LYS A C 1
ATOM 2761 O O . LYS B 1 103 ? -26.173 95.368 129.842 1.00 30.37 103 LYS A O 1
ATOM 2767 N N . GLY B 1 104 ? -27.714 94.933 131.446 1.00 23.39 104 GLY A N 1
ATOM 2768 C CA . GLY B 1 104 ? -27.363 93.538 131.639 1.00 23.53 104 GLY A CA 1
ATOM 2769 C C . GLY B 1 104 ? -26.475 93.447 132.858 1.00 25.00 104 GLY A C 1
ATOM 2770 O O . GLY B 1 104 ? -26.962 93.296 133.991 1.00 26.15 104 GLY A O 1
ATOM 2771 N N . ALA B 1 105 ? -25.159 93.518 132.641 1.00 23.00 105 ALA A N 1
ATOM 2772 C CA . ALA B 1 105 ? -24.229 93.646 133.738 1.00 22.93 105 ALA A CA 1
ATOM 2773 C C . ALA B 1 105 ? -24.383 95.008 134.388 1.00 22.09 105 ALA A C 1
ATOM 2774 O O . ALA B 1 105 ? -24.189 96.055 133.760 1.00 24.13 105 ALA A O 1
ATOM 2776 N N . GLY B 1 106 ? -24.684 95.005 135.675 1.00 21.21 106 GLY A N 1
ATOM 2777 C CA . GLY B 1 106 ? -24.766 96.229 136.448 1.00 21.04 106 GLY A CA 1
ATOM 2778 C C . GLY B 1 106 ? -23.411 96.666 137.016 1.00 21.57 106 GLY A C 1
ATOM 2779 O O . GLY B 1 106 ? -23.299 97.765 137.579 1.00 23.32 106 GLY A O 1
ATOM 2780 N N . PHE B 1 107 ? -22.416 95.794 136.883 1.00 22.53 107 PHE A N 1
ATOM 2781 C CA . PHE B 1 107 ? -21.062 96.076 137.363 1.00 24.13 107 PHE A CA 1
ATOM 2782 C C . PHE B 1 107 ? -20.050 95.909 136.250 1.00 25.76 107 PHE A C 1
ATOM 2783 O O . PHE B 1 107 ? -20.192 95.072 135.370 1.00 26.77 107 PHE A O 1
ATOM 2791 N N . LEU B 1 108 ? -19.012 96.722 136.344 1.00 28.13 108 LEU A N 1
ATOM 2792 C CA . LEU B 1 108 ? -17.857 96.609 135.492 1.00 31.06 108 LEU A CA 1
ATOM 2793 C C . LEU B 1 108 ? -17.097 95.355 135.877 1.00 32.37 108 LEU A C 1
ATOM 2794 O O . LEU B 1 108 ? -17.230 94.869 136.996 1.00 32.62 108 LEU A O 1
ATOM 2799 N N . PRO B 1 109 ? -16.218 94.870 134.995 1.00 36.06 109 PRO A N 1
ATOM 2800 C CA . PRO B 1 109 ? -15.383 93.730 135.384 1.00 36.49 109 PRO A CA 1
ATOM 2801 C C . PRO B 1 109 ? -14.586 93.953 136.687 1.00 37.14 109 PRO A C 1
ATOM 2802 O O . PRO B 1 109 ? -14.410 93.020 137.454 1.00 38.17 109 PRO A O 1
ATOM 2806 N N . ASP B 1 110 ? -14.168 95.192 136.953 1.00 39.59 110 ASP A N 1
ATOM 2807 C CA . ASP B 1 110 ? -13.411 95.520 138.173 1.00 39.56 110 ASP A CA 1
ATOM 2808 C C . ASP B 1 110 ? -14.250 95.524 139.460 1.00 41.87 110 ASP A C 1
ATOM 2809 O O . ASP B 1 110 ? -13.693 95.662 140.545 1.00 39.31 110 ASP A O 1
ATOM 2814 N N . GLY B 1 111 ? -15.580 95.426 139.335 1.00 39.46 111 GLY A N 1
ATOM 2815 C CA . GLY B 1 111 ? -16.467 95.225 140.476 1.00 35.91 111 GLY A CA 1
ATOM 2816 C C . GLY B 1 111 ? -17.237 96.462 140.903 1.00 34.14 111 GLY A C 1
ATOM 2817 O O . GLY B 1 111 ? -18.150 96.362 141.717 1.00 34.12 111 GLY A O 1
ATOM 2818 N N . ARG B 1 112 ? -16.917 97.627 140.337 1.00 31.50 112 ARG A N 1
ATOM 2819 C CA . ARG B 1 112 ? -17.660 98.833 140.627 1.00 31.54 112 ARG A CA 1
ATOM 2820 C C . ARG B 1 112 ? -18.912 98.909 139.746 1.00 27.69 112 ARG A C 1
ATOM 2821 O O . ARG B 1 112 ? -18.922 98.346 138.664 1.00 28.35 112 ARG A O 1
ATOM 2829 N N . PRO B 1 113 ? -19.953 99.606 140.207 1.00 28.48 113 PRO A N 1
ATOM 2830 C CA . PRO B 1 113 ? -21.157 99.695 139.337 1.00 28.26 113 PRO A CA 1
ATOM 2831 C C . PRO B 1 113 ? -20.888 100.442 138.017 1.00 28.14 113 PRO A C 1
ATOM 2832 O O . PRO B 1 113 ? -20.017 101.316 137.943 1.00 26.89 113 PRO A O 1
ATOM 2836 N N . VAL B 1 114 ? -21.616 100.063 136.983 1.00 26.73 114 VAL A N 1
ATOM 2837 C CA . VAL B 1 114 ? -21.581 100.771 135.720 1.00 26.67 114 VAL A CA 1
ATOM 2838 C C . VAL B 1 114 ? -22.126 102.154 135.950 1.00 25.93 114 VAL A C 1
ATOM 2839 O O . VAL B 1 114 ? -23.169 102.325 136.599 1.00 24.46 114 VAL A O 1
ATOM 2843 N N . ILE B 1 115 ? -21.412 103.172 135.456 1.00 23.12 115 ILE A N 1
ATOM 2844 C CA . ILE B 1 115 ? -21.805 104.547 135.617 1.00 23.17 115 ILE A CA 1
ATOM 2845 C C . ILE B 1 115 ? -21.628 105.362 134.358 1.00 22.17 115 ILE A C 1
ATOM 2846 O O . ILE B 1 115 ? -20.917 104.972 133.436 1.00 23.85 115 ILE A O 1
ATOM 2851 N N . LEU B 1 116 ? -22.320 106.473 134.328 1.00 22.57 116 LEU A N 1
ATOM 2852 C CA . LEU B 1 116 ? -22.080 107.509 133.345 1.00 24.86 116 LEU A CA 1
ATOM 2853 C C . LEU B 1 116 ? -22.248 108.827 134.029 1.00 25.87 116 LEU A C 1
ATOM 2854 O O . LEU B 1 116 ? -23.320 109.154 134.567 1.00 25.62 116 LEU A O 1
ATOM 2859 N N . TYR B 1 117 ? -21.170 109.608 134.013 1.00 27.12 117 TYR A N 1
ATOM 2860 C CA . TYR B 1 117 ? -21.174 110.920 134.617 1.00 28.60 117 TYR A CA 1
ATOM 2861 C C . TYR B 1 117 ? -21.688 111.957 133.626 1.00 27.65 117 TYR A C 1
ATOM 2862 O O . TYR B 1 117 ? -21.276 111.953 132.458 1.00 28.59 117 TYR A O 1
ATOM 2871 N N . GLU B 1 118 ? -22.592 112.826 134.087 1.00 27.12 118 GLU A N 1
ATOM 2872 C CA . GLU B 1 118 ? -23.303 113.801 133.263 1.00 27.99 118 GLU A CA 1
ATOM 2873 C C . GLU B 1 118 ? -22.905 115.218 133.676 1.00 31.92 118 GLU A C 1
ATOM 2874 O O . GLU B 1 118 ? -23.480 115.801 134.610 1.00 29.42 118 GLU A O 1
ATOM 2880 N N . ARG B 1 119 ? -21.955 115.787 132.931 1.00 34.03 119 ARG A N 1
ATOM 2881 C CA . ARG B 1 119 ? -21.433 117.134 133.219 1.00 34.51 119 ARG A CA 1
ATOM 2882 C C . ARG B 1 119 ? -22.475 118.250 133.201 1.00 34.09 119 ARG A C 1
ATOM 2883 O O . ARG B 1 119 ? -22.324 119.248 133.906 1.00 34.79 119 ARG A O 1
ATOM 2891 N N . HIS B 1 120 ? -23.504 118.119 132.375 1.00 32.95 120 HIS A N 1
ATOM 2892 C CA . HIS B 1 120 ? -24.590 119.093 132.341 1.00 31.70 120 HIS A CA 1
ATOM 2893 C C . HIS B 1 120 ? -25.492 119.025 133.566 1.00 34.16 120 HIS A C 1
ATOM 2894 O O . HIS B 1 120 ? -26.056 120.039 133.978 1.00 34.05 120 HIS A O 1
ATOM 2901 N N . ILE B 1 121 ? -25.619 117.839 134.151 1.00 34.01 121 ILE A N 1
ATOM 2902 C CA . ILE B 1 121 ? -26.338 117.705 135.406 1.00 34.47 121 ILE A CA 1
ATOM 2903 C C . ILE B 1 121 ? -25.455 118.184 136.555 1.00 34.22 121 ILE A C 1
ATOM 2904 O O . ILE B 1 121 ? -25.969 118.785 137.497 1.00 36.68 121 ILE A O 1
ATOM 2909 N N . MET B 1 122 ? -24.147 117.941 136.483 1.00 36.14 122 MET A N 1
ATOM 2910 C CA . MET B 1 122 ? -23.230 118.539 137.465 1.00 37.33 122 MET A CA 1
ATOM 2911 C C . MET B 1 122 ? -23.372 120.049 137.492 1.00 40.03 122 MET A C 1
ATOM 2912 O O . MET B 1 122 ? -23.552 120.642 138.556 1.00 39.99 122 MET A O 1
ATOM 2917 N N . TYR B 1 123 ? -23.303 120.657 136.313 1.00 40.86 123 TYR A N 1
ATOM 2918 C CA . TYR B 1 123 ? -23.545 122.093 136.147 1.00 44.91 123 TYR A CA 1
ATOM 2919 C C . TYR B 1 123 ? -24.797 122.526 136.896 1.00 44.85 123 TYR A C 1
ATOM 2920 O O . TYR B 1 123 ? -24.780 123.476 137.686 1.00 46.92 123 TYR A O 1
ATOM 2929 N N . ARG B 1 124 ? -25.881 121.796 136.658 1.00 47.47 124 ARG A N 1
ATOM 2930 C CA . ARG B 1 124 ? -27.177 122.076 137.261 1.00 44.19 124 ARG A CA 1
ATOM 2931 C C . ARG B 1 124 ? -27.146 121.957 138.797 1.00 44.80 124 ARG A C 1
ATOM 2932 O O . ARG B 1 124 ? -27.699 122.811 139.500 1.00 45.44 124 ARG A O 1
ATOM 2940 N N . GLN B 1 125 ? -26.514 120.902 139.308 1.00 39.88 125 GLN A N 1
ATOM 2941 C CA . GLN B 1 125 ? -26.514 120.639 140.749 1.00 42.34 125 GLN A CA 1
ATOM 2942 C C . GLN B 1 125 ? -25.626 121.625 141.516 1.00 45.49 125 GLN A C 1
ATOM 2943 O O . GLN B 1 125 ? -25.933 121.972 142.663 1.00 45.25 125 GLN A O 1
ATOM 2949 N N . LEU B 1 126 ? -24.545 122.074 140.876 1.00 44.91 126 LEU A N 1
ATOM 2950 C CA . LEU B 1 126 ? -23.659 123.103 141.432 1.00 45.03 126 LEU A CA 1
ATOM 2951 C C . LEU B 1 126 ? -24.342 124.464 141.528 1.00 47.06 126 LEU A C 1
ATOM 2952 O O . LEU B 1 126 ? -24.239 125.138 142.562 1.00 50.79 126 LEU A O 1
ATOM 2957 N N . ALA B 1 127 ? -25.047 124.857 140.465 1.00 49.94 127 ALA A N 1
ATOM 2958 C CA . ALA B 1 127 ? -25.852 126.082 140.462 1.00 48.80 127 ALA A CA 1
ATOM 2959 C C . ALA B 1 127 ? -26.873 126.091 141.601 1.00 51.47 127 ALA A C 1
ATOM 2960 O O . ALA B 1 127 ? -26.942 127.056 142.377 1.00 49.86 127 ALA A O 1
ATOM 2962 N N . ALA B 1 128 ? -27.650 125.012 141.703 1.00 50.91 128 ALA A N 1
ATOM 2963 C CA . ALA B 1 128 ? -28.650 124.863 142.761 1.00 49.83 128 ALA A CA 1
ATOM 2964 C C . ALA B 1 128 ? -28.052 124.816 144.178 1.00 48.09 128 ALA A C 1
ATOM 2965 O O . ALA B 1 128 ? -28.733 125.162 145.142 1.00 49.49 128 ALA A O 1
ATOM 2967 N N . ALA B 1 129 ? -26.813 124.349 144.297 1.00 46.21 129 ALA A N 1
ATOM 2968 C CA . ALA B 1 129 ? -26.107 124.302 145.582 1.00 47.16 129 ALA A CA 1
ATOM 2969 C C . ALA B 1 129 ? -25.454 125.637 145.981 1.00 49.20 129 ALA A C 1
ATOM 2970 O O . ALA B 1 129 ? -25.022 125.782 147.117 1.00 47.20 129 ALA A O 1
ATOM 2972 N N . GLY B 1 130 ? -25.377 126.604 145.064 1.00 49.52 130 GLY A N 1
ATOM 2973 C CA . GLY B 1 130 ? -24.772 127.908 145.365 1.00 49.97 130 GLY A CA 1
ATOM 2974 C C . GLY B 1 130 ? -23.473 128.139 144.642 1.00 52.75 130 GLY A C 1
ATOM 2975 O O . GLY B 1 130 ? -22.787 129.119 144.930 1.00 48.93 130 GLY A O 1
ATOM 2976 N N . ASP B 1 134 ? -20.593 127.755 136.046 1.00 52.04 134 ASP A N 1
ATOM 2977 C CA . ASP B 1 134 ? -20.209 128.847 135.121 1.00 57.84 134 ASP A CA 1
ATOM 2978 C C . ASP B 1 134 ? -18.695 129.094 135.061 1.00 57.16 134 ASP A C 1
ATOM 2979 O O . ASP B 1 134 ? -18.071 128.898 134.015 1.00 56.46 134 ASP A O 1
ATOM 2984 N N . ALA B 1 135 ? -18.115 129.523 136.181 1.00 58.23 135 ALA A N 1
ATOM 2985 C CA . ALA B 1 135 ? -16.664 129.695 136.293 1.00 58.58 135 ALA A CA 1
ATOM 2986 C C . ALA B 1 135 ? -15.995 128.334 136.400 1.00 59.53 135 ALA A C 1
ATOM 2987 O O . ALA B 1 135 ? -14.883 128.122 135.894 1.00 59.12 135 ALA A O 1
ATOM 2989 N N . LEU B 1 136 ? -16.685 127.415 137.073 1.00 55.80 136 LEU A N 1
ATOM 2990 C CA . LEU B 1 136 ? -16.260 126.035 137.174 1.00 53.68 136 LEU A CA 1
ATOM 2991 C C . LEU B 1 136 ? -16.329 125.388 135.800 1.00 48.24 136 LEU A C 1
ATOM 2992 O O . LEU B 1 136 ? -15.443 124.610 135.451 1.00 46.53 136 LEU A O 1
ATOM 2997 N N . ALA B 1 137 ? -17.367 125.736 135.040 1.00 44.75 137 ALA A N 1
ATOM 2998 C CA . ALA B 1 137 ? -17.518 125.312 133.638 1.00 49.14 137 ALA A CA 1
ATOM 2999 C C . ALA B 1 137 ? -16.415 125.827 132.715 1.00 51.09 137 ALA A C 1
ATOM 3000 O O . ALA B 1 137 ? -15.970 125.109 131.822 1.00 52.06 137 ALA A O 1
ATOM 3002 N N . ALA B 1 138 ? -15.970 127.065 132.943 1.00 53.53 138 ALA A N 1
ATOM 3003 C CA . ALA B 1 138 ? -14.794 127.618 132.254 1.00 51.43 138 ALA A CA 1
ATOM 3004 C C . ALA B 1 138 ? -13.478 126.947 132.677 1.00 51.70 138 ALA A C 1
ATOM 3005 O O . ALA B 1 138 ? -12.628 126.661 131.837 1.00 50.08 138 ALA A O 1
ATOM 3007 N N . LYS B 1 139 ? -13.302 126.720 133.974 1.00 51.95 139 LYS A N 1
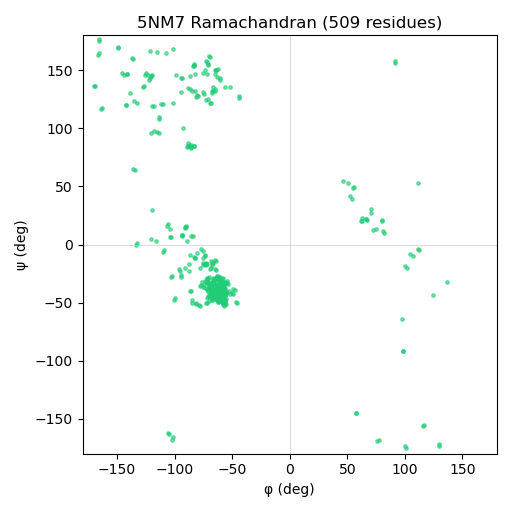ATOM 3008 C CA . LYS B 1 139 ? -12.084 126.068 134.480 1.00 55.13 139 LYS A CA 1
ATOM 3009 C C . LYS B 1 139 ? -11.987 124.595 134.094 1.00 60.34 139 LYS A C 1
ATOM 3010 O O . LYS B 1 139 ? -10.884 124.105 133.850 1.00 60.14 139 LYS A O 1
ATOM 3012 N N . TYR B 1 140 ? -13.131 123.895 134.079 1.00 60.41 140 TYR A N 1
ATOM 3013 C CA . TYR B 1 140 ? -13.175 122.440 133.911 1.00 57.94 140 TYR A CA 1
ATOM 3014 C C . TYR B 1 140 ? -14.250 122.038 132.882 1.00 53.53 140 TYR A C 1
ATOM 3015 O O . TYR B 1 140 ? -15.211 121.359 133.238 1.00 49.99 140 TYR A O 1
ATOM 3024 N N . PRO B 1 141 ? -14.083 122.443 131.604 1.00 49.69 141 PRO A N 1
ATOM 3025 C CA . PRO B 1 141 ? -15.141 122.294 130.585 1.00 47.05 141 PRO A CA 1
ATOM 3026 C C . PRO B 1 141 ? -15.538 120.849 130.256 1.00 43.71 141 PRO A C 1
ATOM 3027 O O . PRO B 1 141 ? -16.668 120.625 129.852 1.00 42.54 141 PRO A O 1
ATOM 3031 N N . ALA B 1 142 ? -14.616 119.905 130.417 1.00 40.85 142 ALA A N 1
ATOM 3032 C CA . ALA B 1 142 ? -14.891 118.497 130.198 1.00 42.56 142 ALA A CA 1
ATOM 3033 C C . ALA B 1 142 ? -15.776 117.905 131.290 1.00 44.27 142 ALA A C 1
ATOM 3034 O O . ALA B 1 142 ? -16.514 116.974 131.015 1.00 44.71 142 ALA A O 1
ATOM 3036 N N . LEU B 1 143 ? -15.696 118.459 132.504 1.00 43.15 143 LEU A N 1
ATOM 3037 C CA . LEU B 1 143 ? -16.412 117.972 133.695 1.00 43.25 143 LEU A CA 1
ATOM 3038 C C . LEU B 1 143 ? -17.636 118.758 134.101 1.00 42.39 143 LEU A C 1
ATOM 3039 O O . LEU B 1 143 ? -18.526 118.225 134.769 1.00 43.56 143 LEU A O 1
ATOM 3044 N N . VAL B 1 144 ? -17.668 120.039 133.771 1.00 39.55 144 VAL A N 1
ATOM 3045 C CA . VAL B 1 144 ? -18.777 120.884 134.140 1.00 37.27 144 VAL A CA 1
ATOM 3046 C C . VAL B 1 144 ? -19.089 121.664 132.898 1.00 39.53 144 VAL A C 1
ATOM 3047 O O . VAL B 1 144 ? -18.196 122.322 132.365 1.00 43.42 144 VAL A O 1
ATOM 3051 N N . ASN B 1 145 ? -20.333 121.584 132.428 1.00 37.28 145 ASN A N 1
ATOM 3052 C CA . ASN B 1 145 ? -20.724 122.174 131.145 1.00 37.53 145 ASN A CA 1
ATOM 3053 C C . ASN B 1 145 ? -22.235 122.159 130.956 1.00 40.33 145 ASN A C 1
ATOM 3054 O O . ASN B 1 145 ? -22.858 121.143 131.234 1.00 39.14 145 ASN A O 1
ATOM 3059 N N . SER B 1 146 ? -22.830 123.247 130.463 1.00 38.12 146 SER A N 1
ATOM 3060 C CA . SER B 1 146 ? -24.265 123.247 130.131 1.00 40.83 146 SER A CA 1
ATOM 3061 C C . SER B 1 146 ? -24.577 122.342 128.918 1.00 38.69 146 SER A C 1
ATOM 3062 O O . SER B 1 146 ? -25.720 121.941 128.718 1.00 40.02 146 SER A O 1
ATOM 3065 N N . LYS B 1 147 ? -23.550 122.057 128.125 1.00 39.52 147 LYS A N 1
ATOM 3066 C CA . LYS B 1 147 ? -23.603 121.087 127.032 1.00 42.73 147 LYS A CA 1
ATOM 3067 C C . LYS B 1 147 ? -23.352 119.668 127.524 1.00 36.53 147 LYS A C 1
ATOM 3068 O O . LYS B 1 147 ? -22.408 119.396 128.255 1.00 38.25 147 LYS A O 1
ATOM 3074 N N . ARG B 1 148 ? -24.208 118.760 127.089 1.00 35.24 148 ARG A N 1
ATOM 3075 C CA . ARG B 1 148 ? -24.119 117.365 127.435 1.00 35.61 148 ARG A CA 1
ATOM 3076 C C . ARG B 1 148 ? -22.928 116.735 126.742 1.00 31.66 148 ARG A C 1
ATOM 3077 O O . ARG B 1 148 ? -22.473 117.239 125.714 1.00 33.48 148 ARG A O 1
ATOM 3085 N N . GLY B 1 149 ? -22.399 115.668 127.327 1.00 27.87 149 GLY A N 1
ATOM 3086 C CA . GLY B 1 149 ? -21.335 114.880 126.729 1.00 28.44 149 GLY A CA 1
ATOM 3087 C C . GLY B 1 149 ? -20.021 114.877 127.461 1.00 27.76 149 GLY A C 1
ATOM 3088 O O . GLY B 1 149 ? -19.996 115.072 128.656 1.00 27.29 149 GLY A O 1
ATOM 3089 N N . GLY B 1 150 ? -18.937 114.601 126.740 1.00 28.98 150 GLY A N 1
ATOM 3090 C CA . GLY B 1 150 ? -17.596 114.435 127.290 1.00 28.66 150 GLY A CA 1
ATOM 3091 C C . GLY B 1 150 ? -17.342 113.066 127.884 1.00 27.34 150 GLY A C 1
ATOM 3092 O O . GLY B 1 150 ? -16.316 112.819 128.500 1.00 28.49 150 GLY A O 1
ATOM 3093 N N . TYR B 1 151 ? -18.255 112.133 127.622 1.00 27.43 151 TYR A N 1
ATOM 3094 C CA . TYR B 1 151 ? -18.177 110.799 128.176 1.00 28.21 151 TYR A CA 1
ATOM 3095 C C . TYR B 1 151 ? -16.929 110.034 127.770 1.00 28.00 151 TYR A C 1
ATOM 3096 O O . TYR B 1 151 ? -16.498 110.088 126.612 1.00 29.36 151 TYR A O 1
ATOM 3105 N N . ALA B 1 152 ? -16.393 109.253 128.695 1.00 26.02 152 ALA A N 1
ATOM 3106 C CA . ALA B 1 152 ? -15.325 108.299 128.404 1.00 26.63 152 ALA A CA 1
ATOM 3107 C C . ALA B 1 152 ? -15.852 106.893 128.252 1.00 28.33 152 ALA A C 1
ATOM 3108 O O . ALA B 1 152 ? -15.495 106.174 127.322 1.00 28.74 152 ALA A O 1
ATOM 3110 N N . GLY B 1 153 ? -16.706 106.501 129.190 1.00 31.80 153 GLY A N 1
ATOM 3111 C CA . GLY B 1 153 ? -17.300 105.167 129.215 1.00 32.31 153 GLY A CA 1
ATOM 3112 C C . GLY B 1 153 ? -16.521 104.158 130.006 1.00 31.98 153 GLY A C 1
ATOM 3113 O O . GLY B 1 153 ? -15.308 104.306 130.235 1.00 31.97 153 GLY A O 1
ATOM 3114 N N . ASP B 1 154 ? -17.226 103.121 130.461 1.00 30.56 154 ASP A N 1
ATOM 3115 C CA . ASP B 1 154 ? -16.614 101.995 131.153 1.00 32.59 154 ASP A CA 1
ATOM 3116 C C . ASP B 1 154 ? -15.847 102.486 132.406 1.00 29.73 154 ASP A C 1
ATOM 3117 O O . ASP B 1 154 ? -16.272 103.432 133.058 1.00 29.93 154 ASP A O 1
ATOM 3122 N N . ALA B 1 155 ? -14.730 101.859 132.738 1.00 34.74 155 ALA A N 1
ATOM 3123 C CA . ALA B 1 155 ? -13.950 102.215 133.941 1.00 35.55 155 ALA A CA 1
ATOM 3124 C C . ALA B 1 155 ? -13.449 103.652 133.937 1.00 34.17 155 ALA A C 1
ATOM 3125 O O . ALA B 1 155 ? -13.340 104.290 134.995 1.00 31.96 155 ALA A O 1
ATOM 3127 N N . ALA B 1 156 ? -13.214 104.210 132.746 1.00 35.09 156 ALA A N 1
ATOM 3128 C CA . ALA B 1 156 ? -12.711 105.580 132.652 1.00 35.17 156 ALA A CA 1
ATOM 3129 C C . ALA B 1 156 ? -13.698 106.617 133.166 1.00 35.04 156 ALA A C 1
ATOM 3130 O O . ALA B 1 156 ? -13.311 107.716 133.538 1.00 32.13 156 ALA A O 1
ATOM 3132 N N . GLU B 1 157 ? -14.990 106.278 133.231 1.00 28.58 157 GLU A N 1
ATOM 3133 C CA . GLU B 1 157 ? -15.907 107.155 133.896 1.00 31.23 157 GLU A CA 1
ATOM 3134 C C . GLU B 1 157 ? -15.539 107.455 135.346 1.00 26.77 157 GLU A C 1
ATOM 3135 O O . GLU B 1 157 ? -15.893 108.500 135.817 1.00 30.44 157 GLU A O 1
ATOM 3141 N N . TYR B 1 158 ? -14.968 106.486 136.047 1.00 31.56 158 TYR A N 1
ATOM 3142 C CA . TYR B 1 158 ? -14.631 106.676 137.460 1.00 31.69 158 TYR A CA 1
ATOM 3143 C C . TYR B 1 158 ? -13.547 107.722 137.656 1.00 35.76 158 TYR A C 1
ATOM 3144 O O . TYR B 1 158 ? -13.578 108.431 138.647 1.00 36.13 158 TYR A O 1
ATOM 3153 N N . ALA B 1 159 ? -12.659 107.856 136.675 1.00 35.02 159 ALA A N 1
ATOM 3154 C CA . ALA B 1 159 ? -11.695 108.987 136.667 1.00 35.40 159 ALA A CA 1
ATOM 3155 C C . ALA B 1 159 ? -12.412 110.336 136.556 1.00 35.17 159 ALA A C 1
ATOM 3156 O O . ALA B 1 159 ? -12.099 111.282 137.273 1.00 33.77 159 ALA A O 1
ATOM 3158 N N . ARG B 1 160 ? -13.413 110.433 135.677 1.00 32.34 160 ARG A N 1
ATOM 3159 C CA . ARG B 1 160 ? -14.219 111.646 135.584 1.00 33.23 160 ARG A CA 1
ATOM 3160 C C . ARG B 1 160 ? -14.995 111.939 136.874 1.00 34.29 160 ARG A C 1
ATOM 3161 O O . ARG B 1 160 ? -15.068 113.085 137.327 1.00 36.39 160 ARG A O 1
ATOM 3169 N N . LEU B 1 161 ? -15.628 110.902 137.424 1.00 34.41 161 LEU A N 1
ATOM 3170 C CA . LEU B 1 161 ? -16.371 111.030 138.677 1.00 34.26 161 LEU A CA 1
ATOM 3171 C C . LEU B 1 161 ? -15.427 111.503 139.802 1.00 33.26 161 LEU A C 1
ATOM 3172 O O . LEU B 1 161 ? -15.791 112.425 140.524 1.00 37.69 161 LEU A O 1
ATOM 3177 N N . ALA B 1 162 ? -14.250 110.879 139.884 1.00 37.92 162 ALA A N 1
ATOM 3178 C CA . ALA B 1 162 ? -13.240 111.192 140.907 1.00 40.33 162 ALA A CA 1
ATOM 3179 C C . ALA B 1 162 ? -12.814 112.652 140.829 1.00 43.33 162 ALA A C 1
ATOM 3180 O O . ALA B 1 162 ? -12.743 113.323 141.861 1.00 45.55 162 ALA A O 1
ATOM 3182 N N . SER B 1 163 ? -12.643 113.169 139.606 1.00 44.30 163 SER A N 1
ATOM 3183 C CA . SER B 1 163 ? -12.362 114.607 139.386 1.00 42.51 163 SER A CA 1
ATOM 3184 C C . SER B 1 163 ? -13.538 115.504 139.749 1.00 43.46 163 SER A C 1
ATOM 3185 O O . SER B 1 163 ? -13.383 116.494 140.467 1.00 43.04 163 SER A O 1
ATOM 3188 N N . ALA B 1 164 ? -14.734 115.157 139.280 1.00 37.40 164 ALA A N 1
ATOM 3189 C CA . ALA B 1 164 ? -15.926 115.887 139.656 1.00 38.34 164 ALA A CA 1
ATOM 3190 C C . ALA B 1 164 ? -16.126 115.911 141.185 1.00 36.47 164 ALA A C 1
ATOM 3191 O O . ALA B 1 164 ? -16.574 116.913 141.738 1.00 41.68 164 ALA A O 1
ATOM 3193 N N . SER B 1 165 ? -15.817 114.801 141.837 1.00 44.80 165 SER A N 1
ATOM 3194 C CA . SER B 1 165 ? -16.033 114.656 143.284 1.00 47.22 165 SER A CA 1
ATOM 3195 C C . SER B 1 165 ? -15.184 115.638 144.088 1.00 55.81 165 SER A C 1
ATOM 3196 O O . SER B 1 165 ? -15.592 116.059 145.177 1.00 59.22 165 SER A O 1
ATOM 3199 N N . GLN B 1 166 ? -14.018 115.988 143.539 1.00 57.04 166 GLN A N 1
ATOM 3200 C CA . GLN B 1 166 ? -13.127 116.981 144.136 1.00 61.46 166 GLN A CA 1
ATOM 3201 C C . GLN B 1 166 ? -13.670 118.406 144.009 1.00 57.64 166 GLN A C 1
ATOM 3202 O O . GLN B 1 166 ? -13.237 119.298 144.736 1.00 59.54 166 GLN A O 1
ATOM 3208 N N . ILE B 1 167 ? -14.633 118.622 143.121 1.00 53.20 167 ILE A N 1
ATOM 3209 C CA . ILE B 1 167 ? -15.388 119.875 143.093 1.00 47.76 167 ILE A CA 1
ATOM 3210 C C . ILE B 1 167 ? -16.507 119.846 144.148 1.00 50.17 167 ILE A C 1
ATOM 3211 O O . ILE B 1 167 ? -16.672 120.788 144.920 1.00 44.91 167 ILE A O 1
ATOM 3216 N N . SER B 1 168 ? -17.310 118.785 144.129 1.00 51.28 168 SER A N 1
ATOM 3217 C CA . SER B 1 168 ? -18.367 118.567 145.130 1.00 50.64 168 SER A CA 1
ATOM 3218 C C . SER B 1 168 ? -18.814 117.109 145.074 1.00 51.58 168 SER A C 1
ATOM 3219 O O . SER B 1 168 ? -19.350 116.677 144.064 1.00 49.58 168 SER A O 1
ATOM 3222 N N . GLY B 1 169 ? -18.595 116.379 146.159 1.00 52.54 169 GLY A N 1
ATOM 3223 C CA . GLY B 1 169 ? -18.856 114.942 146.224 1.00 54.01 169 GLY A CA 1
ATOM 3224 C C . GLY B 1 169 ? -20.311 114.598 146.023 1.00 52.23 169 GLY A C 1
ATOM 3225 O O . GLY B 1 169 ? -20.618 113.759 145.196 1.00 55.71 169 GLY A O 1
ATOM 3226 N N . ALA B 1 170 ? -21.206 115.266 146.750 1.00 51.58 170 ALA A 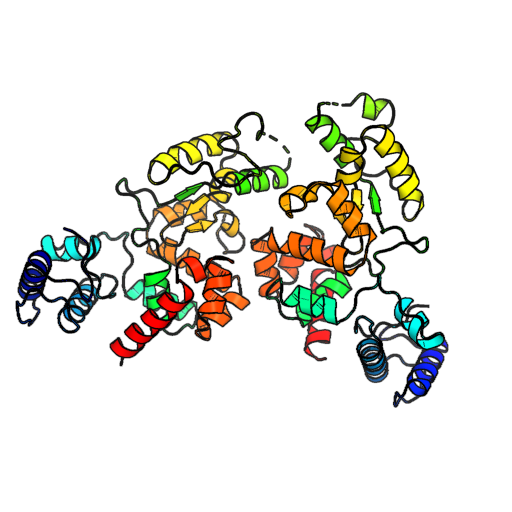N 1
ATOM 3227 C CA . ALA B 1 170 ? -22.647 115.015 146.647 1.00 50.42 170 ALA A CA 1
ATOM 3228 C C . ALA B 1 170 ? -23.166 115.335 145.250 1.00 51.09 170 ALA A C 1
ATOM 3229 O O . ALA B 1 170 ? -23.899 114.529 144.663 1.00 47.14 170 ALA A O 1
ATOM 3231 N N . CYS B 1 171 ? -22.772 116.494 144.724 1.00 46.76 171 CYS A N 1
ATOM 3232 C CA . CYS B 1 171 ? -23.216 116.919 143.402 1.00 45.91 171 CYS A CA 1
ATOM 3233 C C . CYS B 1 171 ? -22.759 115.963 142.290 1.00 41.37 171 CYS A C 1
ATOM 3234 O O . CYS B 1 171 ? -23.548 115.628 141.405 1.00 38.14 171 CYS A O 1
ATOM 3237 N N . ALA B 1 172 ? -21.515 115.511 142.379 1.00 38.03 172 ALA A N 1
ATOM 3238 C CA . ALA B 1 172 ? -20.955 114.597 141.392 1.00 39.24 172 ALA A CA 1
ATOM 3239 C C . ALA B 1 172 ? -21.730 113.275 141.353 1.00 39.01 172 ALA A C 1
ATOM 3240 O O . ALA B 1 172 ? -22.019 112.778 140.283 1.00 31.30 172 ALA A O 1
ATOM 3242 N N . LEU B 1 173 ? -22.089 112.744 142.517 1.00 38.02 173 LEU A N 1
ATOM 3243 C CA . LEU B 1 173 ? -22.864 111.495 142.591 1.00 33.38 173 LEU A CA 1
ATOM 3244 C C . LEU B 1 173 ? -24.264 111.686 142.068 1.00 32.58 173 LEU A C 1
ATOM 3245 O O . LEU B 1 173 ? -24.793 110.812 141.376 1.00 32.26 173 LEU A O 1
ATOM 3250 N N . GLU B 1 174 ? -24.877 112.812 142.402 1.00 29.71 174 GLU A N 1
ATOM 3251 C CA . GLU B 1 174 ? -26.178 113.186 141.885 1.00 32.43 174 GLU A CA 1
ATOM 3252 C C . GLU B 1 174 ? -26.198 113.285 140.352 1.00 32.53 174 GLU A C 1
ATOM 3253 O O . GLU B 1 174 ? -27.233 113.020 139.723 1.00 34.28 174 GLU A O 1
ATOM 3259 N N . ALA B 1 175 ? -25.065 113.693 139.781 1.00 31.36 175 ALA A N 1
ATOM 3260 C CA . ALA B 1 175 ? -24.914 113.906 138.350 1.00 31.12 175 ALA A CA 1
ATOM 3261 C C . ALA B 1 175 ? -24.442 112.653 137.629 1.00 31.17 175 ALA A C 1
ATOM 3262 O O . ALA B 1 175 ? -24.000 112.748 136.489 1.00 29.67 175 ALA A O 1
ATOM 3264 N N . THR B 1 176 ? -24.514 111.483 138.280 1.00 28.26 176 THR A N 1
ATOM 3265 C CA . THR B 1 176 ? -24.034 110.252 137.683 1.00 27.49 176 THR A CA 1
ATOM 3266 C C . THR B 1 176 ? -25.199 109.269 137.640 1.00 28.84 176 THR A C 1
ATOM 3267 O O . THR B 1 176 ? -26.030 109.269 138.540 1.00 25.76 176 THR A O 1
ATOM 3271 N N . SER B 1 177 ? -25.289 108.493 136.555 1.00 26.74 177 SER A N 1
ATOM 3272 C CA . SER B 1 177 ? -26.273 107.397 136.482 1.00 24.96 177 SER A CA 1
ATOM 3273 C C . SER B 1 177 ? -25.635 106.089 136.910 1.00 22.34 177 SER A C 1
ATOM 3274 O O . SER B 1 177 ? -24.485 105.797 136.585 1.00 22.72 177 SER A O 1
ATOM 3277 N N . TRP B 1 178 ? -26.406 105.242 137.611 1.00 21.89 178 TRP A N 1
ATOM 3278 C CA . TRP B 1 178 ? -25.856 104.127 138.312 1.00 20.28 178 TRP A CA 1
ATOM 3279 C C . TRP B 1 178 ? -26.537 102.820 137.944 1.00 21.69 178 TRP A C 1
ATOM 3280 O O . TRP B 1 178 ? -27.763 102.756 137.930 1.00 22.72 178 TRP A O 1
ATOM 3291 N N . GLY B 1 179 ? -25.717 101.809 137.745 1.00 21.29 179 GLY A N 1
ATOM 3292 C CA . GLY B 1 179 ? -26.143 100.424 137.712 1.00 21.32 179 GLY A CA 1
ATOM 3293 C C . GLY B 1 179 ? -26.804 100.017 136.413 1.00 19.76 179 GLY A C 1
ATOM 3294 O O . GLY B 1 179 ? -26.820 100.783 135.435 1.00 20.00 179 GLY A O 1
ATOM 3295 N N . ALA B 1 180 ? -27.419 98.844 136.460 1.00 21.07 180 ALA A N 1
ATOM 3296 C CA . ALA B 1 180 ? -27.999 98.201 135.295 1.00 20.93 180 ALA A CA 1
ATOM 3297 C C . ALA B 1 180 ? -29.065 99.059 134.627 1.00 19.69 180 ALA A C 1
ATOM 3298 O O . ALA B 1 180 ? -29.233 98.989 133.390 1.00 20.20 180 ALA A O 1
ATOM 3300 N N . PHE B 1 181 ? -29.804 99.836 135.413 1.00 18.82 181 PHE A N 1
ATOM 3301 C CA . PHE B 1 181 ? -30.887 100.682 134.893 1.00 18.61 181 PHE A CA 1
ATOM 3302 C C . PHE B 1 181 ? -30.508 102.154 134.796 1.00 19.89 181 PHE A C 1
ATOM 3303 O O . PHE B 1 181 ? -31.332 102.983 134.440 1.00 22.52 181 PHE A O 1
ATOM 3311 N N . GLN B 1 182 ? -29.239 102.458 135.061 1.00 20.45 182 GLN A N 1
ATOM 3312 C CA . GLN B 1 182 ? -28.715 103.819 134.891 1.00 20.83 182 GLN A CA 1
ATOM 3313 C C . GLN B 1 182 ? -29.625 104.893 135.478 1.00 20.33 182 GLN A C 1
ATOM 3314 O O . GLN B 1 182 ? -30.057 105.840 134.818 1.00 22.43 182 GLN A O 1
ATOM 3320 N N . ILE B 1 183 ? -29.947 104.722 136.759 1.00 22.12 183 ILE A N 1
ATOM 3321 C CA . ILE B 1 183 ? -30.755 105.674 137.497 1.00 23.48 183 ILE A CA 1
ATOM 3322 C C . ILE B 1 183 ? -29.860 106.850 137.952 1.00 22.58 183 ILE A C 1
ATOM 3323 O O . ILE B 1 183 ? -28.821 106.623 138.535 1.00 24.56 183 ILE A O 1
ATOM 3328 N N . MET B 1 184 ? -30.292 108.073 137.656 1.00 25.17 184 MET A N 1
ATOM 3329 C CA . MET B 1 184 ? -29.532 109.265 138.070 1.00 25.80 184 MET A CA 1
ATOM 3330 C C . MET B 1 184 ? -29.533 109.423 139.572 1.00 27.07 184 MET A C 1
ATOM 3331 O O . MET B 1 184 ? -30.564 109.284 140.222 1.00 26.71 184 MET A O 1
ATOM 3336 N N . GLY B 1 185 ? -28.366 109.729 140.111 1.00 27.30 185 GLY A N 1
ATOM 3337 C CA . GLY B 1 185 ? -28.212 109.889 141.545 1.00 30.42 185 GLY A CA 1
ATOM 3338 C C . GLY B 1 185 ? -29.096 110.974 142.129 1.00 29.72 185 GLY A C 1
ATOM 3339 O O . GLY B 1 185 ? -29.526 110.855 143.261 1.00 32.20 185 GLY A O 1
ATOM 3340 N N . PHE B 1 186 ? -29.422 112.014 141.361 1.00 30.67 186 PHE A N 1
ATOM 3341 C CA . PHE B 1 186 ? -30.268 113.091 141.892 1.00 32.57 186 PHE A CA 1
ATOM 3342 C C . PHE B 1 186 ? -31.691 112.661 142.263 1.00 33.13 186 PHE A C 1
ATOM 3343 O O . PHE B 1 186 ? -32.407 113.419 142.922 1.00 34.13 186 PHE A O 1
ATOM 3351 N N . HIS B 1 187 ? -32.110 111.473 141.808 1.00 30.09 187 HIS A N 1
ATOM 3352 C CA . HIS B 1 187 ? -33.389 110.920 142.190 1.00 30.08 187 HIS A CA 1
ATOM 3353 C C . HIS B 1 187 ? -33.391 110.332 143.597 1.00 30.23 187 HIS A C 1
ATOM 3354 O O . HIS B 1 187 ? -34.451 109.936 144.062 1.00 30.39 187 HIS A O 1
ATOM 3361 N N . TRP B 1 188 ? -32.252 110.302 144.293 1.00 31.21 188 TRP A N 1
ATOM 3362 C CA . TRP B 1 188 ? -32.188 109.659 145.616 1.00 32.97 188 TRP A CA 1
ATOM 3363 C C . TRP B 1 188 ? -33.318 110.097 146.561 1.00 33.31 188 TRP A C 1
ATOM 3364 O O . TRP B 1 188 ? -33.921 109.272 147.259 1.00 31.17 188 TRP A O 1
ATOM 3375 N N . LYS B 1 189 ? -33.615 111.392 146.572 1.00 35.44 189 LYS A N 1
ATOM 3376 C CA . LYS B 1 189 ? -34.584 111.958 147.504 1.00 38.42 189 LYS A CA 1
ATOM 3377 C C . LYS B 1 189 ? -36.005 111.575 147.124 1.00 39.22 189 LYS A C 1
ATOM 3378 O O . LYS B 1 189 ? -36.756 111.068 147.959 1.00 39.16 189 LYS A O 1
ATOM 3384 N N . ALA B 1 190 ? -36.343 111.785 145.853 1.00 40.86 190 ALA A N 1
ATOM 3385 C CA . ALA B 1 190 ? -37.623 111.370 145.283 1.00 40.39 190 ALA A CA 1
ATOM 3386 C C . ALA B 1 190 ? -37.909 109.888 145.469 1.00 39.80 190 ALA A C 1
ATOM 3387 O O . ALA B 1 190 ? -39.072 109.499 145.581 1.00 39.40 190 ALA A O 1
ATOM 3389 N N . LEU B 1 191 ? -36.864 109.068 145.459 1.00 34.71 191 LEU A N 1
ATOM 3390 C CA . LEU B 1 191 ? -37.020 107.621 145.574 1.00 34.29 191 LEU A CA 1
ATOM 3391 C C . LEU B 1 191 ? -36.914 107.116 147.014 1.00 31.93 191 LEU A C 1
ATOM 3392 O O . LEU B 1 191 ? -36.891 105.912 147.247 1.00 30.55 191 LEU A O 1
ATOM 3397 N N . GLY B 1 192 ? -36.842 108.028 147.983 1.00 33.64 192 GLY A N 1
ATOM 3398 C CA . GLY B 1 192 ? -36.905 107.656 149.377 1.00 34.52 192 GLY A CA 1
ATOM 3399 C C . GLY B 1 192 ? -35.639 107.124 150.003 1.00 33.80 192 GLY A C 1
ATOM 3400 O O . GLY B 1 192 ? -35.717 106.441 151.016 1.00 35.33 192 GLY A O 1
ATOM 3401 N N . TYR B 1 193 ? -34.467 107.417 149.426 1.00 30.53 193 TYR A N 1
ATOM 3402 C CA . TYR B 1 193 ? -33.211 107.057 150.051 1.00 30.03 193 TYR A CA 1
ATOM 3403 C C . TYR B 1 193 ? -32.824 108.128 151.090 1.00 28.07 193 TYR A C 1
ATOM 3404 O O . TYR B 1 193 ? -33.244 109.268 150.952 1.00 31.36 193 TYR A O 1
ATOM 3413 N N . PRO B 1 194 ? -32.022 107.764 152.094 1.00 30.30 194 PRO A N 1
ATOM 3414 C CA . PRO B 1 194 ? -31.656 108.716 153.168 1.00 31.62 194 PRO A CA 1
ATOM 3415 C C . PRO B 1 194 ? -30.863 109.921 152.671 1.00 34.64 194 PRO A C 1
ATOM 3416 O O . PRO B 1 194 ? -31.074 111.040 153.152 1.00 30.74 194 PRO A O 1
ATOM 3420 N N . ASP B 1 195 ? -29.959 109.668 151.733 1.00 31.29 195 ASP A N 1
ATOM 3421 C CA . ASP B 1 195 ? -29.103 110.699 151.116 1.00 33.72 195 ASP A CA 1
ATOM 3422 C C . ASP B 1 195 ? -28.474 110.077 149.866 1.00 34.39 195 ASP A C 1
ATOM 3423 O O . ASP B 1 195 ? -28.633 108.874 149.624 1.00 30.63 195 ASP A O 1
ATOM 3428 N N . VAL B 1 196 ? -27.710 110.866 149.115 1.00 33.57 196 VAL A N 1
ATOM 3429 C CA . VAL B 1 196 ? -27.090 110.338 147.883 1.00 32.46 196 VAL A CA 1
ATOM 3430 C C . VAL B 1 196 ? -26.048 109.256 148.163 1.00 31.13 196 VAL A C 1
ATOM 3431 O O . VAL B 1 196 ? -25.855 108.336 147.371 1.00 28.83 196 VAL A O 1
ATOM 3435 N N . PHE B 1 197 ? -25.342 109.368 149.284 1.00 32.50 197 PHE A N 1
ATOM 3436 C CA . PHE B 1 197 ? -24.301 108.420 149.623 1.00 32.87 197 PHE A CA 1
ATOM 3437 C C . PHE B 1 197 ? -24.897 107.050 149.896 1.00 31.14 197 PHE A C 1
ATOM 3438 O O . PHE B 1 197 ? -24.323 106.052 149.492 1.00 30.28 197 PHE A O 1
ATOM 3446 N N . ALA B 1 198 ? -26.053 107.012 150.556 1.00 31.00 198 ALA A N 1
ATOM 3447 C CA . ALA B 1 198 ? -26.717 105.730 150.856 1.00 32.88 198 ALA A CA 1
ATOM 3448 C C . ALA B 1 198 ? -27.254 105.111 149.552 1.00 28.43 198 ALA A C 1
ATOM 3449 O O . ALA B 1 198 ? -27.180 103.907 149.375 1.00 28.03 198 ALA A O 1
ATOM 3451 N N . PHE B 1 199 ? -27.736 105.957 148.645 1.00 29.27 199 PHE A N 1
ATOM 3452 C CA . PHE B 1 199 ? -28.155 105.508 147.305 1.00 27.14 199 PHE A CA 1
ATOM 3453 C C . PHE B 1 199 ? -27.002 104.828 146.565 1.00 27.34 199 PHE A C 1
ATOM 3454 O O . PHE B 1 199 ? -27.106 103.689 146.077 1.00 26.15 199 PHE A O 1
ATOM 3462 N N . VAL B 1 200 ? -25.862 105.513 146.514 1.00 26.59 200 VAL A N 1
ATOM 3463 C CA . VAL B 1 200 ? -24.685 104.973 145.841 1.00 25.81 200 VAL A CA 1
ATOM 3464 C C . VAL B 1 200 ? -24.192 103.697 146.490 1.00 25.39 200 VAL A C 1
ATOM 3465 O O . VAL B 1 200 ? -23.831 102.759 145.796 1.00 23.26 200 VAL A O 1
ATOM 3469 N N . ASP B 1 201 ? -24.155 103.655 147.832 1.00 26.78 201 ASP A N 1
ATOM 3470 C CA . ASP B 1 201 ? -23.739 102.472 148.533 1.00 28.77 201 ASP A CA 1
ATOM 3471 C C . ASP B 1 201 ? -24.622 101.302 148.162 1.00 25.57 201 ASP A C 1
ATOM 3472 O O . ASP B 1 201 ? -24.109 100.240 147.954 1.00 27.03 201 ASP A O 1
ATOM 3477 N N . ALA B 1 202 ? -25.920 101.544 147.999 1.00 26.30 202 ALA A N 1
ATOM 3478 C CA . ALA B 1 202 ? -26.821 100.473 147.550 1.00 27.38 202 ALA A CA 1
ATOM 3479 C C . ALA B 1 202 ? -26.480 100.015 146.113 1.00 26.17 202 ALA A C 1
ATOM 3480 O O . ALA B 1 202 ? -26.424 98.817 145.826 1.00 26.66 202 ALA A O 1
ATOM 3482 N N . MET B 1 203 ? -26.197 100.975 145.235 1.00 25.39 203 MET A N 1
ATOM 3483 C CA . MET B 1 203 ? -25.844 100.656 143.841 1.00 24.31 203 MET A CA 1
ATOM 3484 C C . MET B 1 203 ? -24.576 99.828 143.765 1.00 21.89 203 MET A C 1
ATOM 3485 O O . MET B 1 203 ? -24.425 99.012 142.889 1.00 23.68 203 MET A O 1
ATOM 3490 N N . LYS B 1 204 ? -23.667 100.016 144.728 1.00 23.18 204 LYS A N 1
ATOM 3491 C CA . LYS B 1 204 ? -22.457 99.234 144.791 1.00 24.35 204 LYS A CA 1
ATOM 3492 C C . LYS B 1 204 ? -22.587 97.807 145.292 1.00 24.81 204 LYS A C 1
ATOM 3493 O O . LYS B 1 204 ? -21.673 96.984 145.083 1.00 25.87 204 LYS A O 1
ATOM 3499 N N . VAL B 1 205 ? -23.699 97.508 145.959 1.00 25.55 205 VAL A N 1
ATOM 3500 C CA . VAL B 1 205 ? -23.884 96.222 146.610 1.00 26.19 205 VAL A CA 1
ATOM 3501 C C . VAL B 1 205 ? -24.250 95.151 145.596 1.00 26.36 205 VAL A C 1
ATOM 3502 O O . VAL B 1 205 ? -23.619 94.093 145.564 1.00 24.67 205 VAL A O 1
ATOM 3506 N N . SER B 1 206 ? -25.277 95.390 144.786 1.00 21.83 206 SER A N 1
ATOM 3507 C CA . SER B 1 206 ? -25.769 94.300 143.948 1.00 22.21 206 SER A CA 1
ATOM 3508 C C . SER B 1 206 ? -26.689 94.805 142.857 1.00 20.15 206 SER A C 1
ATOM 3509 O O . SER B 1 206 ? -27.214 95.913 142.954 1.00 20.38 206 SER A O 1
ATOM 3512 N N . GLU B 1 207 ? -26.910 93.940 141.880 1.00 19.19 207 GLU A N 1
ATOM 3513 C CA . GLU B 1 207 ? -27.849 94.228 140.831 1.00 20.53 207 GLU A CA 1
ATOM 3514 C C . GLU B 1 207 ? -29.280 94.273 141.377 1.00 20.70 207 GLU A C 1
ATOM 3515 O O . GLU B 1 207 ? -30.093 95.047 140.873 1.00 20.31 207 GLU A O 1
ATOM 3521 N N . ALA B 1 208 ? -29.560 93.460 142.395 1.00 21.74 208 ALA A N 1
ATOM 3522 C CA . ALA B 1 208 ? -30.869 93.527 143.079 1.00 22.61 208 ALA A CA 1
ATOM 3523 C C . ALA B 1 208 ? -31.151 94.939 143.613 1.00 22.55 208 ALA A C 1
ATOM 3524 O O . ALA B 1 208 ? -32.268 95.452 143.466 1.00 22.07 208 ALA A O 1
ATOM 3526 N N . GLU B 1 209 ? -30.152 95.600 144.201 1.00 22.41 209 GLU A N 1
ATOM 3527 C CA . GLU B 1 209 ? -30.332 96.980 144.666 1.00 23.90 209 GLU A CA 1
ATOM 3528 C C . GLU B 1 209 ? -30.525 97.949 143.512 1.00 20.50 209 GLU A C 1
ATOM 3529 O O . GLU B 1 209 ? -31.293 98.894 143.595 1.00 22.07 209 GLU A O 1
ATOM 3535 N N . GLN B 1 210 ? -29.832 97.689 142.426 1.00 19.60 210 GLN A N 1
ATOM 3536 C CA . GLN B 1 210 ? -29.958 98.501 141.228 1.00 20.60 210 GLN A CA 1
ATOM 3537 C C . GLN B 1 210 ? -31.333 98.402 140.607 1.00 20.56 210 GLN A C 1
ATOM 3538 O O . GLN B 1 210 ? -31.884 99.403 140.154 1.00 19.02 210 GLN A O 1
ATOM 3544 N N . LEU B 1 211 ? -31.870 97.187 140.610 1.00 21.12 211 LEU A N 1
ATOM 3545 C CA . LEU B 1 211 ? -33.247 96.938 140.192 1.00 19.97 211 LEU A CA 1
ATOM 3546 C C . LEU B 1 211 ? -34.244 97.603 141.120 1.00 19.66 211 LEU A C 1
ATOM 3547 O O . LEU B 1 211 ? -35.232 98.149 140.650 1.00 18.81 211 LEU A O 1
ATOM 3552 N N . GLU B 1 212 ? -33.979 97.568 142.420 1.00 21.35 212 GLU A N 1
ATOM 3553 C CA . GLU B 1 212 ? -34.845 98.264 143.387 1.00 22.91 212 GLU A CA 1
ATOM 3554 C C . GLU B 1 212 ? -34.947 99.753 143.069 1.00 21.04 212 GLU A C 1
ATOM 3555 O O . GLU B 1 212 ? -36.026 100.347 143.170 1.00 19.49 212 GLU A O 1
ATOM 3561 N N . ALA B 1 213 ? -33.837 100.380 142.679 1.00 21.39 213 ALA A N 1
ATOM 3562 C CA . ALA B 1 213 ? -33.882 101.794 142.274 1.00 21.05 213 ALA A CA 1
ATOM 3563 C C . ALA B 1 213 ? -34.823 102.009 141.082 1.00 21.11 213 ALA A C 1
ATOM 3564 O O . ALA B 1 213 ? -35.614 102.959 141.045 1.00 18.72 213 ALA A O 1
ATOM 3566 N N . PHE B 1 214 ? -34.722 101.109 140.105 1.00 19.79 214 PHE A N 1
ATOM 3567 C CA . PHE B 1 214 ? -35.624 101.148 138.939 1.00 21.42 214 PHE A CA 1
ATOM 3568 C C . PHE B 1 214 ? -37.094 100.989 139.370 1.00 19.86 214 PHE A C 1
ATOM 3569 O O . PHE B 1 214 ? -37.972 101.736 138.923 1.00 18.54 214 PHE A O 1
ATOM 3577 N N . VAL B 1 215 ? -37.350 100.027 140.248 1.00 19.95 215 VAL A N 1
ATOM 3578 C CA . VAL B 1 215 ? -38.709 99.793 140.764 1.00 19.61 215 VAL A CA 1
ATOM 3579 C C . VAL B 1 215 ? -39.250 101.067 141.426 1.00 20.28 215 VAL A C 1
ATOM 3580 O O . VAL B 1 215 ? -40.375 101.518 141.124 1.00 19.35 215 VAL A O 1
ATOM 3584 N N . ARG B 1 216 ? -38.436 101.670 142.297 1.00 19.00 216 ARG A N 1
ATOM 3585 C CA . ARG B 1 216 ? -38.836 102.932 142.934 1.00 20.61 216 ARG A CA 1
ATOM 3586 C C . ARG B 1 216 ? -39.100 104.040 141.917 1.00 19.06 216 ARG A C 1
ATOM 3587 O O . ARG B 1 216 ? -40.042 104.811 142.080 1.00 19.51 216 ARG A O 1
ATOM 3595 N N . PHE B 1 217 ? -38.271 104.106 140.882 1.00 19.45 217 PHE A N 1
ATOM 3596 C CA . PHE B 1 217 ? -38.401 105.097 139.830 1.00 19.71 217 PHE A CA 1
ATOM 3597 C C . PHE B 1 217 ? -39.741 104.975 139.120 1.00 19.07 217 PHE A C 1
ATOM 3598 O O . PHE B 1 217 ? -40.452 105.967 138.914 1.00 20.46 217 PHE A O 1
ATOM 3606 N N . VAL B 1 218 ? -40.106 103.741 138.772 1.00 18.67 218 VAL A N 1
ATOM 3607 C CA . VAL B 1 218 ? -41.376 103.512 138.109 1.00 18.51 218 VAL A CA 1
ATOM 3608 C C . VAL B 1 218 ? -42.559 103.788 139.060 1.00 19.11 218 VAL A C 1
ATOM 3609 O O . VAL B 1 218 ? -43.563 104.412 138.657 1.00 19.93 218 VAL A O 1
ATOM 3613 N N . LEU B 1 219 ? -42.444 103.308 140.291 1.00 18.68 219 LEU A N 1
ATOM 3614 C CA . LEU B 1 219 ? -43.496 103.571 141.303 1.00 20.60 219 LEU A CA 1
ATOM 3615 C C . LEU B 1 219 ? -43.761 105.048 141.520 1.00 21.12 219 LEU A C 1
ATOM 3616 O O . LEU B 1 219 ? -44.918 105.441 141.785 1.00 21.31 219 LEU A O 1
ATOM 3621 N N . ALA B 1 220 ? -42.718 105.867 141.369 1.00 22.10 220 ALA A N 1
ATOM 3622 C CA . ALA B 1 220 ? -42.838 107.325 141.551 1.00 23.43 220 ALA A CA 1
ATOM 3623 C C . ALA B 1 220 ? -43.555 108.018 140.408 1.00 25.31 220 ALA A C 1
ATOM 3624 O O . ALA B 1 220 ? -43.962 109.169 140.569 1.00 23.74 220 ALA A O 1
ATOM 3626 N N . ASP B 1 221 ? -43.682 107.354 139.251 1.00 21.19 221 ASP A N 1
ATOM 3627 C CA . ASP B 1 221 ? -44.341 107.908 138.061 1.00 21.43 221 ASP A CA 1
ATOM 3628 C C . ASP B 1 221 ? -45.603 107.113 137.796 1.00 24.00 221 ASP A C 1
ATOM 3629 O O . ASP B 1 221 ? -45.589 106.070 137.145 1.00 20.18 221 ASP A O 1
ATOM 3634 N N . LYS B 1 222 ? -46.722 107.611 138.283 1.00 21.36 222 LYS A N 1
ATOM 3635 C CA . LYS B 1 222 ? -47.959 106.844 138.223 1.00 21.79 222 LYS A CA 1
ATOM 3636 C C . LYS B 1 222 ? -48.482 106.617 136.814 1.00 19.55 222 LYS A C 1
ATOM 3637 O O . LYS B 1 222 ? -49.111 105.608 136.536 1.00 20.01 222 LYS A O 1
ATOM 3643 N N . VAL B 1 223 ? -48.190 107.521 135.892 1.00 19.04 223 VAL A N 1
ATOM 3644 C CA . VAL B 1 223 ? -48.595 107.351 134.517 1.00 18.75 223 VAL A CA 1
ATOM 3645 C C . VAL B 1 223 ? -47.791 106.215 133.881 1.00 17.01 223 VAL A C 1
ATOM 3646 O O . VAL B 1 223 ? -48.346 105.343 133.195 1.00 18.08 223 VAL A O 1
ATOM 3650 N N . MET B 1 224 ? -46.492 106.278 134.082 1.00 17.85 224 MET A N 1
ATOM 3651 C CA . MET B 1 224 ? -45.597 105.204 133.603 1.00 19.18 224 MET A CA 1
ATOM 3652 C C . MET B 1 224 ? -45.952 103.850 134.182 1.00 18.23 224 MET A C 1
ATOM 3653 O O . MET B 1 224 ? -45.929 102.826 133.476 1.00 19.46 224 MET A O 1
ATOM 3658 N N . LEU B 1 225 ? -46.212 103.833 135.479 1.00 15.58 225 LEU A N 1
ATOM 3659 C CA . LEU B 1 225 ? -46.583 102.610 136.171 1.00 18.13 225 LEU A CA 1
ATOM 3660 C C . LEU B 1 225 ? -47.857 102.034 135.593 1.00 17.61 225 LEU A C 1
ATOM 3661 O O . LEU B 1 225 ? -47.938 100.826 135.339 1.00 18.78 225 LEU A O 1
ATOM 3666 N N . ALA B 1 226 ? -48.851 102.879 135.347 1.00 16.45 226 ALA A N 1
ATOM 3667 C CA . ALA B 1 226 ? -50.112 102.402 134.783 1.00 17.65 226 ALA A CA 1
ATOM 3668 C C . ALA B 1 226 ? -49.888 101.866 133.359 1.00 16.52 226 ALA A C 1
ATOM 3669 O O . ALA B 1 226 ? -50.502 100.866 132.993 1.00 17.25 226 ALA A O 1
ATOM 3671 N N . ALA B 1 227 ? -49.008 102.498 132.596 1.00 18.18 227 ALA A N 1
ATOM 3672 C CA . ALA B 1 227 ? -48.711 102.045 131.189 1.00 17.87 227 ALA A CA 1
ATOM 3673 C C . ALA B 1 227 ? -48.074 100.658 131.248 1.00 18.21 227 ALA A C 1
ATOM 3674 O O . ALA B 1 227 ? -48.424 99.756 130.459 1.00 17.85 227 ALA A O 1
ATOM 3676 N N . LEU B 1 228 ? -47.155 100.486 132.181 1.00 18.30 228 LEU A N 1
ATOM 3677 C CA . LEU B 1 228 ? -46.493 99.202 132.351 1.00 16.79 228 LEU A CA 1
ATOM 3678 C C . LEU B 1 228 ? -47.472 98.134 132.782 1.00 17.35 228 LEU A C 1
ATOM 3679 O O . LEU B 1 228 ? -47.498 97.028 132.210 1.00 17.24 228 LEU A O 1
ATOM 3684 N N . ARG B 1 229 ? -48.296 98.452 133.779 1.00 17.13 229 ARG A N 1
ATOM 3685 C CA . ARG B 1 229 ? -49.281 97.507 134.243 1.00 17.54 229 ARG A CA 1
ATOM 3686 C C . ARG B 1 229 ? -50.223 97.062 133.125 1.00 17.67 229 ARG A C 1
ATOM 3687 O O . ARG B 1 229 ? -50.608 95.899 133.095 1.00 18.89 229 ARG A O 1
ATOM 3695 N N . SER B 1 230 ? -50.540 97.977 132.187 1.00 17.71 230 SER A N 1
ATOM 3696 C CA . SER B 1 230 ? -51.446 97.723 131.107 1.00 18.56 230 SER A CA 1
ATOM 3697 C C . SER B 1 230 ? -50.766 97.165 129.856 1.00 20.05 230 SER A C 1
ATOM 3698 O O . SER B 1 230 ? -51.438 96.995 128.856 1.00 21.45 230 SER A O 1
ATOM 3701 N N . LYS B 1 231 ? -49.467 96.935 129.944 1.00 20.56 231 LYS A N 1
ATOM 3702 C CA . LYS B 1 231 ? -48.661 96.489 128.808 1.00 22.66 231 LYS A CA 1
ATOM 3703 C C . LYS B 1 231 ? -48.820 97.367 127.591 1.00 21.79 231 LYS A C 1
ATOM 3704 O O . LYS B 1 231 ? -48.911 96.875 126.449 1.00 22.04 231 LYS A O 1
ATOM 3710 N N . LYS B 1 232 ? -48.850 98.684 127.818 1.00 20.41 232 LYS A N 1
ATOM 3711 C CA . LYS B 1 232 ? -48.865 99.633 126.759 1.00 21.10 232 LYS A CA 1
ATOM 3712 C C . LYS B 1 232 ? -47.414 99.933 126.426 1.00 20.71 232 LYS A C 1
ATOM 3713 O O . LYS B 1 232 ? -46.830 100.895 126.912 1.00 19.42 232 LYS A O 1
ATOM 3719 N N . TRP B 1 233 ? -46.820 99.072 125.582 1.00 19.68 233 TRP A N 1
ATOM 3720 C CA . TRP B 1 233 ? -45.393 99.094 125.377 1.00 19.18 233 TRP A CA 1
ATOM 3721 C C . TRP B 1 233 ? -44.881 100.348 124.720 1.00 20.30 233 TRP A C 1
ATOM 3722 O O . TRP B 1 233 ? -43.858 100.896 125.136 1.00 22.41 233 TRP A O 1
ATOM 3733 N N . ALA B 1 234 ? -45.601 100.837 123.717 1.00 23.10 234 ALA A N 1
ATOM 3734 C CA . ALA B 1 234 ? -45.163 102.059 123.044 1.00 23.94 234 ALA A CA 1
ATOM 3735 C C . ALA B 1 234 ? -45.243 103.261 123.986 1.00 23.73 234 ALA A C 1
ATOM 3736 O O . ALA B 1 234 ? -44.336 104.079 124.036 1.00 21.92 234 ALA A O 1
ATOM 3738 N N . LYS B 1 235 ? -46.328 103.345 124.719 1.00 22.37 235 LYS A N 1
ATOM 3739 C CA . LYS B 1 235 ? -46.454 104.406 125.727 1.00 25.03 235 LYS A CA 1
ATOM 3740 C C . LYS B 1 235 ? -45.372 104.308 126.815 1.00 25.36 235 LYS A C 1
ATOM 3741 O O . LYS B 1 235 ? -44.748 105.297 127.174 1.00 25.19 235 LYS A O 1
ATOM 3747 N N . PHE B 1 236 ? -45.155 103.110 127.348 1.00 22.61 236 PHE A N 1
ATOM 3748 C CA . PHE B 1 236 ? -44.132 102.938 128.358 1.00 20.62 236 PHE A CA 1
ATOM 3749 C C . PHE B 1 236 ? -42.776 103.359 127.801 1.00 21.92 236 PHE A C 1
ATOM 3750 O O . PHE B 1 236 ? -42.013 104.055 128.448 1.00 23.91 236 PHE A O 1
ATOM 3758 N N . ALA B 1 237 ? -42.471 102.916 126.584 1.00 22.15 237 ALA A N 1
ATOM 3759 C CA . ALA B 1 237 ? -41.204 103.221 125.997 1.00 22.67 237 ALA A CA 1
ATOM 3760 C C . ALA B 1 237 ? -41.087 104.739 125.768 1.00 21.37 237 ALA A C 1
ATOM 3761 O O . ALA B 1 237 ? -40.039 105.302 126.006 1.00 22.57 237 ALA A O 1
ATOM 3763 N N . GLU B 1 238 ? -42.151 105.382 125.315 1.00 21.63 238 GLU A N 1
ATOM 3764 C CA . GLU B 1 238 ? -42.120 106.841 125.102 1.00 24.02 238 GLU A CA 1
ATOM 3765 C C . GLU B 1 238 ? -41.808 107.563 126.412 1.00 24.37 238 GLU A C 1
ATOM 3766 O O . GLU B 1 238 ? -40.967 108.487 126.462 1.00 24.95 238 GLU A O 1
ATOM 3772 N N . LEU B 1 239 ? -42.449 107.107 127.482 1.00 22.64 239 LEU A N 1
ATOM 3773 C CA . LEU B 1 239 ? -42.214 107.725 128.799 1.00 23.04 239 LEU A CA 1
ATOM 3774 C C . LEU B 1 239 ? -40.855 107.431 129.378 1.00 21.43 239 LEU A C 1
ATOM 3775 O O . LEU B 1 239 ? -40.241 108.303 130.010 1.00 21.76 239 LEU A O 1
ATOM 3780 N N . TYR B 1 240 ? -40.397 106.183 129.204 1.00 20.00 240 TYR A N 1
ATOM 3781 C CA . TYR B 1 240 ? -39.146 105.734 129.803 1.00 20.81 240 TYR A CA 1
ATOM 3782 C C . TYR B 1 240 ? -37.903 106.057 128.979 1.00 22.21 240 TYR A C 1
ATOM 3783 O O . TYR B 1 240 ? -36.941 106.608 129.501 1.00 22.76 240 TYR A O 1
ATOM 3792 N N . ASN B 1 241 ? -37.969 105.751 127.692 1.00 22.45 241 ASN A N 1
ATOM 3793 C CA . ASN B 1 241 ? -36.856 106.004 126.756 1.00 24.05 241 ASN A CA 1
ATOM 3794 C C . ASN B 1 241 ? -36.903 107.369 126.070 1.00 25.04 241 ASN A C 1
ATOM 3795 O O . ASN B 1 241 ? -35.872 107.833 125.610 1.00 28.22 241 ASN A O 1
ATOM 3800 N N . GLY B 1 242 ? -38.070 108.002 126.042 1.00 27.28 242 GLY A N 1
ATOM 3801 C CA . GLY B 1 242 ? -38.211 109.365 125.485 1.00 29.54 242 GLY A CA 1
ATOM 3802 C C . GLY B 1 242 ? -38.778 109.360 124.075 1.00 33.05 242 GLY A C 1
ATOM 3803 O O . GLY B 1 242 ? -39.120 108.310 123.524 1.00 29.66 242 GLY A O 1
ATOM 3804 N N . LYS B 1 243 ? -38.841 110.548 123.476 1.00 35.00 243 LYS A N 1
ATOM 3805 C CA . LYS B 1 243 ? -39.553 110.771 122.213 1.00 40.01 243 LYS A CA 1
ATOM 3806 C C . LYS B 1 243 ? -39.024 109.937 121.036 1.00 36.70 243 LYS A C 1
ATOM 3807 O O . LYS B 1 243 ? -39.792 109.584 120.141 1.00 35.47 243 LYS A O 1
ATOM 3813 N N . ALA B 1 244 ? -37.747 109.581 121.078 1.00 35.80 244 ALA A N 1
ATOM 3814 C CA . ALA B 1 244 ? -37.103 108.806 120.030 1.00 36.73 244 ALA A CA 1
ATOM 3815 C C . ALA B 1 244 ? -37.149 107.289 120.251 1.00 35.31 244 ALA A C 1
ATOM 3816 O O . ALA B 1 244 ? -36.405 106.555 119.606 1.00 37.18 244 ALA A O 1
ATOM 3818 N N . TYR B 1 245 ? -37.993 106.824 121.174 1.00 34.55 245 TYR A N 1
ATOM 3819 C CA . TYR B 1 245 ? -38.110 105.397 121.494 1.00 34.10 245 TYR A CA 1
ATOM 3820 C C . TYR B 1 245 ? -38.282 104.485 120.256 1.00 34.71 245 TYR A C 1
ATOM 3821 O O . TYR B 1 245 ? -37.736 103.393 120.237 1.00 32.51 245 TYR A O 1
ATOM 3830 N N . ALA B 1 246 ? -39.041 104.934 119.252 1.00 37.26 246 ALA A N 1
ATOM 3831 C CA . ALA B 1 246 ? -39.336 104.102 118.077 1.00 39.84 246 ALA A CA 1
ATOM 3832 C C . ALA B 1 246 ? -38.109 103.856 117.220 1.00 43.69 246 ALA A C 1
ATOM 3833 O O . ALA B 1 246 ? -37.933 1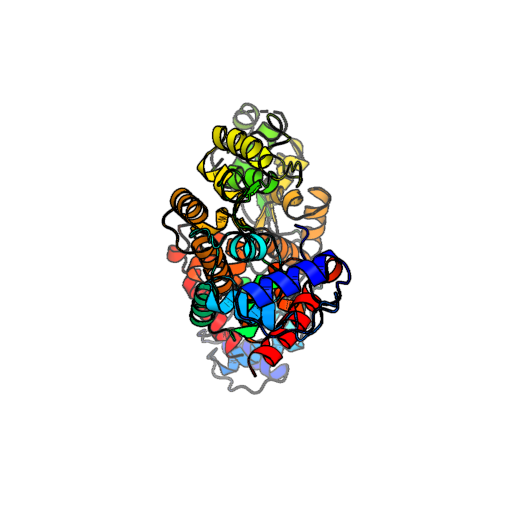02.759 116.685 1.00 42.61 246 ALA A O 1
ATOM 3835 N N . GLU B 1 247 ? -37.212 104.826 117.168 1.00 45.58 247 GLU A N 1
ATOM 3836 C CA . GLU B 1 247 ? -36.028 104.737 116.323 1.00 48.77 247 GLU A CA 1
ATOM 3837 C C . GLU B 1 247 ? -35.110 103.607 116.776 1.00 43.94 247 GLU A C 1
ATOM 3838 O O . GLU B 1 247 ? -34.433 103.003 115.958 1.00 38.81 247 GLU A O 1
ATOM 3844 N N . ASN B 1 248 ? -35.110 103.294 118.080 1.00 40.24 248 ASN A N 1
ATOM 3845 C CA . ASN B 1 248 ? -34.309 102.198 118.626 1.00 36.26 248 ASN A CA 1
ATOM 3846 C C . ASN B 1 248 ? -35.161 100.972 119.004 1.00 28.89 248 ASN A C 1
ATOM 3847 O O . ASN B 1 248 ? -34.670 100.038 119.623 1.00 29.63 248 ASN A O 1
ATOM 3852 N N . LEU B 1 249 ? -36.399 100.937 118.504 1.00 26.64 249 LEU A N 1
ATOM 3853 C CA . LEU B 1 249 ? -37.241 99.749 118.534 1.00 27.09 249 LEU A CA 1
ATOM 3854 C C . LEU B 1 249 ? -37.630 99.341 119.951 1.00 25.05 249 LEU A C 1
ATOM 3855 O O . LEU B 1 249 ? -37.981 98.191 120.195 1.00 21.61 249 LEU A O 1
ATOM 3860 N N . TYR B 1 250 ? -37.586 100.263 120.909 1.00 24.71 250 TYR A N 1
ATOM 3861 C CA . TYR B 1 250 ? -37.859 99.833 122.313 1.00 23.88 250 TYR A CA 1
ATOM 3862 C C . TYR B 1 250 ? -39.253 99.261 122.464 1.00 21.35 250 TYR A C 1
ATOM 3863 O O . TYR B 1 250 ? -39.434 98.271 123.170 1.00 21.07 250 TYR A O 1
ATOM 3872 N N . ASP B 1 251 ? -40.221 99.905 121.834 1.00 22.33 251 ASP A N 1
ATOM 3873 C CA . ASP B 1 251 ? -41.615 99.473 121.910 1.00 22.23 251 ASP A CA 1
ATOM 3874 C C . ASP B 1 251 ? -41.803 98.037 121.432 1.00 22.24 251 ASP A C 1
ATOM 3875 O O . ASP B 1 251 ? -42.374 97.203 122.135 1.00 21.18 251 ASP A O 1
ATOM 3880 N N . VAL B 1 252 ? -41.235 97.727 120.259 1.00 21.48 252 VAL A N 1
ATOM 3881 C CA . VAL B 1 252 ? -41.418 96.403 119.695 1.00 22.14 252 VAL A CA 1
ATOM 3882 C C . VAL B 1 252 ? -40.525 95.390 120.391 1.00 20.20 252 VAL A C 1
ATOM 3883 O O . VAL B 1 252 ? -40.924 94.269 120.557 1.00 20.65 252 VAL A O 1
ATOM 3887 N N . LYS B 1 253 ? -39.322 95.782 120.812 1.00 20.73 253 LYS A N 1
ATOM 3888 C CA . LYS B 1 253 ? -38.488 94.876 121.596 1.00 21.05 253 LYS A CA 1
ATOM 3889 C C . LYS B 1 253 ? -39.146 94.454 122.897 1.00 20.31 253 LYS A C 1
ATOM 3890 O O . LYS B 1 253 ? -39.115 93.296 123.258 1.00 18.81 253 LYS A O 1
ATOM 3896 N N . LEU B 1 254 ? -39.779 95.406 123.565 1.00 19.57 254 LEU A N 1
ATOM 3897 C CA . LEU B 1 254 ? -40.531 95.096 124.761 1.00 19.27 254 LEU A CA 1
ATOM 3898 C C . LEU B 1 254 ? -41.678 94.162 124.478 1.00 19.00 254 LEU A C 1
ATOM 3899 O O . LEU B 1 254 ? -41.869 93.172 125.141 1.00 19.02 254 LEU A O 1
ATOM 3904 N N . GLU B 1 255 ? -42.439 94.494 123.454 1.00 20.73 255 GLU A N 1
ATOM 3905 C CA . GLU B 1 255 ? -43.621 93.718 123.102 1.00 21.76 255 GLU A CA 1
ATOM 3906 C C . GLU B 1 255 ? -43.242 92.281 122.797 1.00 21.97 255 GLU A C 1
ATOM 3907 O O . GLU B 1 255 ? -43.835 91.349 123.292 1.00 18.94 255 GLU A O 1
ATOM 3913 N N . ARG B 1 256 ? -42.235 92.112 121.956 1.00 21.50 256 ARG A N 1
ATOM 3914 C CA . ARG B 1 256 ? -41.830 90.769 121.537 1.00 21.84 256 ARG A CA 1
ATOM 3915 C C . ARG B 1 256 ? -41.161 89.985 122.625 1.00 21.05 256 ARG A C 1
ATOM 3916 O O . ARG B 1 256 ? -41.377 88.783 122.736 1.00 20.59 256 ARG A O 1
ATOM 3924 N N . ALA B 1 257 ? -40.404 90.656 123.504 1.00 20.68 257 ALA A N 1
ATOM 3925 C CA . ALA B 1 257 ? -39.885 90.005 124.691 1.00 19.83 257 ALA A CA 1
ATOM 3926 C C . ALA B 1 257 ? -40.998 89.507 125.597 1.00 20.00 257 ALA A C 1
ATOM 3927 O O . ALA B 1 257 ? -40.971 88.392 126.104 1.00 19.44 257 ALA A O 1
ATOM 3929 N N . PHE B 1 258 ? -41.989 90.374 125.817 1.00 19.02 258 PHE A N 1
ATOM 3930 C CA . PHE B 1 258 ? -43.143 90.040 126.643 1.00 20.14 258 PHE A CA 1
ATOM 3931 C C . PHE B 1 258 ? -43.872 88.802 126.100 1.00 20.45 258 PHE A C 1
ATOM 3932 O O . PHE B 1 258 ? -44.226 87.905 126.856 1.00 20.61 258 PHE A O 1
ATOM 3940 N N . ASP B 1 259 ? -44.090 88.777 124.789 1.00 23.47 259 ASP A N 1
ATOM 3941 C CA . ASP B 1 259 ? -44.732 87.616 124.142 1.00 25.02 259 ASP A CA 1
ATOM 3942 C C . ASP B 1 259 ? -43.912 86.360 124.425 1.00 25.92 259 ASP A C 1
ATOM 3943 O O . ASP B 1 259 ? -44.468 85.340 124.832 1.00 28.41 259 ASP A O 1
ATOM 3948 N N . ARG B 1 260 ? -42.583 86.448 124.284 1.00 25.90 260 ARG A N 1
ATOM 3949 C CA . ARG B 1 260 ? -41.713 85.295 124.589 1.00 26.21 260 ARG A CA 1
ATOM 3950 C C . ARG B 1 260 ? -41.849 84.804 126.012 1.00 26.67 260 ARG A C 1
ATOM 3951 O O . ARG B 1 260 ? -41.970 83.611 126.260 1.00 28.12 260 ARG A O 1
ATOM 3959 N N . TYR B 1 261 ? -41.824 85.741 126.968 1.00 26.46 261 TYR A N 1
ATOM 3960 C CA . TYR B 1 261 ? -41.941 85.392 128.370 1.00 27.47 261 TYR A CA 1
ATOM 3961 C C . TYR B 1 261 ? -43.326 84.915 128.787 1.00 29.99 261 TYR A C 1
ATOM 3962 O O . TYR B 1 261 ? -43.444 84.076 129.685 1.00 35.06 261 TYR A O 1
ATOM 3971 N N . SER B 1 262 ? -44.355 85.452 128.149 1.00 33.72 262 SER A N 1
ATOM 3972 C CA . SER B 1 262 ? -45.736 84.987 128.366 1.00 38.58 262 SER A CA 1
ATOM 3973 C C . SER B 1 262 ? -45.854 83.534 127.935 1.00 47.07 262 SER A C 1
ATOM 3974 O O . SER B 1 262 ? -46.387 82.715 128.669 1.00 48.86 262 SER A O 1
ATOM 3977 N N . ARG B 1 263 ? -45.322 83.231 126.754 1.00 54.18 263 ARG A N 1
ATOM 3978 C CA . ARG B 1 263 ? -45.234 81.850 126.250 1.00 60.49 263 ARG A CA 1
ATOM 3979 C C . ARG B 1 263 ? -44.484 80.877 127.192 1.00 62.51 263 ARG A C 1
ATOM 3980 O O . ARG B 1 263 ? -44.940 79.758 127.387 1.00 71.52 263 ARG A O 1
ATOM 3988 N N . ALA B 1 264 ? -43.400 81.310 127.834 1.00 65.92 264 ALA A N 1
ATOM 3989 C CA . ALA B 1 264 ? -42.648 80.443 128.775 1.00 67.52 264 ALA A CA 1
ATOM 3990 C C . ALA B 1 264 ? -43.406 80.044 130.057 1.00 74.34 264 ALA A C 1
ATOM 3991 O O . ALA B 1 264 ? -44.568 80.409 130.278 1.00 79.18 264 ALA A O 1
#

Radius of gyration: 28.54 Å; Cα contacts (8 Å, |Δi|>4): 847; chains: 2; bounding box: 83×65×53 Å

Secondary structure (DSSP, 8-state):
--B-TT-BSHHHHHHHHHHHHTT-----SSB--HHHHHHHHHHHHHTTS---S-B-HHHHHHHHH----TTS--HHHHHHHHHHHT--HHHHHHHHHHHS-S-SB-TTSSBPEEE-HHHHHHHHHHH--HHHHH-TTTS-SS------TTHHHHHHHHHHHH-HHHHHHTEEETTTTEEGGGGTTTT-SSHHHHHHHHHH-HHHHHHHHHHHHHT-HHHHHHHHTT-HHHHHHHHH-TTGGGGTHHHHHHHHHHHHHH-/---B-TT-BSHHHHHHHHHHHHTT-----SSB--HHHHHHHHHHHHHTTS---S-B-HHHHHHHHH----TTS--HHHHHHHHHHHT--HHHHHHHHHHHS-S-SB-TTSSBPEEE-HHHHHHHHHHT--TTT-TTTS-SS------TTHHHHHHHHHHHH-HHHHHHTEEETTTTEEGGGTTTTT-SSHHHHHHHHHH-HHHHHHHHHHHHHT-HHHHHHHHTT-HHHHHHHHH-TTTTTTTHHHHHHHHHHHHHHHH-

InterPro domains:
  IPR002477 Peptidoglycan binding-like [PF01471] (10-65)
  IPR024408 N-acetylmuramidase [PF11860] (90-261)
  IPR036365 PGBD-like superfamily [SSF47090] (3-65)
  IPR036366 PGBD superfamily [G3DSA:1.10.101.10] (1-69)

B-factor: mean 29.22, std 10.76, range [14.44, 80.14]